Protein AF-A0A1I7TF73-F1 (afdb_monomer_lite)

Organism: NCBI:txid1561998

Radius of gyration: 58.02 Å; chains: 1; bounding box: 138×124×190 Å

Sequence (679 aa):
MVDAAVPAKAEMLAAARKKLKDFEARQKLDGRSSPASSIISSEPGTGAGLNGRSSVVSEDSTALQIPQTSSSAQSVITRNETNASPFLPNGNEWYQAYTQLKTQHDELCAHYTQLHSAYSQVNANGVHVDAENQIIQLQNALSAMVEEKVSSQSDLRQANEQIEKLRQKLTVAENSLIQTDKSSASGFTNPDSEDFRKFANAIAEKDSLLTARHQELESARREIASVQASLLSVQHERSEAQARVKSLIKETAAQENRIEQFKKDIQMKDLYLKQLGGSGPASPHYDNNNHETLQQELNKVKLEKVRLLAEASTLKAHYTDREHALQQKQAEMAQELNQLHDFKSSANDQIQHLQHQLEIAQSDLQKLQTDSSSTPHKEEEPKITEEDVARRIREACNAERGKWERKIEADQRQRDEEILEKDKVIFEREQSLAELEMKYRLLEERTLESNAHGADLLSLSEQLQNEKATVSRAVAQNKELKERLLETEDRFVILTEEKANVELAKQAAEHQVRELTKQLNLEAAGLVGNLSDVIANQPHLESQPNSAETSVQSQLNVSRETEQLNADLLENIETMKKENSEIRSSLEQKTLELQQVRAELRRSNTHNEQMDEIMRQNAEDENQNSIHVELTQAVGRVQELAAENEQLREAVNEVRQHKPSIRNSRKEVSGGSRTATIS

pLDDT: mean 76.06, std 20.33, range [26.89, 96.88]

Secondary structure (DSSP, 8-state):
--TTHHHHHHHHHHHHHHHHHHHHHHHHHTT------------------------------------------------------S--S-HHHHHHHHHHHHHHHHHHHHHHHHHHHHHHHHHHS-HHHHHHHHHHHHHHHHHHHHHHHHHHHHHHHHHHHHHHHHHHHHHHHHHHHHHHHTT----------HHHHHHHHHHHHHHHHHHHHHHHHHHHHHHHHHHHHHHHHHHHHHHHHHHHHHHHHHHHHHHHHHHHHHHHHHHHHHHHHHHHHHS-S----S-HHHHHHHHHHHHHHHHHHHHHHHHHHHHHHHHHHHHHHHHHHHHHHHHHHHHHHHHHHHHHHHHHHHHHHHHHHHHHHHHHHHGGGS-----------HHHHHHHHHHHHHHHHHHHHHHHHHHHHHHHHHHHHHHHHHHHHHHHHHHHHHHHHHHHHHHHHHHHHHHHHHHHHHHHHHHHHHHHHHHHHHHHHHHHHHHHHHHHHHHHHHHHHHHHHHHHHHHHHHHHHHHHHHHHTT--S--SSSSS-----------TTTHHHHHHHHHHHHHHHHHHHHHHHHHHHHHHHHHHHHHHHHHHHHHHHHHHHHHHHHHHHHHHHHHHHHHHHHHHHHHHHHHHHHHHHHHHHHHHHHHHHHHHHHHHHHHHHHHHHHHHHHHSS-S----

Structure (mmCIF, N/CA/C/O backbone):
data_AF-A0A1I7TF73-F1
#
_entry.id   AF-A0A1I7TF73-F1
#
loop_
_atom_site.group_PDB
_atom_site.id
_atom_site.type_symbol
_atom_site.label_atom_id
_atom_site.label_alt_id
_atom_site.label_comp_id
_atom_site.label_asym_id
_atom_site.label_entity_id
_atom_site.label_seq_id
_atom_site.pdbx_PDB_ins_code
_atom_site.Cartn_x
_atom_site.Cartn_y
_atom_site.Cartn_z
_atom_site.occupancy
_atom_site.B_iso_or_equiv
_atom_site.auth_seq_id
_atom_site.auth_comp_id
_atom_site.auth_asym_id
_atom_site.auth_atom_id
_atom_site.pdbx_PDB_model_num
ATOM 1 N N . MET A 1 1 ? -1.853 -34.296 36.384 1.00 46.06 1 MET A N 1
ATOM 2 C CA . MET A 1 1 ? -0.500 -34.376 35.782 1.00 46.06 1 MET A CA 1
ATOM 3 C C . MET A 1 1 ? -0.195 -33.133 34.933 1.00 46.06 1 MET A C 1
ATOM 5 O O . MET A 1 1 ? 0.167 -33.271 33.774 1.00 46.06 1 MET A O 1
ATOM 9 N N . VAL A 1 2 ? -0.340 -31.916 35.477 1.00 48.09 2 VAL A N 1
ATOM 10 C CA . VAL A 1 2 ? -0.137 -30.664 34.704 1.00 48.09 2 VAL A CA 1
ATOM 11 C C . VAL A 1 2 ? 0.979 -29.772 35.282 1.00 48.09 2 VAL A C 1
ATOM 13 O O . VAL A 1 2 ? 1.493 -28.912 34.578 1.00 48.09 2 VAL A O 1
ATOM 16 N N . ASP A 1 3 ? 1.498 -30.053 36.481 1.00 45.47 3 ASP A N 1
ATOM 17 C CA . ASP A 1 3 ? 2.492 -29.170 37.124 1.00 45.47 3 ASP A CA 1
ATOM 18 C C . ASP A 1 3 ? 3.966 -29.426 36.757 1.00 45.47 3 ASP A C 1
ATOM 20 O O . ASP A 1 3 ? 4.852 -28.704 37.208 1.00 45.47 3 ASP A O 1
ATOM 24 N N . ALA A 1 4 ? 4.269 -30.404 35.898 1.00 46.41 4 ALA A N 1
ATOM 25 C CA . ALA A 1 4 ? 5.657 -30.726 35.538 1.00 46.41 4 ALA A CA 1
ATOM 26 C C . ALA A 1 4 ? 6.217 -29.914 34.347 1.00 46.41 4 ALA A C 1
ATOM 28 O O . ALA A 1 4 ? 7.425 -29.913 34.123 1.00 46.41 4 ALA A O 1
ATOM 29 N N . ALA A 1 5 ? 5.374 -29.206 33.582 1.00 49.34 5 ALA A N 1
ATOM 30 C CA . ALA A 1 5 ? 5.799 -28.496 32.365 1.00 49.34 5 ALA A CA 1
ATOM 31 C C . ALA A 1 5 ? 6.280 -27.051 32.615 1.00 49.34 5 ALA A C 1
ATOM 33 O O . ALA A 1 5 ? 7.066 -26.504 31.838 1.00 49.34 5 ALA A O 1
ATOM 34 N N . VAL A 1 6 ? 5.839 -26.428 33.710 1.00 52.81 6 VAL A N 1
ATOM 35 C CA . VAL A 1 6 ? 6.213 -25.049 34.072 1.00 52.81 6 VAL A CA 1
ATOM 36 C C . VAL A 1 6 ? 7.674 -24.936 34.550 1.00 52.81 6 VAL A C 1
ATOM 38 O O . VAL A 1 6 ? 8.358 -24.011 34.097 1.00 52.81 6 VAL A O 1
ATOM 41 N N . PRO A 1 7 ? 8.218 -25.874 35.358 1.00 57.88 7 PRO A N 1
ATOM 42 C CA . PRO A 1 7 ? 9.621 -25.832 35.778 1.00 57.88 7 PRO A CA 1
ATOM 43 C C . PRO A 1 7 ? 10.597 -25.968 34.601 1.00 57.88 7 PRO A C 1
ATOM 45 O O . PRO A 1 7 ? 11.562 -25.213 34.516 1.00 57.88 7 PRO A O 1
ATOM 48 N N . ALA A 1 8 ? 10.300 -26.847 33.636 1.00 61.62 8 ALA A N 1
ATOM 49 C CA . ALA A 1 8 ? 11.161 -27.089 32.475 1.00 61.62 8 ALA A CA 1
ATOM 50 C C . ALA A 1 8 ? 11.285 -25.854 31.562 1.00 61.62 8 ALA A C 1
ATOM 52 O O . ALA A 1 8 ? 12.361 -25.545 31.045 1.00 61.62 8 ALA A O 1
ATOM 53 N N . LYS A 1 9 ? 10.196 -25.090 31.404 1.00 65.56 9 LYS A N 1
ATOM 54 C CA . LYS A 1 9 ? 10.198 -23.846 30.622 1.00 65.56 9 LYS A CA 1
ATOM 55 C C . LYS A 1 9 ? 10.947 -22.720 31.342 1.00 65.56 9 LYS A C 1
ATOM 57 O O . LYS A 1 9 ? 11.645 -21.938 30.693 1.00 65.56 9 LYS A O 1
ATOM 62 N N . ALA A 1 10 ? 10.840 -22.656 32.670 1.00 73.06 10 ALA A N 1
ATOM 63 C CA . ALA A 1 10 ? 11.593 -21.710 33.489 1.00 73.06 10 ALA A CA 1
ATOM 64 C C . ALA A 1 10 ? 13.104 -22.009 33.465 1.00 73.06 10 ALA A C 1
ATOM 66 O O . ALA A 1 10 ? 13.911 -21.088 33.331 1.00 73.06 10 ALA A O 1
ATOM 67 N N . GLU A 1 11 ? 13.487 -23.287 33.504 1.00 74.31 11 GLU A N 1
ATOM 68 C CA . GLU A 1 11 ? 14.883 -23.727 33.444 1.00 74.31 11 GLU A CA 1
ATOM 69 C C . GLU A 1 11 ? 15.508 -23.486 32.058 1.00 74.31 11 GLU A C 1
ATOM 71 O O . GLU A 1 11 ? 16.622 -22.966 31.964 1.00 74.31 11 GLU A O 1
ATOM 76 N N . MET A 1 12 ? 14.761 -23.719 30.970 1.00 71.62 12 MET A N 1
ATOM 77 C CA . MET A 1 12 ? 15.186 -23.344 29.613 1.00 71.62 12 MET A CA 1
ATOM 78 C C . MET A 1 12 ? 15.391 -21.832 29.450 1.00 71.62 12 MET A C 1
ATOM 80 O O . MET A 1 12 ? 16.374 -21.404 28.842 1.00 71.62 12 MET A O 1
ATOM 84 N N . LEU A 1 13 ? 14.496 -21.009 30.007 1.00 76.81 13 LEU A N 1
ATOM 85 C CA . LEU A 1 13 ? 14.629 -19.548 29.981 1.00 76.81 13 LEU A CA 1
ATOM 86 C C . LEU A 1 13 ? 15.830 -19.068 30.806 1.00 76.81 13 LEU A C 1
ATOM 88 O O . LEU A 1 13 ? 16.538 -18.150 30.384 1.00 76.81 13 LEU A O 1
ATOM 92 N N . ALA A 1 14 ? 16.100 -19.699 31.949 1.00 83.94 14 ALA A N 1
ATOM 93 C CA . ALA A 1 14 ? 17.283 -19.413 32.755 1.00 83.94 14 ALA A CA 1
ATOM 94 C C . ALA A 1 14 ? 18.580 -19.811 32.025 1.00 83.94 14 ALA A C 1
ATOM 96 O O . ALA A 1 14 ? 19.535 -19.030 31.996 1.00 83.94 14 ALA A O 1
ATOM 97 N N . ALA A 1 15 ? 18.601 -20.972 31.362 1.00 80.00 15 ALA A N 1
ATOM 98 C CA . ALA A 1 15 ? 19.734 -21.431 30.561 1.00 80.00 15 ALA A CA 1
ATOM 99 C C . ALA A 1 15 ? 19.990 -20.534 29.335 1.00 80.00 15 ALA A C 1
ATOM 101 O O . ALA A 1 15 ? 21.144 -20.213 29.039 1.00 80.00 15 ALA A O 1
ATOM 102 N N . ALA A 1 16 ? 18.935 -20.065 28.661 1.00 79.81 16 ALA A N 1
ATOM 103 C CA . ALA A 1 16 ? 19.038 -19.125 27.544 1.00 79.81 16 ALA A CA 1
ATOM 104 C C . ALA A 1 16 ? 19.586 -17.760 27.992 1.00 79.81 16 ALA A C 1
ATOM 106 O O . ALA A 1 16 ? 20.497 -17.223 27.363 1.00 79.81 16 ALA A O 1
ATOM 107 N N . ARG A 1 17 ? 19.111 -17.233 29.130 1.00 85.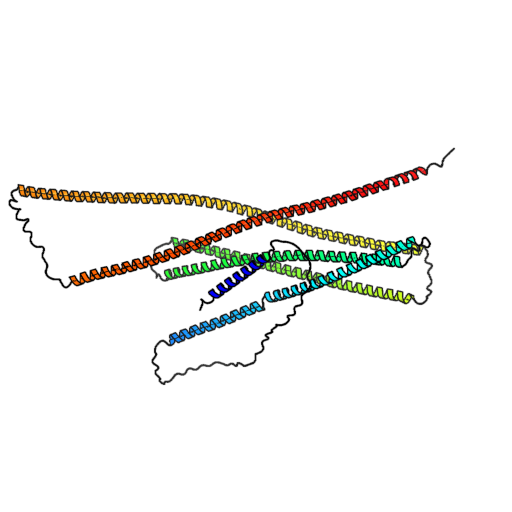88 17 ARG A N 1
ATOM 108 C CA . ARG A 1 17 ? 19.629 -15.985 29.719 1.00 85.88 17 ARG A CA 1
ATOM 109 C C . ARG A 1 17 ? 21.092 -16.107 30.142 1.00 85.88 17 ARG A C 1
ATOM 111 O O . ARG A 1 17 ? 21.859 -15.170 29.940 1.00 85.88 17 ARG A O 1
ATOM 118 N N . LYS A 1 18 ? 21.499 -17.260 30.683 1.00 89.31 18 LYS A N 1
ATOM 119 C CA . LYS A 1 18 ? 22.899 -17.527 31.036 1.00 89.31 18 LYS A CA 1
ATOM 120 C C . LYS A 1 18 ? 23.795 -17.574 29.794 1.00 89.31 18 LYS A C 1
ATOM 122 O O . LYS A 1 18 ? 24.833 -16.926 29.792 1.00 89.31 18 LYS A O 1
ATOM 127 N N . LYS A 1 19 ? 23.369 -18.251 28.720 1.00 85.81 19 LYS A N 1
ATOM 128 C CA . LYS A 1 19 ? 24.110 -18.281 27.444 1.00 85.81 19 LYS A CA 1
ATOM 129 C C . LYS A 1 19 ? 24.224 -16.902 26.791 1.00 85.81 19 LYS A C 1
ATOM 131 O O . LYS A 1 19 ? 25.283 -16.583 26.266 1.00 85.81 19 LYS A O 1
ATOM 136 N N . LEU A 1 20 ? 23.174 -16.080 26.859 1.00 77.69 20 LEU A N 1
ATOM 137 C CA . LEU A 1 20 ? 23.205 -14.705 26.352 1.00 77.69 20 LEU A CA 1
ATOM 138 C C . LEU A 1 20 ? 24.202 -13.845 27.144 1.00 77.69 20 LEU A C 1
ATOM 140 O O . LEU A 1 20 ? 25.017 -13.140 26.560 1.00 77.69 20 LEU A O 1
ATOM 144 N N . LYS A 1 21 ? 24.200 -13.976 28.475 1.00 87.94 21 LYS A N 1
ATOM 145 C CA . LYS A 1 21 ? 25.135 -13.260 29.349 1.00 87.94 21 LYS A CA 1
ATOM 146 C C . LYS A 1 21 ? 26.585 -13.720 29.159 1.00 87.94 21 LYS A C 1
ATOM 148 O O . LYS A 1 21 ? 27.482 -12.884 29.171 1.00 87.94 21 LYS A O 1
ATOM 153 N N . ASP A 1 22 ? 26.818 -15.014 28.935 1.00 78.88 22 ASP A N 1
ATOM 154 C CA . ASP A 1 22 ? 28.145 -15.552 28.601 1.00 78.88 22 ASP A CA 1
ATOM 155 C C . ASP A 1 22 ? 28.615 -15.094 27.208 1.00 78.88 22 ASP A C 1
ATOM 157 O O . ASP A 1 22 ? 29.807 -14.861 27.010 1.00 78.88 22 ASP A O 1
ATOM 161 N N . PHE A 1 23 ? 27.698 -14.920 26.252 1.00 75.88 23 PHE A N 1
ATOM 162 C CA . PHE A 1 23 ? 27.999 -14.375 24.926 1.00 75.88 23 PHE A CA 1
ATOM 163 C C . PHE A 1 23 ? 28.371 -12.886 24.994 1.00 75.88 23 PHE A C 1
ATOM 165 O O . PHE A 1 23 ? 29.404 -12.487 24.464 1.00 75.88 23 PHE A O 1
ATOM 172 N N . GLU A 1 24 ? 27.603 -12.077 25.725 1.00 75.56 24 GLU A N 1
ATOM 173 C CA . GLU A 1 24 ? 27.916 -10.659 25.957 1.00 75.56 24 GLU A CA 1
ATOM 174 C C . GLU A 1 24 ? 29.208 -10.468 26.765 1.00 75.56 24 GLU A C 1
ATOM 176 O O . GLU A 1 24 ? 29.983 -9.549 26.500 1.00 75.56 24 GLU A O 1
ATOM 181 N N . ALA A 1 25 ? 29.477 -11.342 27.741 1.00 73.88 25 ALA A N 1
ATOM 182 C CA . ALA A 1 25 ? 30.719 -11.313 28.511 1.00 73.88 25 ALA A CA 1
ATOM 183 C C . ALA A 1 25 ? 31.940 -11.647 27.641 1.00 73.88 25 ALA A C 1
ATOM 185 O O . ALA A 1 25 ? 32.980 -11.005 27.786 1.00 73.88 25 ALA A O 1
ATOM 186 N N . ARG A 1 26 ? 31.806 -12.593 26.700 1.00 72.94 26 ARG A N 1
ATOM 187 C CA . ARG A 1 26 ? 32.844 -12.890 25.698 1.00 72.94 26 ARG A CA 1
ATOM 188 C C . ARG A 1 26 ? 33.050 -11.719 24.739 1.00 72.94 26 ARG A C 1
ATOM 190 O O . ARG A 1 26 ? 34.188 -11.351 24.481 1.00 72.94 26 ARG A O 1
ATOM 197 N N . GLN A 1 27 ? 31.975 -11.056 24.319 1.00 62.59 27 GLN A N 1
ATOM 198 C CA . GLN A 1 27 ? 32.059 -9.879 23.452 1.00 62.59 27 GLN A CA 1
ATOM 199 C C . GLN A 1 27 ? 32.740 -8.677 24.139 1.00 62.59 27 GLN A C 1
ATOM 201 O O . GLN A 1 27 ? 33.430 -7.898 23.486 1.00 62.59 27 GLN A O 1
ATOM 206 N N . LYS A 1 28 ? 32.593 -8.540 25.465 1.00 64.38 28 LYS A N 1
ATOM 207 C CA . LYS A 1 28 ? 33.275 -7.504 26.263 1.00 64.38 28 LYS A CA 1
ATOM 208 C C . LYS A 1 28 ? 34.746 -7.811 26.546 1.00 64.38 28 LYS A C 1
ATOM 210 O O . LYS A 1 28 ? 35.520 -6.870 26.698 1.00 64.38 28 LYS A O 1
ATOM 215 N N . LEU A 1 29 ? 35.139 -9.085 26.606 1.00 59.12 29 LEU A N 1
ATOM 216 C CA . LEU A 1 29 ? 36.544 -9.479 26.768 1.00 59.12 29 LEU A CA 1
ATOM 217 C C . LEU A 1 29 ? 37.371 -9.241 25.492 1.00 59.12 29 LEU A C 1
ATOM 219 O O . LEU A 1 29 ? 38.569 -8.996 25.595 1.00 59.12 29 LEU A O 1
ATOM 223 N N . ASP A 1 30 ? 36.722 -9.220 24.324 1.00 48.72 30 ASP A N 1
ATOM 224 C CA . ASP A 1 30 ? 37.363 -8.969 23.024 1.00 48.72 30 ASP A CA 1
ATOM 225 C C . ASP A 1 30 ? 37.476 -7.480 22.634 1.00 48.72 30 ASP A C 1
ATOM 227 O O . ASP A 1 30 ? 37.976 -7.161 21.555 1.00 48.72 30 ASP A O 1
ATOM 231 N N . GLY A 1 31 ? 37.068 -6.547 23.505 1.00 45.81 31 GLY A N 1
ATOM 232 C CA . GLY A 1 31 ? 37.527 -5.150 23.479 1.00 45.81 31 GLY A CA 1
ATOM 233 C C . GLY A 1 31 ? 37.391 -4.371 22.160 1.00 45.81 31 GLY A C 1
ATOM 234 O O . GLY A 1 31 ? 38.171 -3.448 21.932 1.00 45.81 31 GLY A O 1
ATOM 235 N N . ARG A 1 32 ? 36.436 -4.695 21.279 1.00 39.50 32 ARG A N 1
ATOM 236 C CA . ARG A 1 32 ? 36.222 -3.964 20.017 1.00 39.50 32 ARG A CA 1
ATOM 237 C C . ARG A 1 32 ? 34.843 -3.315 19.978 1.00 39.50 32 ARG A C 1
ATOM 239 O O . ARG A 1 32 ? 33.852 -3.940 19.618 1.00 39.50 32 ARG A O 1
ATOM 246 N N . SER A 1 33 ? 34.802 -2.037 20.349 1.00 40.91 33 SER A N 1
ATOM 247 C CA . SER A 1 33 ? 33.677 -1.136 20.102 1.00 40.91 33 SER A CA 1
ATOM 248 C C . SER A 1 33 ? 33.880 -0.361 18.793 1.00 40.91 33 SER A C 1
ATOM 250 O O . SER A 1 33 ? 34.830 0.414 18.685 1.00 40.91 33 SER A O 1
ATOM 252 N N . SER A 1 34 ? 32.914 -0.511 17.882 1.00 39.53 34 SER A N 1
ATOM 253 C CA . SER A 1 34 ? 32.589 0.390 16.755 1.00 39.53 34 SER A CA 1
ATOM 254 C C . SER A 1 34 ? 33.477 0.273 15.483 1.00 39.53 34 SER A C 1
ATOM 256 O O . SER A 1 34 ? 34.449 -0.479 15.485 1.00 39.53 34 SER A O 1
ATOM 258 N N . PRO A 1 35 ? 33.060 0.851 14.330 1.00 57.94 35 PRO A N 1
ATOM 259 C CA . PRO A 1 35 ? 32.587 0.076 13.180 1.00 57.94 35 PRO A CA 1
ATOM 260 C C . PRO A 1 35 ? 33.410 0.352 11.897 1.00 57.94 35 PRO A C 1
ATOM 262 O O . PRO A 1 35 ? 34.253 1.241 11.869 1.00 57.94 35 PRO A O 1
ATOM 265 N N . ALA A 1 36 ? 33.065 -0.365 10.821 1.00 30.30 36 ALA A N 1
ATOM 266 C CA . ALA A 1 36 ? 33.448 -0.174 9.410 1.00 30.30 36 ALA A CA 1
ATOM 267 C C . ALA A 1 36 ? 34.586 -1.037 8.813 1.00 30.30 36 ALA A C 1
ATOM 269 O O . ALA A 1 36 ? 35.678 -1.177 9.350 1.00 30.30 36 ALA A O 1
ATOM 270 N N . SER A 1 37 ? 34.256 -1.519 7.606 1.00 27.61 37 SER A N 1
ATOM 271 C CA . SER A 1 37 ? 35.084 -1.748 6.414 1.00 27.61 37 SER A CA 1
ATOM 272 C C . SER A 1 37 ? 36.208 -2.800 6.393 1.00 27.61 37 SER A C 1
ATOM 274 O O . SER A 1 37 ? 37.310 -2.595 6.875 1.00 27.61 37 SER A O 1
ATOM 276 N N . SER A 1 38 ? 35.934 -3.835 5.584 1.00 29.69 38 SER A N 1
ATOM 277 C CA . SER A 1 38 ? 36.700 -4.205 4.379 1.00 29.69 38 SER A CA 1
ATOM 278 C C . SER A 1 38 ? 38.127 -4.790 4.499 1.00 29.69 38 SER A C 1
ATOM 280 O O . SER A 1 38 ? 39.099 -4.065 4.658 1.00 29.69 38 SER A O 1
ATOM 282 N N . ILE A 1 39 ? 38.203 -6.075 4.106 1.00 32.72 39 ILE A N 1
ATOM 283 C CA . ILE A 1 39 ? 39.213 -6.710 3.225 1.00 32.72 39 ILE A CA 1
ATOM 284 C C . ILE A 1 39 ? 40.525 -7.281 3.842 1.00 32.72 39 ILE A C 1
ATOM 286 O O . ILE A 1 39 ? 41.266 -6.614 4.551 1.00 32.72 39 ILE A O 1
ATOM 290 N N . ILE A 1 40 ? 40.821 -8.510 3.369 1.00 29.09 40 ILE A N 1
ATOM 291 C CA . ILE A 1 40 ? 42.082 -9.291 3.274 1.00 29.09 40 ILE A CA 1
ATOM 292 C C . ILE A 1 40 ? 42.375 -10.402 4.312 1.00 29.09 40 ILE A C 1
ATOM 294 O O . ILE A 1 40 ? 42.604 -10.174 5.492 1.00 29.09 40 ILE A O 1
ATOM 298 N N . SER A 1 41 ? 42.454 -11.610 3.729 1.00 28.64 41 SER A N 1
ATOM 299 C CA . SER A 1 41 ? 43.282 -12.797 3.999 1.00 28.64 41 SER A CA 1
ATOM 300 C C . SER A 1 41 ? 43.435 -13.367 5.405 1.00 28.64 41 SER A C 1
ATOM 302 O O . SER A 1 41 ? 44.144 -12.838 6.254 1.00 28.64 41 SER A O 1
ATOM 304 N N . SER A 1 42 ? 43.036 -14.633 5.526 1.00 31.41 42 SER A N 1
ATOM 305 C CA . SER A 1 42 ? 43.997 -15.698 5.850 1.00 31.41 42 SER A CA 1
ATOM 306 C C . SER A 1 42 ? 43.554 -17.036 5.248 1.00 31.41 42 SER A C 1
ATOM 308 O O . SER A 1 42 ? 42.372 -17.354 5.171 1.00 31.41 42 SER A O 1
ATOM 310 N N . GLU A 1 43 ? 44.560 -17.745 4.754 1.00 34.03 43 GLU A N 1
ATOM 311 C CA . GLU A 1 43 ? 44.576 -19.056 4.108 1.00 34.03 43 GLU A CA 1
ATOM 312 C C . GLU A 1 43 ? 44.287 -20.233 5.079 1.00 34.03 43 GLU A C 1
ATOM 314 O O . GLU A 1 43 ? 44.098 -20.010 6.277 1.00 34.03 43 GLU A O 1
ATOM 319 N N . PRO A 1 44 ? 44.201 -21.487 4.576 1.00 45.19 44 PRO A N 1
ATOM 320 C CA . PRO A 1 44 ? 43.323 -22.520 5.109 1.00 45.19 44 PRO A CA 1
ATOM 321 C C . PRO A 1 44 ? 43.989 -23.442 6.137 1.00 45.19 44 PRO A C 1
ATOM 323 O O . PRO A 1 44 ? 45.140 -23.852 6.004 1.00 45.19 44 PRO A O 1
ATOM 326 N N . GLY A 1 45 ? 43.200 -23.848 7.131 1.00 29.84 45 GLY A N 1
ATOM 327 C CA . GLY A 1 45 ? 43.526 -24.911 8.074 1.00 29.84 45 GLY A CA 1
ATOM 328 C C . GLY A 1 45 ? 42.619 -26.116 7.857 1.00 29.84 45 GLY A C 1
ATOM 329 O O . GLY A 1 45 ? 41.461 -26.118 8.259 1.00 29.84 45 GLY A O 1
ATOM 330 N N . THR A 1 46 ? 43.180 -27.131 7.209 1.00 34.75 46 THR A N 1
ATOM 331 C CA . THR A 1 46 ? 42.743 -28.530 7.139 1.00 34.75 46 THR A CA 1
ATOM 332 C C . THR A 1 46 ? 42.030 -29.041 8.397 1.00 34.75 46 THR A C 1
ATOM 334 O O . THR A 1 46 ? 42.592 -29.006 9.490 1.00 34.75 46 THR A O 1
ATOM 337 N N . GLY A 1 47 ? 40.844 -29.628 8.220 1.00 31.58 47 GLY A N 1
ATOM 338 C CA . GLY A 1 47 ? 40.123 -30.334 9.278 1.00 31.58 47 GLY A CA 1
ATOM 339 C C . GLY A 1 47 ? 39.034 -31.231 8.707 1.00 31.58 47 GLY A C 1
ATOM 340 O O . GLY A 1 47 ? 37.889 -30.820 8.566 1.00 31.58 47 GLY A O 1
ATOM 341 N N . ALA A 1 48 ? 39.424 -32.450 8.345 1.00 33.66 48 ALA A N 1
ATOM 342 C CA . ALA A 1 48 ? 38.542 -33.531 7.934 1.00 33.66 48 ALA A CA 1
ATOM 343 C C . ALA A 1 48 ? 37.494 -33.865 9.012 1.00 33.66 48 ALA A C 1
ATOM 345 O O . ALA A 1 48 ? 37.807 -33.908 10.201 1.00 33.66 48 ALA A O 1
ATOM 346 N N 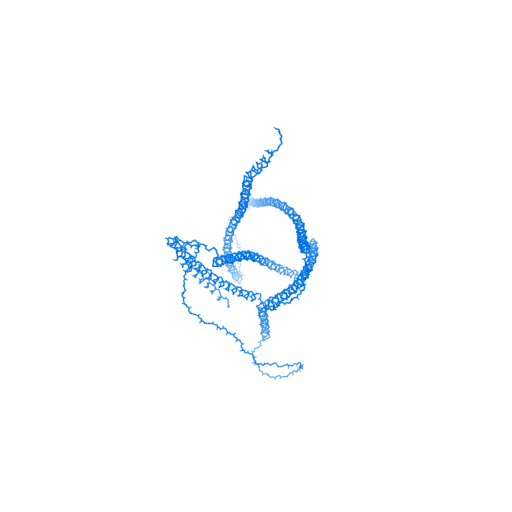. GLY A 1 49 ? 36.271 -34.166 8.575 1.00 32.03 49 GLY A N 1
ATOM 347 C CA . GLY A 1 49 ? 35.180 -34.597 9.447 1.00 32.03 49 GLY A CA 1
ATOM 348 C C . GLY A 1 49 ? 33.922 -34.998 8.678 1.00 32.03 49 GLY A C 1
ATOM 349 O O . GLY A 1 49 ? 32.842 -34.490 8.954 1.00 32.03 49 GLY A O 1
ATOM 350 N N . LEU A 1 50 ? 34.065 -35.881 7.686 1.00 35.00 50 LEU A N 1
ATOM 351 C CA . LEU A 1 50 ? 32.946 -36.614 7.089 1.00 35.00 50 LEU A CA 1
ATOM 352 C C . LEU A 1 50 ? 32.506 -37.734 8.043 1.00 35.00 50 LEU A C 1
ATOM 354 O O . LEU A 1 50 ? 33.335 -38.564 8.409 1.00 35.00 50 LEU A O 1
ATOM 358 N N . ASN A 1 51 ? 31.217 -37.763 8.401 1.00 33.12 51 ASN A N 1
ATOM 359 C CA . ASN A 1 51 ? 30.307 -38.925 8.343 1.00 33.12 51 ASN A CA 1
ATOM 360 C C . ASN A 1 51 ? 29.200 -38.859 9.405 1.00 33.12 51 ASN A C 1
ATOM 362 O O . ASN A 1 51 ? 29.465 -38.711 10.594 1.00 33.12 51 ASN A O 1
ATOM 366 N N . GLY A 1 52 ? 27.955 -39.059 8.961 1.00 29.83 52 GLY A N 1
ATOM 367 C CA . GLY A 1 52 ? 26.804 -39.244 9.846 1.00 29.83 52 GLY A CA 1
ATOM 368 C C . GLY A 1 52 ? 25.437 -39.094 9.176 1.00 29.83 52 GLY A C 1
ATOM 369 O O . GLY A 1 52 ? 24.558 -38.458 9.744 1.00 29.83 52 GLY A O 1
ATOM 370 N N . ARG A 1 53 ? 25.249 -39.641 7.966 1.00 33.06 53 ARG A N 1
ATOM 371 C CA . ARG A 1 53 ? 23.924 -39.823 7.347 1.00 33.06 53 ARG A CA 1
ATOM 372 C C . ARG A 1 53 ? 23.314 -41.146 7.832 1.00 33.06 53 ARG A C 1
ATOM 374 O O . ARG A 1 53 ? 23.905 -42.198 7.628 1.00 33.06 53 ARG A O 1
ATOM 381 N N . SER A 1 54 ? 22.121 -41.075 8.410 1.00 29.70 54 SER A N 1
ATOM 382 C CA . SER A 1 54 ? 21.150 -42.165 8.605 1.00 29.70 54 SER A CA 1
ATOM 383 C C . SER A 1 54 ? 19.803 -41.520 8.250 1.00 29.70 54 SER A C 1
ATOM 385 O O . SER A 1 54 ? 19.469 -40.511 8.860 1.00 29.70 54 SER A O 1
ATOM 387 N N . SER A 1 55 ? 19.082 -41.816 7.162 1.00 31.88 55 SER A N 1
ATOM 388 C CA . SER A 1 55 ? 18.724 -43.068 6.473 1.00 31.88 55 SER A CA 1
ATOM 389 C C . SER A 1 55 ? 17.933 -44.040 7.346 1.00 31.88 55 SER A C 1
ATOM 391 O O . SER A 1 55 ? 18.461 -45.047 7.803 1.00 31.88 55 SER A O 1
ATOM 393 N N . VAL A 1 56 ? 16.641 -43.749 7.513 1.00 28.44 56 VAL A N 1
ATOM 394 C CA . VAL A 1 56 ? 15.628 -44.721 7.936 1.00 28.44 56 VAL A CA 1
ATOM 395 C C . VAL A 1 56 ? 14.637 -44.863 6.784 1.00 28.44 56 VAL A C 1
ATOM 397 O O . VAL A 1 56 ? 13.785 -44.005 6.574 1.00 28.44 56 VAL A O 1
ATOM 400 N N . VAL A 1 57 ? 14.820 -45.927 6.002 1.00 30.47 57 VAL A N 1
ATOM 401 C CA . VAL A 1 57 ? 13.812 -46.479 5.094 1.00 30.47 57 VAL A CA 1
ATOM 402 C C . VAL A 1 57 ? 13.074 -47.555 5.877 1.00 30.47 57 VAL A C 1
ATOM 404 O O . VAL A 1 57 ? 13.693 -48.439 6.467 1.00 30.47 57 VAL A O 1
ATOM 407 N N . SER A 1 58 ? 11.756 -47.420 5.905 1.00 31.39 58 SER A N 1
ATOM 408 C CA . SER A 1 58 ? 10.813 -48.365 6.480 1.00 31.39 58 SER A CA 1
ATOM 409 C C . SER A 1 58 ? 10.571 -49.515 5.505 1.00 31.39 58 SER A C 1
ATOM 411 O O . SER A 1 58 ? 10.099 -49.280 4.397 1.00 31.39 58 SER A O 1
ATOM 413 N N . GLU A 1 59 ? 10.801 -50.745 5.947 1.00 33.81 59 GLU A N 1
ATOM 414 C CA . GLU A 1 59 ? 10.206 -51.948 5.369 1.00 33.81 59 GLU A CA 1
ATOM 415 C C . GLU A 1 59 ? 9.715 -52.808 6.532 1.00 33.81 59 GLU A C 1
ATOM 417 O O . GLU A 1 59 ? 10.513 -53.278 7.333 1.00 33.81 59 GLU A O 1
ATOM 422 N N . ASP A 1 60 ? 8.394 -52.922 6.668 1.00 26.89 60 ASP A N 1
ATOM 423 C CA . ASP A 1 60 ? 7.739 -54.182 7.018 1.00 26.89 60 ASP A CA 1
ATOM 424 C C . ASP A 1 60 ? 6.221 -54.023 6.854 1.00 26.89 60 ASP A C 1
ATOM 426 O O . ASP A 1 60 ? 5.519 -53.342 7.606 1.00 26.89 60 ASP A O 1
ATOM 430 N N . SER A 1 61 ? 5.704 -54.633 5.790 1.00 33.84 61 SER A N 1
ATOM 431 C CA . SER A 1 61 ? 4.280 -54.845 5.548 1.00 33.84 61 SER A CA 1
ATOM 432 C C . SER A 1 61 ? 4.098 -56.108 4.725 1.00 33.84 61 SER A C 1
ATOM 434 O O . SER A 1 61 ? 4.324 -56.102 3.524 1.00 33.84 61 SER A O 1
ATOM 436 N N . THR A 1 62 ? 3.663 -57.168 5.399 1.00 33.00 62 THR A N 1
ATOM 437 C CA . THR A 1 62 ? 2.855 -58.309 4.918 1.00 33.00 62 THR A CA 1
ATOM 438 C C . THR A 1 62 ? 2.616 -59.176 6.158 1.00 33.00 62 THR A C 1
ATOM 440 O O . THR A 1 62 ? 3.545 -59.374 6.926 1.00 33.00 62 THR A O 1
ATOM 443 N N . ALA A 1 63 ? 1.467 -59.746 6.494 1.00 29.08 63 ALA A N 1
ATOM 444 C CA . ALA A 1 63 ? 0.127 -59.885 5.939 1.00 29.08 63 ALA A CA 1
ATOM 445 C C . ALA A 1 63 ? -0.760 -60.282 7.157 1.00 29.08 63 ALA A C 1
ATOM 447 O O . ALA A 1 63 ? -0.236 -60.759 8.161 1.00 29.08 63 ALA A O 1
ATOM 448 N N . LEU A 1 64 ? -2.070 -60.048 7.205 1.00 30.17 64 LEU A N 1
ATOM 449 C CA . LEU A 1 64 ? -3.126 -61.004 6.826 1.00 30.17 64 LEU A CA 1
ATOM 450 C C . LEU A 1 64 ? -4.456 -60.330 7.250 1.00 30.17 64 LEU A C 1
ATOM 452 O O . LEU A 1 64 ? -4.586 -59.911 8.393 1.00 30.17 64 LEU A O 1
ATOM 456 N N . GLN A 1 65 ? -5.355 -59.960 6.337 1.00 28.14 65 GLN A N 1
ATOM 457 C CA . GLN A 1 65 ? -6.370 -60.790 5.668 1.00 28.14 65 GLN A CA 1
ATOM 458 C C . GLN A 1 65 ? -7.724 -60.795 6.413 1.00 28.14 65 GLN A C 1
ATOM 460 O O . GLN A 1 65 ? -7.914 -61.458 7.426 1.00 28.14 65 GLN A O 1
ATOM 465 N N . ILE A 1 66 ? -8.670 -60.032 5.853 1.00 36.91 66 ILE A N 1
ATOM 466 C CA . ILE A 1 66 ? -10.125 -60.095 6.092 1.00 36.91 66 ILE A CA 1
ATOM 467 C C . ILE A 1 66 ? -10.661 -61.371 5.401 1.00 36.91 66 ILE A C 1
ATOM 469 O O . ILE A 1 66 ? -10.087 -61.782 4.386 1.00 36.91 66 ILE A O 1
ATOM 473 N N . PRO A 1 67 ? -11.766 -61.987 5.873 1.00 44.25 67 PRO A N 1
ATOM 474 C CA . PRO A 1 67 ? -13.000 -61.838 5.094 1.00 44.25 67 PRO A CA 1
ATOM 475 C C . PRO A 1 67 ? -14.317 -61.716 5.893 1.00 44.25 67 PRO A C 1
ATOM 477 O O . PRO A 1 67 ? -14.439 -62.063 7.062 1.00 44.25 67 PRO A O 1
ATOM 480 N N . GLN A 1 68 ? -15.289 -61.194 5.147 1.00 36.62 68 GLN A N 1
ATOM 481 C CA . GLN A 1 68 ? -16.702 -60.882 5.381 1.00 36.62 68 GLN A CA 1
ATOM 482 C C . GLN A 1 68 ? -17.617 -62.037 5.853 1.00 36.62 68 GLN A C 1
ATOM 484 O O . GLN A 1 68 ? -17.323 -63.203 5.605 1.00 36.62 68 GLN A O 1
ATOM 489 N N . THR A 1 69 ? -18.798 -61.678 6.393 1.00 31.28 69 THR A N 1
ATOM 490 C CA . THR A 1 69 ? -20.196 -62.016 5.955 1.00 31.28 69 THR A CA 1
ATOM 491 C C . THR A 1 69 ? -21.158 -62.032 7.170 1.00 31.28 69 THR A C 1
ATOM 493 O O . THR A 1 69 ? -20.842 -62.600 8.204 1.00 31.28 69 THR A O 1
ATOM 496 N N . SER A 1 70 ? -22.186 -61.172 7.220 1.00 33.56 70 SER A N 1
ATOM 497 C CA . SER A 1 70 ? -23.598 -61.371 6.807 1.00 33.56 70 SER A CA 1
ATOM 498 C C . SER A 1 70 ? -24.561 -61.830 7.924 1.00 33.56 70 SER A C 1
ATOM 500 O O . SER A 1 70 ? -24.447 -62.923 8.456 1.00 33.56 70 SER A O 1
ATOM 502 N N . SER A 1 71 ? -25.545 -60.962 8.200 1.00 32.19 71 SER A N 1
ATOM 503 C CA . SER A 1 71 ? -26.946 -61.171 8.629 1.00 32.19 71 SER A CA 1
ATOM 504 C C . SER A 1 71 ? -27.423 -62.568 9.080 1.00 32.19 71 SER A C 1
ATOM 506 O O . SER A 1 71 ? -27.418 -63.500 8.279 1.00 32.19 71 SER A O 1
ATOM 508 N N . SER A 1 72 ? -28.035 -62.670 10.272 1.00 32.28 72 SER A N 1
ATOM 509 C CA . SER A 1 72 ? -29.442 -63.106 10.457 1.00 32.28 72 SER A CA 1
ATOM 510 C C . SER A 1 72 ? -29.837 -63.246 11.933 1.00 32.28 72 SER A C 1
ATOM 512 O O . SER A 1 72 ? -29.037 -63.592 12.796 1.00 32.28 72 SER A O 1
ATOM 514 N N . ALA A 1 73 ? -31.111 -62.956 12.186 1.00 36.47 73 ALA A N 1
ATOM 515 C CA . ALA A 1 73 ? -31.822 -63.040 13.453 1.00 36.47 73 ALA A CA 1
ATOM 516 C C . ALA A 1 73 ? -31.884 -64.456 14.050 1.00 36.47 73 ALA A C 1
ATOM 518 O O . ALA A 1 73 ? -32.034 -65.415 13.303 1.00 36.47 73 ALA A O 1
ATOM 519 N N . GLN A 1 74 ? -31.948 -64.558 15.383 1.00 32.03 74 GLN A N 1
ATOM 520 C CA . GLN A 1 74 ? -33.005 -65.309 16.078 1.00 32.03 74 GLN A CA 1
ATOM 521 C C . GLN A 1 74 ? -32.921 -65.136 17.600 1.00 32.03 74 GLN A C 1
ATOM 523 O O . GLN A 1 74 ? -31.880 -65.310 18.227 1.00 32.03 74 GLN A O 1
ATOM 528 N N . SER A 1 75 ? -34.072 -64.799 18.174 1.00 44.19 75 SER A N 1
ATOM 529 C CA . SER A 1 75 ? -34.419 -64.994 19.575 1.00 44.19 75 SER A CA 1
ATOM 530 C C . SER A 1 75 ? -34.392 -66.482 19.933 1.00 44.19 75 SER A C 1
ATOM 532 O O . SER A 1 75 ? -34.783 -67.288 19.100 1.00 44.19 75 SER A O 1
ATOM 534 N N . VAL A 1 76 ? -34.023 -66.833 21.171 1.00 33.12 76 VAL A N 1
ATOM 535 C CA . VAL A 1 76 ? -34.692 -67.849 22.013 1.00 33.12 76 VAL A CA 1
ATOM 536 C C . VAL A 1 76 ? -34.190 -67.711 23.459 1.00 33.12 76 VAL A C 1
ATOM 538 O O . VAL A 1 76 ? -33.026 -67.449 23.738 1.00 33.12 76 VAL A O 1
ATOM 541 N N . ILE A 1 77 ? -35.159 -67.846 24.358 1.00 40.06 77 ILE A N 1
ATOM 542 C CA . ILE A 1 77 ? -35.167 -67.693 25.812 1.00 40.06 77 ILE A CA 1
ATOM 543 C C . ILE A 1 77 ? -34.835 -69.038 26.511 1.00 40.06 77 ILE A C 1
ATOM 545 O O . ILE A 1 77 ? -35.029 -70.095 25.919 1.00 40.06 77 ILE A O 1
ATOM 549 N N . THR A 1 78 ? -34.498 -68.974 27.814 1.00 35.59 78 THR A N 1
ATOM 550 C CA . THR A 1 78 ? -34.400 -70.042 28.857 1.00 35.59 78 THR A CA 1
ATOM 551 C C . THR A 1 78 ? -33.114 -70.890 28.874 1.00 35.59 78 THR A C 1
ATOM 553 O O . THR A 1 78 ? -32.619 -71.258 27.825 1.00 35.59 78 THR A O 1
ATOM 556 N N . ARG A 1 79 ? -32.512 -71.284 30.011 1.00 36.22 79 ARG A N 1
ATOM 557 C CA . ARG A 1 79 ? -32.925 -71.337 31.431 1.00 36.22 79 ARG A CA 1
ATOM 558 C C . ARG A 1 79 ? -31.676 -71.562 32.317 1.00 36.22 79 ARG A C 1
ATOM 560 O O . ARG A 1 79 ? -30.794 -72.300 31.911 1.00 36.22 79 ARG A O 1
ATOM 567 N N . ASN A 1 80 ? -31.696 -70.959 33.511 1.00 36.00 80 ASN A N 1
ATOM 568 C CA . ASN A 1 80 ? -31.134 -71.362 34.816 1.00 36.00 80 ASN A CA 1
ATOM 569 C C . ASN A 1 80 ? -29.824 -72.174 34.906 1.00 36.00 80 ASN A C 1
ATOM 571 O O . ASN A 1 80 ? -29.800 -73.327 34.506 1.00 36.00 80 ASN A O 1
ATOM 575 N N . GLU A 1 81 ? -28.853 -71.663 35.679 1.00 31.39 81 GLU A N 1
ATOM 576 C CA . GLU A 1 81 ? -28.575 -72.177 37.037 1.00 31.39 81 GLU A CA 1
ATOM 577 C C . GLU A 1 81 ? -27.661 -71.237 37.856 1.00 31.39 81 GLU A C 1
ATOM 579 O O . GLU A 1 81 ? -26.541 -70.898 37.491 1.00 31.39 81 GLU A O 1
ATOM 584 N N . THR A 1 82 ? -28.237 -70.779 38.968 1.00 44.12 82 THR A N 1
ATOM 585 C CA . THR A 1 82 ? -27.648 -70.494 40.285 1.00 44.12 82 THR A CA 1
ATOM 586 C C . THR A 1 82 ? -26.122 -70.535 40.446 1.00 44.12 82 THR A C 1
ATOM 588 O O . THR A 1 82 ? -25.533 -71.598 40.608 1.00 44.12 82 THR A O 1
ATOM 591 N N . ASN A 1 83 ? -25.528 -69.358 40.651 1.00 38.50 83 ASN A N 1
ATOM 592 C CA . ASN A 1 83 ? -24.654 -69.121 41.801 1.00 38.50 83 ASN A CA 1
ATOM 593 C C . ASN A 1 83 ? -24.841 -67.677 42.269 1.00 38.50 83 ASN A C 1
ATOM 595 O O . ASN A 1 83 ? -24.602 -66.722 41.533 1.00 38.50 83 ASN A O 1
ATOM 599 N N . ALA A 1 84 ? -25.332 -67.537 43.497 1.00 40.03 84 ALA A N 1
ATOM 600 C CA . ALA A 1 84 ? -25.439 -66.265 44.179 1.00 40.03 84 ALA A CA 1
ATOM 601 C C . ALA A 1 84 ? -24.028 -65.707 44.424 1.00 40.03 84 ALA A C 1
ATOM 603 O O . ALA A 1 84 ? -23.256 -66.285 45.184 1.00 40.03 84 ALA A O 1
ATOM 604 N N . SER A 1 85 ? -23.714 -64.576 43.789 1.00 39.44 85 SER A N 1
ATOM 605 C CA . SER A 1 85 ? -22.658 -63.668 44.235 1.00 39.44 85 SER A CA 1
ATOM 606 C C . SER A 1 85 ? -23.327 -62.441 44.868 1.00 39.44 85 SER A C 1
ATOM 608 O O . SER A 1 85 ? -24.257 -61.885 44.274 1.00 39.44 85 SER A O 1
ATOM 610 N N . PRO A 1 86 ? -22.931 -62.039 46.085 1.00 43.09 86 PRO A N 1
ATOM 611 C CA . PRO A 1 86 ? -23.703 -61.138 46.928 1.00 43.09 86 PRO A CA 1
ATOM 612 C C . PRO A 1 86 ? -23.385 -59.665 46.637 1.00 43.09 86 PRO A C 1
ATOM 614 O O . PRO A 1 86 ? -22.809 -59.004 47.484 1.00 43.09 86 PRO A O 1
ATOM 617 N N . PHE A 1 87 ? -23.759 -59.127 45.470 1.00 37.97 87 PHE A N 1
ATOM 618 C CA . PHE A 1 87 ? -23.755 -57.671 45.230 1.00 37.97 87 PHE A CA 1
ATOM 619 C C . PHE A 1 87 ? -24.836 -57.251 44.210 1.00 37.97 87 PHE A C 1
ATOM 621 O O . PHE A 1 87 ? -24.614 -57.211 43.003 1.00 37.97 87 PHE A O 1
ATOM 628 N N . LEU A 1 88 ? -26.024 -56.910 44.714 1.00 42.25 88 LEU A N 1
ATOM 629 C CA . LEU A 1 88 ? -26.962 -55.945 44.104 1.00 42.25 88 LEU A CA 1
ATOM 630 C C . LEU A 1 88 ? -26.524 -54.515 44.531 1.00 42.25 88 LEU A C 1
ATOM 632 O O . LEU A 1 88 ? -25.787 -54.430 45.515 1.00 42.25 88 LEU A O 1
ATOM 636 N N . PRO A 1 89 ? -26.984 -53.377 43.958 1.00 43.81 89 PRO A N 1
ATOM 637 C CA . PRO A 1 89 ? -27.738 -53.103 42.731 1.00 43.81 89 PRO A CA 1
ATOM 638 C C . PRO A 1 89 ? -27.159 -51.852 42.004 1.00 43.81 89 PRO A C 1
ATOM 640 O O . PRO A 1 89 ? -27.736 -50.787 42.111 1.00 43.81 89 PRO A O 1
ATOM 643 N N . ASN A 1 90 ? -26.008 -51.918 41.323 1.00 45.47 90 ASN A N 1
ATOM 644 C CA . ASN A 1 90 ? -25.435 -50.734 40.625 1.00 45.47 90 ASN A CA 1
ATOM 645 C C . ASN A 1 90 ? -24.664 -51.068 39.330 1.00 45.47 90 ASN A C 1
ATOM 647 O O . ASN A 1 90 ? -24.010 -50.215 38.734 1.00 45.47 90 ASN A O 1
ATOM 651 N N . GLY A 1 91 ? -24.740 -52.317 38.857 1.00 49.97 91 GLY A N 1
ATOM 652 C CA . GLY A 1 91 ? -23.967 -52.770 37.693 1.00 49.97 91 GLY A CA 1
ATOM 653 C C . GLY A 1 91 ? -24.341 -52.076 36.380 1.00 49.97 91 GLY A C 1
ATOM 654 O O . GLY A 1 91 ? -23.504 -51.973 35.490 1.00 49.97 91 GLY A O 1
ATOM 655 N N . ASN A 1 92 ? -25.567 -51.554 36.272 1.00 58.97 92 ASN A N 1
ATOM 656 C CA . ASN A 1 92 ? -26.032 -50.895 35.054 1.00 58.97 92 ASN A CA 1
ATOM 657 C C . ASN A 1 92 ? -25.429 -49.495 34.883 1.00 58.97 92 ASN A C 1
ATOM 659 O O . ASN A 1 92 ? -25.088 -49.126 33.768 1.00 58.97 92 ASN A O 1
ATOM 663 N N . GLU A 1 93 ? -25.236 -48.744 35.969 1.00 63.06 93 GLU A N 1
ATOM 664 C CA . GLU A 1 93 ? -24.606 -47.418 35.919 1.00 63.06 93 GLU A CA 1
ATOM 665 C C . GLU A 1 93 ? -23.118 -47.528 35.602 1.00 63.06 93 GLU A C 1
ATOM 667 O O . GLU A 1 93 ? -22.611 -46.795 34.761 1.00 63.06 93 GLU A O 1
ATOM 672 N N . TRP A 1 94 ? -22.424 -48.496 36.208 1.00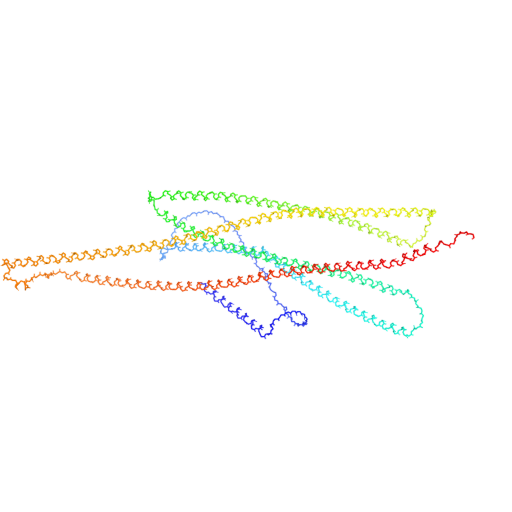 66.62 94 TRP A N 1
ATOM 673 C CA . TRP A 1 94 ? -21.009 -48.735 35.922 1.00 66.62 94 TRP A CA 1
ATOM 674 C C . TRP A 1 94 ? -20.790 -49.214 34.485 1.00 66.62 94 TRP A C 1
ATOM 676 O O . TRP A 1 94 ? -19.851 -48.781 33.821 1.00 66.62 94 TRP A O 1
ATOM 686 N N . TYR A 1 95 ? -21.680 -50.069 33.977 1.00 77.00 95 TYR A N 1
ATOM 687 C CA . TYR A 1 95 ? -21.643 -50.516 32.588 1.00 77.00 95 TYR A CA 1
ATOM 688 C C . TYR A 1 95 ? -21.997 -49.388 31.606 1.00 77.00 95 TYR A C 1
ATOM 690 O O . TYR A 1 95 ? -21.346 -49.254 30.570 1.00 77.00 95 TYR A O 1
ATOM 698 N N . GLN A 1 96 ? -22.966 -48.527 31.936 1.00 76.38 96 GLN A N 1
ATOM 699 C CA . GLN A 1 96 ? -23.302 -47.340 31.141 1.00 76.38 96 GLN A CA 1
ATOM 700 C C . GLN A 1 96 ? -22.168 -46.311 31.142 1.00 76.38 96 GLN A C 1
ATOM 702 O O . GLN A 1 96 ? -21.801 -45.829 30.076 1.00 76.38 96 GLN A O 1
ATOM 707 N N . ALA A 1 97 ? -21.559 -46.034 32.297 1.00 75.19 97 ALA A N 1
ATOM 708 C CA . ALA A 1 97 ? -20.409 -45.144 32.420 1.00 75.19 97 ALA A CA 1
ATOM 709 C C . ALA A 1 97 ? -19.194 -45.690 31.659 1.00 75.19 97 ALA A C 1
ATOM 711 O O . ALA A 1 97 ? -18.526 -44.945 30.946 1.00 75.19 97 ALA A O 1
ATOM 712 N N . TYR A 1 98 ? -18.942 -47.000 31.741 1.00 85.56 98 TYR A N 1
ATOM 713 C CA . TYR A 1 98 ? -17.907 -47.662 30.948 1.00 85.56 98 TYR A CA 1
ATOM 714 C C . TYR A 1 98 ? -18.180 -47.544 29.445 1.00 85.56 98 TYR A C 1
ATOM 716 O O . TYR A 1 98 ? -17.277 -47.211 28.682 1.00 85.56 98 TYR A O 1
ATOM 724 N N . THR A 1 99 ? -19.427 -47.762 29.018 1.00 85.56 99 THR A N 1
ATOM 725 C CA . THR A 1 99 ? -19.827 -47.650 27.608 1.00 85.56 99 THR A CA 1
ATOM 726 C C . THR A 1 99 ? -19.677 -46.213 27.113 1.00 85.56 99 THR A C 1
ATOM 728 O O . THR A 1 99 ? -19.093 -45.995 26.059 1.00 85.56 99 THR A O 1
ATOM 731 N N . GLN A 1 100 ? -20.109 -45.226 27.900 1.00 88.12 100 GLN A N 1
ATOM 732 C CA . GLN A 1 100 ? -19.980 -43.808 27.574 1.00 88.12 100 GLN A CA 1
ATOM 733 C C . GLN A 1 100 ? -18.512 -43.373 27.492 1.00 88.12 100 GLN A C 1
ATOM 735 O O . GLN A 1 100 ? -18.124 -42.695 26.543 1.00 88.12 100 GLN A O 1
ATOM 740 N N . LEU A 1 101 ? -17.676 -43.807 28.439 1.00 90.94 101 LEU A N 1
ATOM 741 C CA . LEU A 1 101 ? -16.240 -43.529 28.428 1.00 90.94 101 LEU A CA 1
ATOM 742 C C . LEU A 1 101 ? -15.549 -44.200 27.234 1.00 90.94 101 LEU A C 1
ATOM 744 O O . LEU A 1 101 ? -14.650 -43.621 26.627 1.00 90.94 101 LEU A O 1
ATOM 748 N N . LYS A 1 102 ? -15.988 -45.408 26.868 1.00 91.00 102 LYS A N 1
ATOM 749 C CA . LYS A 1 102 ? -15.486 -46.121 25.696 1.00 91.00 102 LYS A CA 1
ATOM 750 C C . LYS A 1 102 ? -15.862 -45.399 24.401 1.00 91.00 102 LYS A C 1
ATOM 752 O O . LYS A 1 102 ? -14.985 -45.202 23.567 1.00 91.00 102 LYS A O 1
ATOM 757 N N . THR A 1 103 ? -17.099 -44.919 24.274 1.00 90.75 103 THR A N 1
ATOM 758 C CA . THR A 1 103 ? -17.531 -44.089 23.139 1.00 90.75 103 THR A CA 1
ATOM 759 C C . THR A 1 103 ? -16.711 -42.803 23.043 1.00 90.75 103 THR A C 1
ATOM 761 O O . THR A 1 103 ? -16.192 -42.502 21.976 1.00 90.75 103 THR A O 1
ATOM 764 N N . GLN A 1 104 ? -16.497 -42.100 24.159 1.00 90.12 104 GLN A N 1
ATOM 765 C CA . GLN A 1 104 ? -15.660 -40.893 24.184 1.00 90.12 104 GLN A CA 1
ATOM 766 C C . GLN A 1 104 ? -14.202 -41.174 23.793 1.00 90.12 104 GLN A C 1
ATOM 768 O O . GLN A 1 104 ? -13.567 -40.363 23.122 1.00 90.12 104 GLN A O 1
ATOM 773 N N . HIS A 1 105 ? -13.655 -42.321 24.199 1.00 90.00 105 HIS A N 1
ATOM 774 C CA . HIS A 1 105 ? -12.309 -42.731 23.806 1.00 90.00 105 HIS A CA 1
ATOM 775 C C . HIS A 1 105 ? -12.223 -43.049 22.308 1.00 90.00 105 HIS A C 1
ATOM 777 O O . HIS A 1 105 ? -11.277 -42.623 21.647 1.00 90.00 105 HIS A O 1
ATOM 783 N N . ASP A 1 106 ? -13.219 -43.745 21.762 1.00 90.44 106 ASP A N 1
ATOM 784 C CA . ASP A 1 106 ? -13.267 -44.090 20.340 1.00 90.44 106 ASP A CA 1
ATOM 785 C C . ASP A 1 106 ? -13.470 -42.832 19.464 1.00 90.44 106 ASP A C 1
ATOM 787 O O . ASP A 1 106 ? -12.819 -42.692 18.427 1.00 90.44 106 ASP A O 1
ATOM 791 N N . GLU A 1 107 ? -14.276 -41.865 19.918 1.00 90.88 107 GLU A N 1
ATOM 792 C CA . GLU A 1 107 ? -14.417 -40.534 19.302 1.00 90.88 107 GLU A CA 1
ATOM 793 C C . GLU A 1 107 ? -13.100 -39.746 19.333 1.00 90.88 107 GLU A C 1
ATOM 795 O O . GLU A 1 107 ? -12.694 -39.162 18.327 1.00 90.88 107 GLU A O 1
ATOM 800 N N . LEU A 1 108 ? -12.379 -39.768 20.460 1.00 91.19 108 LEU A N 1
ATOM 801 C CA . LEU A 1 108 ? -11.074 -39.119 20.579 1.00 91.19 108 LEU A CA 1
ATOM 802 C C . LEU A 1 108 ? -10.041 -39.744 19.632 1.00 91.19 108 LEU A C 1
ATOM 804 O O . LEU A 1 108 ? -9.280 -39.020 18.989 1.00 91.19 108 LEU A O 1
ATOM 808 N N . CYS A 1 109 ? -10.027 -41.073 19.512 1.00 89.19 109 CYS A N 1
ATOM 809 C CA . CYS A 1 109 ? -9.182 -41.770 18.548 1.00 89.19 109 CYS A CA 1
ATOM 810 C C . CYS A 1 109 ? -9.528 -41.364 17.110 1.00 89.19 109 CYS A C 1
ATOM 812 O O . CYS A 1 109 ? -8.619 -41.040 16.347 1.00 89.19 109 CYS A O 1
ATOM 814 N N . ALA A 1 110 ? -10.815 -41.296 16.756 1.00 89.25 110 ALA A N 1
ATOM 815 C CA . ALA A 1 110 ? -11.252 -40.846 15.435 1.00 89.25 110 ALA A CA 1
ATOM 816 C C . ALA A 1 110 ? -10.816 -39.398 15.143 1.00 89.25 110 ALA A C 1
ATOM 818 O O . ALA A 1 110 ? -10.275 -39.122 14.069 1.00 89.25 110 ALA A O 1
ATOM 819 N N . HIS A 1 111 ? -10.963 -38.487 16.110 1.00 90.12 111 HIS A N 1
ATOM 820 C CA . HIS A 1 111 ? -10.494 -37.106 15.988 1.00 90.12 111 HIS A CA 1
ATOM 821 C C . HIS A 1 111 ? -8.976 -37.010 15.848 1.00 90.12 111 HIS A C 1
ATOM 823 O O . HIS A 1 111 ? -8.488 -36.239 15.022 1.00 90.12 111 HIS A O 1
ATOM 829 N N . TYR A 1 112 ? -8.218 -37.805 16.605 1.00 93.94 112 TYR A N 1
ATOM 830 C CA . TYR A 1 112 ? -6.763 -37.837 16.493 1.00 93.94 112 TYR A CA 1
ATOM 831 C C . TYR A 1 112 ? -6.320 -38.345 15.119 1.00 93.94 112 TYR A C 1
ATOM 833 O O . TYR A 1 112 ? -5.456 -37.738 14.491 1.00 93.94 112 TYR A O 1
ATOM 841 N N . THR A 1 113 ? -6.950 -39.403 14.602 1.00 90.25 113 THR A N 1
ATOM 842 C CA . THR A 1 113 ? -6.683 -39.911 13.250 1.00 90.25 113 THR A CA 1
ATOM 843 C C . THR A 1 113 ? -7.028 -38.874 12.182 1.00 90.25 113 THR A C 1
ATOM 845 O O . THR A 1 113 ? -6.251 -38.678 11.248 1.00 90.25 113 THR A O 1
ATOM 848 N N . GLN A 1 114 ? -8.146 -38.161 12.329 1.00 86.25 114 GLN A N 1
ATOM 849 C CA . GLN A 1 114 ? -8.557 -37.114 11.395 1.00 86.25 114 GLN A CA 1
ATOM 850 C C . GLN A 1 114 ? -7.602 -35.911 11.424 1.00 86.25 114 GLN A C 1
ATOM 852 O O . GLN A 1 114 ? -7.214 -35.413 10.368 1.00 86.25 114 GLN A O 1
ATOM 857 N N . LEU A 1 115 ? -7.167 -35.484 12.613 1.00 85.94 115 LEU A N 1
ATOM 858 C CA . LEU A 1 115 ? -6.191 -34.408 12.783 1.00 85.94 115 LEU A CA 1
ATOM 859 C C . LEU A 1 115 ? -4.822 -34.809 12.229 1.00 85.94 115 LEU A C 1
ATOM 861 O O . LEU A 1 115 ? -4.197 -34.026 11.525 1.00 85.94 115 LEU A O 1
ATOM 865 N N . HIS A 1 116 ? -4.372 -36.033 12.504 1.00 87.00 116 HIS A N 1
ATOM 866 C CA . HIS A 1 116 ? -3.118 -36.557 11.977 1.00 87.00 116 HIS A CA 1
ATOM 867 C C . HIS A 1 116 ? -3.159 -36.655 10.448 1.00 87.00 116 HIS A C 1
ATOM 869 O O . HIS A 1 116 ? -2.203 -36.262 9.786 1.00 87.00 116 HIS A O 1
ATOM 875 N N . SER A 1 117 ? -4.275 -37.111 9.870 1.00 79.94 117 SER A N 1
ATOM 876 C CA . SER A 1 117 ? -4.475 -37.131 8.417 1.00 79.94 117 SER A CA 1
ATOM 877 C C . SER A 1 117 ? -4.468 -35.721 7.829 1.00 79.94 117 SER A C 1
ATOM 879 O O . SER A 1 117 ? -3.781 -35.491 6.842 1.00 79.94 117 SER A O 1
ATOM 881 N N . ALA A 1 118 ? -5.178 -34.766 8.436 1.00 74.81 118 ALA A N 1
ATOM 882 C CA . ALA A 1 118 ? -5.204 -33.377 7.980 1.00 74.81 118 ALA A CA 1
ATOM 883 C C . ALA A 1 118 ? -3.823 -32.713 8.096 1.00 74.81 118 ALA A C 1
ATOM 885 O O . ALA A 1 118 ? -3.377 -32.057 7.162 1.00 74.81 118 ALA A O 1
ATOM 886 N N . TYR A 1 119 ? -3.108 -32.935 9.200 1.00 76.31 119 TYR A N 1
ATOM 887 C CA . TYR A 1 119 ? -1.746 -32.445 9.403 1.00 76.31 119 TYR A CA 1
ATOM 888 C C . TYR A 1 119 ? -0.777 -33.054 8.388 1.00 76.31 119 TYR A C 1
ATOM 890 O O . TYR A 1 119 ? 0.004 -32.337 7.774 1.00 76.31 119 TYR A O 1
ATOM 898 N N . SER A 1 120 ? -0.865 -34.364 8.152 1.00 75.50 120 SER A N 1
ATOM 899 C CA . SER A 1 120 ? -0.039 -35.058 7.165 1.00 75.50 120 SER A CA 1
ATOM 900 C C . SER A 1 120 ? -0.349 -34.592 5.738 1.00 75.50 120 SER A C 1
ATOM 902 O O . SER A 1 120 ? 0.571 -34.397 4.953 1.00 75.50 120 SER A O 1
ATOM 904 N N . GLN A 1 121 ? -1.614 -34.310 5.422 1.00 70.56 121 GLN A N 1
ATOM 905 C CA . GLN A 1 121 ? -2.043 -33.792 4.122 1.00 70.56 121 GLN A CA 1
ATOM 906 C C . GLN A 1 121 ? -1.642 -32.323 3.913 1.00 70.56 121 GLN A C 1
ATOM 908 O O . GLN A 1 121 ? -1.234 -31.961 2.816 1.00 70.56 121 GLN A O 1
ATOM 913 N N . VAL A 1 122 ? -1.678 -31.487 4.956 1.00 65.12 122 VAL A N 1
ATOM 914 C CA . VAL A 1 122 ? -1.152 -30.107 4.929 1.00 65.12 122 VAL A CA 1
ATOM 915 C C . VAL A 1 122 ? 0.375 -30.097 4.828 1.00 65.12 122 VAL A C 1
ATOM 917 O O . VAL A 1 122 ? 0.933 -29.241 4.150 1.00 65.12 122 VAL A O 1
ATOM 920 N N . ASN A 1 123 ? 1.053 -31.061 5.452 1.00 62.75 123 ASN A N 1
ATOM 921 C CA . ASN A 1 123 ? 2.503 -31.210 5.362 1.00 62.75 123 ASN A CA 1
ATOM 922 C C . ASN A 1 123 ? 2.946 -31.768 3.994 1.00 62.75 123 ASN A C 1
ATOM 924 O O . ASN A 1 123 ? 3.971 -31.351 3.469 1.00 62.75 123 ASN A O 1
ATOM 928 N N . ALA A 1 124 ? 2.164 -32.673 3.394 1.00 59.47 124 ALA A N 1
ATOM 929 C CA . ALA A 1 124 ? 2.428 -33.243 2.070 1.00 59.47 124 ALA A CA 1
ATOM 930 C C . ALA A 1 124 ? 2.055 -32.295 0.914 1.00 59.47 124 ALA A C 1
ATOM 932 O O . ALA A 1 124 ? 2.744 -32.277 -0.098 1.00 59.47 124 ALA A O 1
ATOM 933 N N . ASN A 1 125 ? 1.007 -31.480 1.073 1.00 59.44 125 ASN A N 1
ATOM 934 C CA . ASN A 1 125 ? 0.591 -30.457 0.101 1.00 59.44 125 ASN A CA 1
ATOM 935 C C . ASN A 1 125 ? 1.183 -29.069 0.422 1.00 59.44 125 ASN A C 1
ATOM 937 O O . ASN A 1 125 ? 0.704 -28.045 -0.068 1.00 59.44 125 ASN A O 1
ATOM 941 N N . GLY A 1 126 ? 2.166 -29.017 1.320 1.00 47.06 126 GLY A N 1
ATOM 942 C CA . GLY A 1 126 ? 2.670 -27.785 1.895 1.00 47.06 126 GLY A CA 1
ATOM 943 C C . GLY A 1 126 ? 3.662 -27.092 0.973 1.00 47.06 126 GLY A C 1
ATOM 944 O O . GLY A 1 126 ? 4.770 -27.579 0.776 1.00 47.06 126 GLY A O 1
ATOM 945 N N . VAL A 1 127 ? 3.300 -25.880 0.551 1.00 54.94 127 VAL A N 1
ATOM 946 C CA . VAL A 1 127 ? 4.134 -24.790 -0.005 1.00 54.94 127 VAL A CA 1
ATOM 947 C C . VAL A 1 127 ? 5.548 -24.694 0.612 1.00 54.94 127 VAL A C 1
ATOM 949 O O . VAL A 1 127 ? 6.465 -24.172 -0.011 1.00 54.94 127 VAL A O 1
ATOM 952 N N . HIS A 1 128 ? 5.748 -25.225 1.821 1.00 55.69 128 HIS A N 1
ATOM 953 C CA . HIS A 1 128 ? 7.037 -25.352 2.494 1.00 55.69 128 HIS A CA 1
ATOM 954 C C . HIS A 1 128 ? 8.038 -26.296 1.810 1.00 55.69 128 HIS A C 1
ATOM 956 O O . HIS A 1 128 ? 9.203 -25.929 1.741 1.00 55.69 128 HIS A O 1
ATOM 962 N N . VAL A 1 129 ? 7.631 -27.461 1.288 1.00 60.59 129 VAL A N 1
ATOM 963 C CA . VAL A 1 129 ? 8.566 -28.404 0.633 1.00 60.59 129 VAL A CA 1
ATOM 964 C C . VAL A 1 129 ? 9.033 -27.849 -0.714 1.00 60.59 129 VAL A C 1
ATOM 966 O O . VAL A 1 129 ? 10.217 -27.924 -1.039 1.00 60.59 129 VAL A O 1
ATOM 969 N N . ASP A 1 130 ? 8.131 -27.215 -1.464 1.00 61.28 130 ASP A N 1
ATOM 970 C CA . ASP A 1 130 ? 8.472 -26.543 -2.719 1.00 61.28 130 ASP A CA 1
ATOM 971 C C . ASP A 1 130 ? 9.335 -25.300 -2.478 1.00 61.28 130 ASP A C 1
ATOM 973 O O . ASP A 1 130 ? 10.340 -25.124 -3.160 1.00 61.28 130 ASP A O 1
ATOM 977 N N . ALA A 1 131 ? 9.026 -24.485 -1.462 1.00 65.44 131 ALA A N 1
ATOM 978 C CA . ALA A 1 131 ? 9.855 -23.338 -1.091 1.00 65.44 131 ALA A CA 1
ATOM 979 C C . ALA A 1 131 ? 11.241 -23.759 -0.576 1.00 65.44 131 ALA A C 1
ATOM 981 O O . ALA A 1 131 ? 12.232 -23.109 -0.892 1.00 65.44 131 ALA A O 1
ATOM 982 N N . GLU A 1 132 ? 11.345 -24.847 0.185 1.00 71.75 132 GLU A N 1
ATOM 983 C CA . GLU A 1 132 ? 12.617 -25.359 0.705 1.00 71.75 132 GLU A CA 1
ATOM 984 C C . GLU A 1 132 ? 13.471 -25.971 -0.417 1.00 71.75 132 GLU A C 1
ATOM 986 O O . GLU A 1 132 ? 14.665 -25.681 -0.510 1.00 71.75 132 GLU A O 1
ATOM 991 N N . ASN A 1 133 ? 12.853 -26.690 -1.360 1.00 74.69 133 ASN A N 1
ATOM 992 C CA . ASN A 1 133 ? 13.510 -27.132 -2.593 1.00 74.69 133 ASN A CA 1
ATOM 993 C C . ASN A 1 133 ? 13.956 -25.951 -3.469 1.00 74.69 133 ASN A C 1
ATOM 995 O O . ASN A 1 133 ? 15.056 -25.977 -4.022 1.00 74.69 133 ASN A O 1
ATOM 999 N N . GLN A 1 134 ? 13.147 -24.894 -3.569 1.00 77.44 134 GLN A N 1
ATOM 1000 C CA . GLN A 1 134 ? 13.480 -23.684 -4.322 1.00 77.44 134 GLN A CA 1
ATOM 1001 C C . GLN A 1 134 ? 14.611 -22.891 -3.646 1.00 77.44 134 GLN A C 1
ATOM 1003 O O . GLN A 1 134 ? 15.502 -22.386 -4.325 1.00 77.44 134 GLN A O 1
ATOM 1008 N N . ILE A 1 135 ? 14.652 -22.856 -2.310 1.00 76.38 135 ILE A N 1
ATOM 1009 C CA . ILE A 1 135 ? 15.768 -22.301 -1.531 1.00 76.38 135 ILE A CA 1
ATOM 1010 C C . ILE A 1 135 ? 17.045 -23.111 -1.768 1.00 76.38 135 ILE A C 1
ATOM 1012 O O . ILE A 1 135 ? 18.092 -22.514 -2.007 1.00 76.38 135 ILE A O 1
ATOM 1016 N N . ILE A 1 136 ? 16.976 -24.445 -1.762 1.00 80.25 136 ILE A N 1
ATOM 1017 C CA . ILE A 1 136 ? 18.131 -25.307 -2.057 1.00 80.25 136 ILE A CA 1
ATOM 1018 C C . ILE A 1 136 ? 18.627 -25.076 -3.495 1.00 80.25 136 ILE A C 1
ATOM 1020 O O . ILE A 1 136 ? 19.832 -24.967 -3.721 1.00 80.25 136 ILE A O 1
ATOM 1024 N N . GLN A 1 137 ? 17.724 -24.939 -4.471 1.00 78.69 137 GLN A N 1
ATOM 1025 C CA . GLN A 1 137 ? 18.090 -24.619 -5.856 1.00 78.69 137 GLN A CA 1
ATOM 1026 C C . GLN A 1 137 ? 18.760 -23.244 -5.974 1.00 78.69 137 GLN A C 1
ATOM 1028 O O . GLN A 1 137 ? 19.792 -23.126 -6.634 1.00 78.69 137 GLN A O 1
ATOM 1033 N N . LEU A 1 138 ? 18.232 -22.222 -5.293 1.00 80.62 138 LEU A N 1
ATOM 1034 C CA . LEU A 1 138 ? 18.827 -20.883 -5.262 1.00 80.62 138 LEU A CA 1
ATOM 1035 C C . LEU A 1 138 ? 20.190 -20.872 -4.563 1.00 80.62 138 LEU A C 1
ATOM 1037 O O . LEU A 1 138 ? 21.107 -20.199 -5.026 1.00 80.62 138 LEU A O 1
ATOM 1041 N N . GLN A 1 139 ? 20.356 -21.638 -3.485 1.00 81.88 139 GLN A N 1
ATOM 1042 C CA . GLN A 1 139 ? 21.641 -21.794 -2.801 1.00 81.88 139 GLN A CA 1
ATOM 1043 C C . GLN A 1 139 ? 22.680 -22.472 -3.701 1.00 81.88 139 GLN A C 1
ATOM 1045 O O . GLN A 1 139 ? 23.811 -21.995 -3.782 1.00 81.88 139 GLN A O 1
ATOM 1050 N N . ASN A 1 140 ? 22.295 -23.518 -4.438 1.00 83.06 140 ASN A N 1
ATOM 1051 C CA . ASN A 1 140 ? 23.178 -24.189 -5.396 1.00 83.06 140 ASN A CA 1
ATOM 1052 C C . ASN A 1 140 ? 23.565 -23.268 -6.566 1.00 83.06 140 ASN A C 1
ATOM 1054 O O . ASN A 1 140 ? 24.736 -23.219 -6.940 1.00 83.06 140 ASN A O 1
ATOM 1058 N N . ALA A 1 141 ? 22.611 -22.503 -7.107 1.00 83.31 141 ALA A N 1
ATOM 1059 C CA . ALA A 1 141 ? 22.873 -21.526 -8.163 1.00 83.31 141 ALA A CA 1
ATOM 1060 C C . ALA A 1 141 ? 23.807 -20.403 -7.681 1.00 83.31 141 ALA A C 1
ATOM 1062 O O . ALA A 1 141 ? 24.737 -20.020 -8.389 1.00 83.31 141 ALA A O 1
ATOM 1063 N N . LEU A 1 142 ? 23.612 -19.914 -6.451 1.00 83.12 142 LEU A N 1
ATOM 1064 C CA . LEU A 1 142 ? 24.484 -18.914 -5.838 1.00 83.12 142 LEU A CA 1
ATOM 1065 C C . LEU A 1 142 ? 25.906 -19.456 -5.634 1.00 83.12 142 LEU A C 1
ATOM 1067 O O . LEU A 1 142 ? 26.869 -18.755 -5.935 1.00 83.12 142 LEU A O 1
ATOM 1071 N N . SER A 1 143 ? 26.049 -20.702 -5.169 1.00 87.44 143 SER A N 1
ATOM 1072 C CA . SER A 1 143 ? 27.353 -21.364 -5.035 1.00 87.44 143 SER A CA 1
ATOM 1073 C C . SER A 1 143 ? 28.075 -21.491 -6.377 1.00 87.44 143 SER A C 1
ATOM 1075 O O . SER A 1 143 ? 29.236 -21.097 -6.466 1.00 87.44 143 SER A O 1
ATOM 1077 N N . ALA A 1 144 ? 27.388 -21.950 -7.428 1.00 85.44 144 ALA A N 1
ATOM 1078 C CA . ALA A 1 144 ? 27.965 -22.054 -8.770 1.00 85.44 144 ALA A CA 1
ATOM 1079 C C . ALA A 1 144 ? 28.420 -20.685 -9.312 1.00 85.44 144 ALA A C 1
ATOM 1081 O O . ALA A 1 144 ? 29.514 -20.553 -9.855 1.00 85.44 144 ALA A O 1
ATOM 1082 N N . MET A 1 145 ? 27.625 -19.637 -9.087 1.00 84.19 145 MET A N 1
ATOM 1083 C CA . MET A 1 145 ? 27.949 -18.274 -9.518 1.00 84.19 145 MET A CA 1
ATOM 1084 C C . MET A 1 145 ? 29.144 -17.682 -8.753 1.00 84.19 145 MET A C 1
ATOM 1086 O O . MET A 1 145 ? 29.956 -16.947 -9.317 1.00 84.19 145 MET A O 1
ATOM 1090 N N . VAL A 1 146 ? 29.280 -17.993 -7.459 1.00 90.50 146 VAL A N 1
ATOM 1091 C CA . VAL A 1 146 ? 30.453 -17.599 -6.665 1.00 90.50 146 VAL A CA 1
ATOM 1092 C C . VAL A 1 146 ? 31.706 -18.318 -7.165 1.00 90.50 146 VAL A C 1
ATOM 1094 O O . VAL A 1 146 ? 32.747 -17.673 -7.285 1.00 90.50 146 VAL A O 1
ATOM 1097 N N . GLU A 1 147 ? 31.616 -19.607 -7.498 1.00 88.88 147 GLU A N 1
ATOM 1098 C CA . GLU A 1 147 ? 32.728 -20.361 -8.090 1.00 88.88 147 GLU A CA 1
ATOM 1099 C C . GLU A 1 147 ? 33.156 -19.780 -9.445 1.00 88.88 147 GLU A C 1
ATOM 1101 O O . GLU A 1 147 ? 34.342 -19.508 -9.638 1.00 88.88 147 GLU A O 1
ATOM 1106 N N . GLU A 1 148 ? 32.210 -19.484 -10.339 1.00 84.56 148 GLU A N 1
ATOM 1107 C CA . GLU A 1 148 ? 32.486 -18.887 -11.655 1.00 84.56 148 GLU A CA 1
ATOM 1108 C C . GLU A 1 148 ? 33.050 -17.459 -11.548 1.00 84.56 148 GLU A C 1
ATOM 1110 O O . GLU A 1 148 ? 33.961 -17.063 -12.283 1.00 84.56 148 GLU A O 1
ATOM 1115 N N . LYS A 1 149 ? 32.580 -16.672 -10.573 1.00 87.50 149 LYS A N 1
ATOM 1116 C CA . LYS A 1 149 ? 33.169 -15.364 -10.264 1.00 87.50 149 LYS A CA 1
ATOM 1117 C C . LYS A 1 149 ? 34.618 -15.512 -9.802 1.00 87.50 149 LYS A C 1
ATOM 1119 O O . LYS A 1 149 ? 35.472 -14.722 -10.208 1.00 87.50 149 LYS A O 1
ATOM 1124 N N . VAL A 1 150 ? 34.901 -16.476 -8.925 1.00 87.44 150 VAL A N 1
ATOM 1125 C CA . VAL A 1 150 ? 36.254 -16.712 -8.405 1.00 87.44 150 VAL A CA 1
ATOM 1126 C C . VAL A 1 150 ? 37.181 -17.205 -9.518 1.00 87.44 150 VAL A C 1
ATOM 1128 O O . VAL A 1 150 ? 38.311 -16.716 -9.599 1.00 87.44 150 VAL A O 1
ATOM 1131 N N . SER A 1 151 ? 36.714 -18.085 -10.412 1.00 87.69 151 SER A N 1
ATOM 1132 C CA . SER A 1 151 ? 37.499 -18.520 -11.575 1.00 87.69 151 SER A CA 1
ATOM 1133 C C . SER A 1 151 ? 37.773 -17.355 -12.526 1.00 87.69 151 SER A C 1
ATOM 1135 O O . SER A 1 151 ? 38.929 -17.082 -12.835 1.00 87.69 151 SER A O 1
ATOM 1137 N N . SER A 1 152 ? 36.752 -16.567 -12.870 1.00 84.50 152 SER A N 1
ATOM 1138 C CA . SER A 1 152 ? 36.897 -15.388 -13.733 1.00 84.50 152 SER A CA 1
ATOM 1139 C C . SER A 1 152 ? 37.853 -14.353 -13.136 1.00 84.50 152 SER A C 1
ATOM 1141 O O . SER A 1 152 ? 38.663 -13.745 -13.835 1.00 84.50 152 SER A O 1
ATOM 1143 N N . GLN A 1 153 ? 37.807 -14.155 -11.816 1.00 84.19 153 GLN A N 1
ATOM 1144 C CA . GLN A 1 153 ? 38.724 -13.255 -11.122 1.00 84.19 153 GLN A CA 1
ATOM 1145 C C . GLN A 1 153 ? 40.166 -13.790 -11.115 1.00 84.19 153 GLN A C 1
ATOM 1147 O O . GLN A 1 153 ? 41.107 -12.993 -11.173 1.00 84.19 153 GLN A O 1
ATOM 1152 N N . SER A 1 154 ? 40.353 -15.110 -11.055 1.00 86.56 154 SER A N 1
ATOM 1153 C CA . SER A 1 154 ? 41.659 -15.758 -11.213 1.00 86.56 154 SER A CA 1
ATOM 1154 C C . SER A 1 154 ? 42.210 -15.562 -12.626 1.00 86.56 154 SER A C 1
ATOM 1156 O O . SER A 1 154 ? 43.349 -15.115 -12.778 1.00 86.56 154 SER A O 1
ATOM 1158 N N . ASP A 1 155 ? 41.389 -15.787 -13.650 1.00 85.94 155 ASP A N 1
ATOM 1159 C CA . ASP A 1 155 ? 41.775 -15.611 -15.053 1.00 85.94 155 ASP A CA 1
ATOM 1160 C C . ASP A 1 155 ? 42.162 -14.156 -15.346 1.00 85.94 155 ASP A C 1
ATOM 1162 O O . ASP A 1 155 ? 43.153 -13.890 -16.026 1.00 85.94 155 ASP A O 1
ATOM 1166 N N . LEU A 1 156 ? 41.455 -13.193 -14.747 1.00 82.50 156 LEU A N 1
ATOM 1167 C CA . LEU A 1 156 ? 41.767 -11.767 -14.865 1.00 82.50 156 LEU A CA 1
ATOM 1168 C C . LEU A 1 156 ? 43.115 -11.422 -14.211 1.00 82.50 156 LEU A C 1
ATOM 1170 O O . LEU A 1 156 ? 43.901 -10.651 -14.767 1.00 82.50 156 LEU A O 1
ATOM 1174 N N . ARG A 1 157 ? 43.439 -12.029 -13.060 1.00 87.31 157 ARG A N 1
ATOM 1175 C CA . ARG A 1 157 ? 44.775 -11.891 -12.449 1.00 87.31 157 ARG A CA 1
ATOM 1176 C C . ARG A 1 157 ? 45.859 -12.483 -13.346 1.00 87.31 157 ARG A C 1
ATOM 1178 O O . ARG A 1 157 ? 46.890 -11.841 -13.531 1.00 87.31 157 ARG A O 1
ATOM 1185 N N . GLN A 1 158 ? 45.617 -13.652 -13.936 1.00 86.31 158 GLN A N 1
ATOM 1186 C CA . GLN A 1 158 ? 46.569 -14.301 -14.836 1.00 86.31 158 GLN A CA 1
ATOM 1187 C C . GLN A 1 158 ? 46.781 -13.489 -16.124 1.00 86.31 158 GLN A C 1
ATOM 1189 O O . GLN A 1 158 ? 47.918 -13.316 -16.566 1.00 86.31 158 GLN A O 1
ATOM 1194 N N . ALA A 1 159 ? 45.713 -12.930 -16.696 1.00 82.25 159 ALA A N 1
ATOM 1195 C CA . ALA A 1 159 ? 45.779 -12.043 -17.853 1.00 82.25 159 ALA A CA 1
ATOM 1196 C C . ALA A 1 159 ? 46.554 -10.754 -17.538 1.00 82.25 159 ALA A C 1
ATOM 1198 O O . ALA A 1 159 ? 47.422 -10.356 -18.314 1.00 82.25 159 ALA A O 1
ATOM 1199 N N . ASN A 1 160 ? 46.321 -10.141 -16.373 1.00 83.00 160 ASN A N 1
ATOM 1200 C CA . ASN A 1 160 ? 47.089 -8.977 -15.924 1.00 83.00 160 ASN A CA 1
ATOM 1201 C C . ASN A 1 160 ? 48.578 -9.302 -15.746 1.00 83.00 160 ASN A C 1
ATOM 1203 O O . ASN A 1 160 ? 49.429 -8.511 -16.148 1.00 83.00 160 ASN A O 1
ATOM 1207 N N . GLU A 1 161 ? 48.914 -10.476 -15.209 1.00 89.94 161 GLU A N 1
ATOM 1208 C CA . GLU A 1 161 ? 50.306 -10.921 -15.091 1.00 89.94 161 GLU A CA 1
ATOM 1209 C C . GLU A 1 161 ? 50.961 -11.128 -16.470 1.00 89.94 161 GLU A C 1
ATOM 1211 O O . GLU A 1 161 ? 52.130 -10.792 -16.671 1.00 89.94 161 GLU A O 1
ATOM 1216 N N . GLN A 1 162 ? 50.214 -11.642 -17.453 1.00 86.12 162 GLN A N 1
ATOM 1217 C CA . GLN A 1 162 ? 50.691 -11.764 -18.834 1.00 86.12 162 GLN A CA 1
ATOM 1218 C C . GLN A 1 162 ? 50.893 -10.398 -19.501 1.00 86.12 162 GLN A C 1
ATOM 1220 O O . GLN A 1 162 ? 51.906 -10.205 -20.174 1.00 86.12 162 GLN A O 1
ATOM 1225 N N . ILE A 1 163 ? 49.979 -9.445 -19.291 1.00 79.06 163 ILE A N 1
ATOM 1226 C CA . ILE A 1 163 ? 50.118 -8.063 -19.772 1.00 79.06 163 ILE A CA 1
ATOM 1227 C C . ILE A 1 163 ? 51.371 -7.424 -19.172 1.00 79.06 163 ILE A C 1
ATOM 1229 O O . ILE A 1 163 ? 52.147 -6.812 -19.902 1.00 79.06 163 ILE A O 1
ATOM 1233 N N . GLU A 1 164 ? 51.623 -7.616 -17.879 1.00 88.19 164 GLU A N 1
ATOM 1234 C CA . GLU A 1 164 ? 52.810 -7.067 -17.223 1.00 88.19 164 GLU A CA 1
ATOM 1235 C C . GLU A 1 164 ? 54.105 -7.704 -17.755 1.00 88.19 164 GLU A C 1
ATOM 1237 O O . GLU A 1 164 ? 55.076 -7.004 -18.039 1.00 88.19 164 GLU A O 1
ATOM 1242 N N . LYS A 1 165 ? 54.105 -9.019 -18.021 1.00 88.06 165 LYS A N 1
ATOM 1243 C CA . LYS A 1 165 ? 55.223 -9.699 -18.704 1.00 88.06 165 LYS A CA 1
ATOM 1244 C C . LYS A 1 165 ? 55.452 -9.162 -20.119 1.00 88.06 165 LYS A C 1
ATOM 1246 O O . LYS A 1 165 ? 56.601 -9.030 -20.540 1.00 88.06 165 LYS A O 1
ATOM 1251 N N . LEU A 1 166 ? 54.389 -8.864 -20.868 1.00 81.44 166 LEU A N 1
ATOM 1252 C CA . LEU A 1 166 ? 54.495 -8.265 -22.202 1.00 81.44 166 LEU A CA 1
ATOM 1253 C C . LEU A 1 166 ? 55.015 -6.827 -22.134 1.00 81.44 166 LEU A C 1
ATOM 1255 O O . LEU A 1 166 ? 55.887 -6.479 -22.925 1.00 81.44 166 LEU A O 1
ATOM 1259 N N . ARG A 1 167 ? 54.568 -6.029 -21.158 1.00 85.38 167 ARG A N 1
ATOM 1260 C CA . ARG A 1 167 ? 55.098 -4.683 -20.898 1.00 85.38 167 ARG A CA 1
ATOM 1261 C C . ARG A 1 167 ? 56.587 -4.724 -20.581 1.00 85.38 167 ARG A C 1
ATOM 1263 O O . ARG A 1 167 ? 57.347 -4.008 -21.216 1.00 85.38 167 ARG A O 1
ATOM 1270 N N . GLN A 1 168 ? 57.027 -5.626 -19.705 1.00 86.06 168 GLN A N 1
ATOM 1271 C CA . GLN A 1 168 ? 58.451 -5.803 -19.403 1.00 86.06 168 GLN A CA 1
ATOM 1272 C C . GLN A 1 168 ? 59.262 -6.203 -20.643 1.00 86.06 168 GLN A C 1
ATOM 1274 O O . GLN A 1 168 ? 60.336 -5.652 -20.876 1.00 86.06 168 GLN A O 1
ATOM 1279 N N . LYS A 1 169 ? 58.749 -7.122 -21.475 1.00 84.88 169 LYS A N 1
ATOM 1280 C CA . LYS A 1 169 ? 59.395 -7.489 -22.747 1.00 84.88 169 LYS A CA 1
ATOM 1281 C C . LYS A 1 169 ? 59.471 -6.311 -23.720 1.00 84.88 169 LYS A C 1
ATOM 1283 O O . LYS A 1 169 ? 60.506 -6.145 -24.356 1.00 84.88 169 LYS A O 1
ATOM 1288 N N . LEU A 1 170 ? 58.418 -5.497 -23.808 1.00 76.56 170 LEU A N 1
ATOM 1289 C CA . LEU A 1 170 ? 58.392 -4.283 -24.623 1.00 76.56 170 LEU A CA 1
ATOM 1290 C C . LEU A 1 170 ? 59.455 -3.289 -24.139 1.00 76.56 170 LEU A C 1
ATOM 1292 O O . LEU A 1 170 ? 60.264 -2.842 -24.939 1.00 76.56 170 LEU A O 1
ATOM 1296 N N . THR A 1 171 ? 59.537 -3.033 -22.831 1.00 81.12 171 THR A N 1
ATOM 1297 C CA . THR A 1 171 ? 60.548 -2.140 -22.247 1.00 81.12 171 THR A CA 1
ATOM 1298 C C . THR A 1 171 ? 61.974 -2.657 -22.469 1.00 81.12 171 THR A C 1
ATOM 1300 O O . THR A 1 171 ? 62.890 -1.878 -22.723 1.00 81.12 171 THR A O 1
ATOM 1303 N N . VAL A 1 172 ? 62.200 -3.974 -22.410 1.00 81.81 172 VAL A N 1
ATOM 1304 C CA . VAL A 1 172 ? 63.509 -4.578 -22.726 1.00 81.81 172 VAL A CA 1
ATOM 1305 C C . VAL A 1 172 ? 63.843 -4.440 -24.215 1.00 81.81 172 VAL A C 1
ATOM 1307 O O . VAL A 1 172 ? 64.983 -4.112 -24.551 1.00 81.81 172 VAL A O 1
ATOM 1310 N N . ALA A 1 173 ? 62.872 -4.654 -25.106 1.00 76.12 173 ALA A N 1
ATOM 1311 C CA . ALA A 1 173 ? 63.050 -4.488 -26.547 1.00 76.12 173 ALA A CA 1
ATOM 1312 C C . ALA A 1 173 ? 63.315 -3.022 -26.925 1.00 76.12 173 ALA A C 1
ATOM 1314 O O . ALA A 1 173 ? 64.217 -2.747 -27.709 1.00 76.12 173 ALA A O 1
ATOM 1315 N N . GLU A 1 174 ? 62.604 -2.081 -26.308 1.00 77.88 174 GLU A N 1
ATOM 1316 C CA . GLU A 1 174 ? 62.775 -0.638 -26.495 1.00 77.88 174 GLU A CA 1
ATOM 1317 C C . GLU A 1 174 ? 64.154 -0.165 -26.005 1.00 77.88 174 GLU A C 1
ATOM 1319 O O . GLU A 1 174 ? 64.871 0.528 -26.724 1.00 77.88 174 GLU A O 1
ATOM 1324 N N . ASN A 1 175 ? 64.610 -0.645 -24.843 1.00 73.75 175 ASN A N 1
ATOM 1325 C CA . ASN A 1 175 ? 65.968 -0.382 -24.355 1.00 73.75 175 ASN A CA 1
ATOM 1326 C C . ASN A 1 175 ? 67.057 -1.009 -25.245 1.00 73.75 175 ASN A C 1
ATOM 1328 O O . ASN A 1 175 ? 68.137 -0.434 -25.392 1.00 73.75 175 ASN A O 1
ATOM 1332 N N . SER A 1 176 ? 66.777 -2.164 -25.854 1.00 73.12 176 SER A N 1
ATOM 1333 C CA . SER A 1 176 ? 67.682 -2.811 -26.813 1.00 73.12 176 SER A CA 1
ATOM 1334 C C . SER A 1 176 ? 67.754 -2.026 -28.128 1.00 73.12 176 SER A C 1
ATOM 1336 O O . SER A 1 176 ? 68.846 -1.839 -28.661 1.00 73.12 176 SER A O 1
ATOM 1338 N N . LEU A 1 177 ? 66.624 -1.490 -28.603 1.00 65.06 177 LEU A N 1
ATOM 1339 C CA . LEU A 1 177 ? 66.542 -0.648 -29.799 1.00 65.06 177 LEU A CA 1
ATOM 1340 C C . LEU A 1 177 ? 67.313 0.673 -29.616 1.00 65.06 177 LEU A C 1
ATOM 1342 O O . LEU A 1 177 ? 68.099 1.070 -30.476 1.00 65.06 177 LEU A O 1
ATOM 1346 N N . ILE A 1 178 ? 67.187 1.297 -28.441 1.00 62.81 178 ILE A N 1
ATOM 1347 C CA . ILE A 1 178 ? 67.932 2.512 -28.070 1.00 62.81 178 ILE A CA 1
ATOM 1348 C C . ILE A 1 178 ? 69.450 2.242 -27.962 1.00 62.81 178 ILE A C 1
ATOM 1350 O O . ILE A 1 178 ? 70.265 3.132 -28.224 1.00 62.81 178 ILE A O 1
ATOM 1354 N N . GLN A 1 179 ? 69.865 1.019 -27.605 1.00 56.53 179 GLN A N 1
ATOM 1355 C CA . GLN A 1 179 ? 71.278 0.611 -27.625 1.00 56.53 179 GLN A CA 1
ATOM 1356 C C . GLN A 1 179 ? 71.801 0.330 -29.046 1.00 56.53 179 GLN A C 1
ATOM 1358 O O . GLN A 1 179 ? 72.965 0.634 -29.336 1.00 56.53 179 GLN A O 1
ATOM 1363 N N . THR A 1 180 ? 70.965 -0.188 -29.951 1.00 52.91 180 THR A N 1
ATOM 1364 C CA . THR A 1 180 ? 71.333 -0.396 -31.363 1.00 52.91 180 THR A CA 1
ATOM 1365 C C . THR A 1 180 ? 71.386 0.905 -32.168 1.00 52.91 180 THR A C 1
ATOM 1367 O O . THR A 1 180 ? 72.306 1.065 -32.973 1.00 52.91 180 THR A O 1
ATOM 1370 N N . ASP A 1 181 ? 70.517 1.881 -31.879 1.00 48.22 181 ASP A N 1
ATOM 1371 C CA . ASP A 1 181 ? 70.521 3.206 -32.528 1.00 48.22 181 ASP A CA 1
ATOM 1372 C C . ASP A 1 181 ? 71.744 4.058 -32.159 1.00 48.22 181 ASP A C 1
ATOM 1374 O O . ASP A 1 181 ? 72.165 4.925 -32.924 1.00 48.22 181 ASP A O 1
ATOM 1378 N N . LYS A 1 182 ? 72.394 3.780 -31.020 1.00 50.22 182 LYS A N 1
ATOM 1379 C CA . LYS A 1 182 ? 73.687 4.398 -30.673 1.00 50.22 182 LYS A CA 1
ATOM 1380 C C . LYS A 1 182 ? 74.891 3.746 -31.356 1.00 50.22 182 LYS A C 1
ATOM 1382 O O . LYS A 1 182 ? 75.978 4.318 -31.307 1.00 50.22 182 LYS A O 1
ATOM 1387 N N . SER A 1 183 ? 74.713 2.585 -31.986 1.00 43.75 183 SER A N 1
ATOM 1388 C CA . SER A 1 183 ? 75.820 1.775 -32.514 1.00 43.75 183 SER A CA 1
ATOM 1389 C C . SER A 1 183 ? 75.804 1.608 -34.036 1.00 43.75 183 SER A C 1
ATOM 1391 O O . SER A 1 183 ? 76.799 1.147 -34.587 1.00 43.75 183 SER A O 1
ATOM 1393 N N . SER A 1 184 ? 74.729 1.992 -34.735 1.00 39.31 184 SER A N 1
ATOM 1394 C CA . SER A 1 184 ? 74.625 1.803 -36.191 1.00 39.31 184 SER A CA 1
ATOM 1395 C C . SER A 1 184 ? 73.935 2.975 -36.888 1.00 39.31 184 SER A C 1
ATOM 1397 O O . SER A 1 184 ? 72.799 2.883 -37.340 1.00 39.31 184 SER A O 1
ATOM 1399 N N . ALA A 1 185 ? 74.660 4.078 -37.050 1.00 46.16 185 ALA A N 1
ATOM 1400 C CA . ALA A 1 185 ? 74.343 5.069 -38.069 1.00 46.16 185 ALA A CA 1
ATOM 1401 C C . ALA A 1 185 ? 74.756 4.539 -39.457 1.00 46.16 185 ALA A C 1
ATOM 1403 O O . ALA A 1 185 ? 75.787 4.949 -39.977 1.00 46.16 185 ALA A O 1
ATOM 1404 N N . SER A 1 186 ? 73.988 3.621 -40.055 1.00 43.31 186 SER A N 1
ATOM 1405 C CA . SER A 1 186 ? 73.932 3.452 -41.520 1.00 43.31 186 SER A CA 1
ATOM 1406 C C . SER A 1 186 ? 72.913 2.396 -41.959 1.00 43.31 186 SER A C 1
ATOM 1408 O O . SER A 1 186 ? 73.079 1.218 -41.654 1.00 43.31 186 SER A O 1
ATOM 1410 N N . GLY A 1 187 ? 71.990 2.806 -42.832 1.00 44.78 187 GLY A N 1
ATOM 1411 C CA . GLY A 1 187 ? 71.566 1.979 -43.964 1.00 44.78 187 GLY A CA 1
ATOM 1412 C C . GLY A 1 187 ? 70.216 1.269 -43.848 1.00 44.78 187 GLY A C 1
ATOM 1413 O O . GLY A 1 187 ? 70.082 0.291 -43.130 1.00 44.78 187 GLY A O 1
ATOM 1414 N N . PHE A 1 188 ? 69.293 1.702 -44.713 1.00 37.97 188 PHE A N 1
ATOM 1415 C CA . PHE A 1 188 ? 68.077 1.016 -45.170 1.00 37.97 188 PHE A CA 1
ATOM 1416 C C . PHE A 1 188 ? 66.871 0.953 -44.222 1.00 37.97 188 PHE A C 1
ATOM 1418 O O . PHE A 1 188 ? 66.583 -0.033 -43.554 1.00 37.97 188 PHE A O 1
ATOM 1425 N N . THR A 1 189 ? 66.061 2.006 -44.325 1.00 47.81 189 THR A N 1
ATOM 1426 C CA . THR A 1 189 ? 64.618 1.986 -44.086 1.00 47.81 189 THR A CA 1
ATOM 1427 C C . THR A 1 189 ? 63.919 1.120 -45.144 1.00 47.81 189 THR A C 1
ATOM 1429 O O . THR A 1 189 ? 63.775 1.549 -46.289 1.00 47.81 189 THR A O 1
ATOM 1432 N N . ASN A 1 190 ? 63.449 -0.069 -44.766 1.00 45.91 190 ASN A N 1
ATOM 1433 C CA . ASN A 1 190 ? 62.348 -0.742 -45.459 1.00 45.91 190 ASN A CA 1
ATOM 1434 C C . ASN A 1 190 ? 61.094 -0.597 -44.579 1.00 45.91 190 ASN A C 1
ATOM 1436 O O . ASN A 1 190 ? 61.062 -1.184 -43.499 1.00 45.91 190 ASN A O 1
ATOM 1440 N N . PRO A 1 191 ? 60.080 0.185 -44.992 1.00 50.88 191 PRO A N 1
ATOM 1441 C CA . PRO A 1 191 ? 58.847 0.359 -44.223 1.00 50.88 191 PRO A CA 1
ATOM 1442 C C . PRO A 1 191 ? 57.859 -0.820 -44.352 1.00 50.88 191 PRO A C 1
ATOM 1444 O O . PRO A 1 191 ? 56.866 -0.846 -43.636 1.00 50.88 191 PRO A O 1
ATOM 1447 N N . ASP A 1 192 ? 58.145 -1.821 -45.193 1.00 50.81 192 ASP A N 1
ATOM 1448 C CA . ASP A 1 192 ? 57.329 -3.034 -45.384 1.00 50.81 192 ASP A CA 1
ATOM 1449 C C . ASP A 1 192 ? 57.914 -4.250 -44.646 1.00 50.81 192 ASP A C 1
ATOM 1451 O O . ASP A 1 192 ? 58.253 -5.277 -45.236 1.00 50.81 192 ASP A O 1
ATOM 1455 N N . SER A 1 193 ? 58.053 -4.154 -43.324 1.00 60.59 193 SER A N 1
ATOM 1456 C CA . SER A 1 193 ? 58.239 -5.363 -42.519 1.00 60.59 193 SER A CA 1
ATOM 1457 C C . SER A 1 193 ? 56.866 -5.983 -42.279 1.00 60.59 193 SER A C 1
ATOM 1459 O O . SER A 1 193 ? 56.041 -5.403 -41.570 1.00 60.59 193 SER A O 1
ATOM 1461 N N . GLU A 1 194 ? 56.604 -7.158 -42.864 1.00 61.12 194 GLU A N 1
ATOM 1462 C CA . GLU A 1 194 ? 55.401 -7.957 -42.581 1.00 61.12 194 GLU A CA 1
ATOM 1463 C C . GLU A 1 194 ? 55.112 -8.057 -41.079 1.00 61.12 194 GLU A C 1
ATOM 1465 O O . GLU A 1 194 ? 53.951 -8.110 -40.673 1.00 61.12 194 GLU A O 1
ATOM 1470 N N . ASP A 1 195 ? 56.160 -8.059 -40.258 1.00 68.38 195 ASP A N 1
ATOM 1471 C CA . ASP A 1 195 ? 56.056 -8.144 -38.811 1.00 68.38 195 ASP A CA 1
ATOM 1472 C C . ASP A 1 195 ? 55.416 -6.888 -38.215 1.00 68.38 195 ASP A C 1
ATOM 1474 O O . ASP A 1 195 ? 54.578 -7.006 -37.329 1.00 68.38 195 ASP A O 1
ATOM 1478 N N . PHE A 1 196 ? 55.688 -5.692 -38.750 1.00 73.56 196 PHE A N 1
ATOM 1479 C CA . PHE A 1 196 ? 55.028 -4.462 -38.300 1.00 73.56 196 PHE A CA 1
ATOM 1480 C C . PHE A 1 196 ? 53.528 -4.483 -38.614 1.00 73.56 196 PHE A C 1
ATOM 1482 O O . PHE A 1 196 ? 52.710 -4.116 -37.771 1.00 73.56 196 PHE A O 1
ATOM 1489 N N . ARG A 1 197 ? 53.142 -4.993 -39.793 1.00 75.69 197 ARG A N 1
ATOM 1490 C CA . ARG A 1 197 ? 51.726 -5.159 -40.160 1.00 75.69 197 ARG A CA 1
ATOM 1491 C C . ARG A 1 197 ? 51.043 -6.241 -39.318 1.00 75.69 197 ARG A C 1
ATOM 1493 O O . ARG A 1 197 ? 49.900 -6.061 -38.911 1.00 75.69 197 ARG A O 1
ATOM 1500 N N . LYS A 1 198 ? 51.743 -7.339 -39.007 1.00 77.12 198 LYS A N 1
ATOM 1501 C CA . LYS A 1 198 ? 51.263 -8.379 -38.080 1.00 77.12 198 LYS A CA 1
ATOM 1502 C C . LYS A 1 198 ? 51.079 -7.824 -36.667 1.00 77.12 198 LYS A C 1
ATOM 1504 O O . LYS A 1 198 ? 50.049 -8.095 -36.060 1.00 77.12 198 LYS A O 1
ATOM 1509 N N . PHE A 1 199 ? 52.010 -7.010 -36.166 1.00 75.31 199 PHE A N 1
ATOM 1510 C CA . PHE A 1 199 ? 51.877 -6.360 -34.860 1.00 75.31 199 PHE A CA 1
ATOM 1511 C C . PHE A 1 199 ? 50.745 -5.330 -34.839 1.00 75.31 199 PHE A C 1
ATOM 1513 O O . PHE A 1 199 ? 49.959 -5.339 -33.899 1.00 75.31 199 PHE A O 1
ATOM 1520 N N . ALA A 1 200 ? 50.594 -4.504 -35.877 1.00 73.94 200 ALA A N 1
ATOM 1521 C CA . ALA A 1 200 ? 49.493 -3.545 -35.976 1.00 73.94 200 ALA A CA 1
ATOM 1522 C C . ALA A 1 200 ? 48.119 -4.238 -36.019 1.00 73.94 200 ALA A C 1
ATOM 1524 O O . ALA A 1 200 ? 47.205 -3.838 -35.302 1.00 73.94 200 ALA A O 1
ATOM 1525 N N . ASN A 1 201 ? 47.991 -5.323 -36.791 1.00 79.94 201 ASN A N 1
ATOM 1526 C CA . ASN A 1 201 ? 46.763 -6.119 -36.837 1.00 79.94 201 ASN A CA 1
ATOM 1527 C C . ASN A 1 201 ? 46.484 -6.822 -35.500 1.00 79.94 201 ASN A C 1
ATOM 1529 O O . ASN A 1 201 ? 45.346 -6.823 -35.046 1.00 79.94 201 ASN A O 1
ATOM 1533 N N . ALA A 1 202 ? 47.512 -7.367 -34.843 1.00 83.00 202 ALA A N 1
ATOM 1534 C CA . ALA A 1 202 ? 47.366 -7.985 -33.527 1.00 83.00 202 ALA A CA 1
ATOM 1535 C C . ALA A 1 202 ? 46.962 -6.964 -32.451 1.00 83.00 202 ALA A C 1
ATOM 1537 O O . ALA A 1 202 ? 46.177 -7.293 -31.569 1.00 83.00 202 ALA A O 1
ATOM 1538 N N . ILE A 1 203 ? 47.461 -5.726 -32.519 1.00 78.81 203 ILE A N 1
ATOM 1539 C CA . ILE A 1 203 ? 47.041 -4.640 -31.622 1.00 78.81 203 ILE A CA 1
ATOM 1540 C C . ILE A 1 203 ? 45.572 -4.290 -31.875 1.00 78.81 203 ILE A C 1
ATOM 1542 O O . ILE A 1 203 ? 44.792 -4.284 -30.930 1.00 78.81 203 ILE A O 1
ATOM 1546 N N . ALA A 1 204 ? 45.165 -4.106 -33.134 1.00 84.38 204 ALA A N 1
ATOM 1547 C CA . ALA A 1 204 ? 43.776 -3.802 -33.478 1.00 84.38 204 ALA A CA 1
ATOM 1548 C C . ALA A 1 204 ? 42.797 -4.917 -33.056 1.00 84.38 204 ALA A C 1
ATOM 1550 O O . ALA A 1 204 ? 41.712 -4.637 -32.547 1.00 84.38 204 ALA A O 1
ATOM 1551 N N . GLU A 1 205 ? 43.185 -6.185 -33.217 1.00 87.44 205 GLU A N 1
ATOM 1552 C CA . GLU A 1 205 ? 42.399 -7.338 -32.761 1.00 87.44 205 GLU A CA 1
ATOM 1553 C C . GLU A 1 205 ? 42.280 -7.368 -31.230 1.00 87.44 205 GLU A C 1
ATOM 1555 O O . GLU A 1 205 ? 41.203 -7.612 -30.683 1.00 87.44 205 GLU A O 1
ATOM 1560 N N . LYS A 1 206 ? 43.372 -7.071 -30.516 1.00 87.69 206 LYS A N 1
ATOM 1561 C CA . LYS A 1 206 ? 43.378 -7.011 -29.048 1.00 87.69 206 LYS A CA 1
ATOM 1562 C C . LYS A 1 206 ? 42.570 -5.834 -28.514 1.00 87.69 206 LYS A C 1
ATOM 1564 O O . LYS A 1 206 ? 41.874 -6.021 -27.519 1.00 87.69 206 LYS A O 1
ATOM 1569 N N . ASP A 1 207 ? 42.607 -4.682 -29.176 1.00 84.25 207 ASP A N 1
ATOM 1570 C CA . ASP A 1 207 ? 41.792 -3.517 -28.829 1.00 84.25 207 ASP A CA 1
ATOM 1571 C C . ASP A 1 207 ? 40.306 -3.798 -29.070 1.00 84.25 207 ASP A C 1
ATOM 1573 O O . ASP A 1 207 ? 39.490 -3.556 -28.184 1.00 84.25 207 ASP A O 1
ATOM 1577 N N . SER A 1 208 ? 39.954 -4.418 -30.204 1.00 88.31 208 SER A N 1
ATOM 1578 C CA . SER A 1 208 ? 38.581 -4.861 -30.481 1.00 88.31 208 SER A CA 1
ATOM 1579 C C . SER A 1 208 ? 38.071 -5.841 -29.419 1.00 88.31 208 SER A C 1
ATOM 1581 O O . SER A 1 208 ? 36.957 -5.685 -28.914 1.00 88.31 208 SER A O 1
ATOM 1583 N N . LEU A 1 209 ? 38.904 -6.806 -29.014 1.00 91.44 209 LEU A N 1
ATOM 1584 C CA . LEU A 1 209 ? 38.573 -7.748 -27.947 1.00 91.44 209 LEU A CA 1
ATOM 1585 C C . LEU A 1 209 ? 38.421 -7.047 -26.587 1.00 91.44 209 LEU A C 1
ATOM 1587 O O . LEU A 1 209 ? 37.520 -7.385 -25.823 1.00 91.44 209 LEU A O 1
ATOM 1591 N N . LEU A 1 210 ? 39.269 -6.063 -26.280 1.00 87.94 210 LEU A N 1
ATOM 1592 C CA . LEU A 1 210 ? 39.175 -5.255 -25.060 1.00 87.94 210 LEU A CA 1
ATOM 1593 C C . LEU A 1 210 ? 37.881 -4.441 -25.021 1.00 87.94 210 LEU A C 1
ATOM 1595 O O . LEU A 1 210 ? 37.214 -4.427 -23.988 1.00 87.94 210 LEU A O 1
ATOM 1599 N N . THR A 1 211 ? 37.492 -3.814 -26.134 1.00 87.38 211 THR A N 1
ATOM 1600 C CA . THR A 1 211 ? 36.224 -3.082 -26.247 1.00 87.38 211 THR A CA 1
ATOM 1601 C C . THR A 1 211 ? 35.028 -4.015 -26.079 1.00 87.38 211 THR A C 1
ATOM 1603 O O . THR A 1 211 ? 34.134 -3.708 -25.292 1.00 87.38 211 THR A O 1
ATOM 1606 N N . ALA A 1 212 ? 35.037 -5.185 -26.729 1.00 87.31 212 ALA A N 1
ATOM 1607 C CA . ALA A 1 212 ? 33.980 -6.184 -26.574 1.00 87.31 212 ALA A CA 1
ATOM 1608 C C . ALA A 1 212 ? 33.854 -6.654 -25.113 1.00 87.31 212 ALA A C 1
ATOM 1610 O O . ALA A 1 212 ? 32.762 -6.665 -24.548 1.00 87.31 212 ALA A O 1
ATOM 1611 N N . ARG A 1 213 ? 34.982 -6.948 -24.453 1.00 83.88 213 ARG A N 1
ATOM 1612 C CA . ARG A 1 213 ? 35.001 -7.345 -23.036 1.00 83.88 213 ARG A CA 1
ATOM 1613 C C . ARG A 1 213 ? 34.567 -6.228 -22.096 1.00 83.88 213 ARG A C 1
ATOM 1615 O O . ARG A 1 213 ? 33.921 -6.499 -21.087 1.00 83.88 213 ARG A O 1
ATOM 1622 N N . HIS A 1 214 ? 34.894 -4.979 -22.413 1.00 85.50 214 HIS A N 1
ATOM 1623 C CA . HIS A 1 214 ? 34.413 -3.833 -21.650 1.00 85.50 214 HIS A CA 1
ATOM 1624 C C . HIS A 1 214 ? 32.887 -3.719 -21.734 1.00 85.50 214 HIS A C 1
ATOM 1626 O O . HIS A 1 214 ? 32.227 -3.584 -20.707 1.00 85.50 214 HIS A O 1
ATOM 1632 N N . GLN A 1 215 ? 32.328 -3.875 -22.935 1.00 89.00 215 GLN A N 1
ATOM 1633 C CA . GLN A 1 215 ? 30.888 -3.821 -23.169 1.00 89.00 215 GLN A CA 1
ATOM 1634 C C . GLN A 1 215 ? 30.136 -4.982 -22.495 1.00 89.00 215 GLN A C 1
ATOM 1636 O O . GLN A 1 215 ? 29.077 -4.765 -21.905 1.00 89.00 215 GLN A O 1
ATOM 1641 N N . GLU A 1 216 ? 30.693 -6.198 -22.512 1.00 88.06 216 GLU A N 1
ATOM 1642 C CA . GLU A 1 216 ? 30.164 -7.343 -21.754 1.00 88.06 216 GLU A CA 1
ATOM 1643 C C . GLU A 1 216 ? 30.152 -7.063 -20.244 1.00 88.06 216 GLU A C 1
ATOM 1645 O O . GLU A 1 216 ? 29.150 -7.305 -19.571 1.00 88.06 216 GLU A O 1
ATOM 1650 N N . LEU A 1 217 ? 31.233 -6.487 -19.706 1.00 86.94 217 LEU A N 1
ATOM 1651 C CA . LEU A 1 217 ? 31.337 -6.144 -18.287 1.00 86.94 217 LEU A CA 1
ATOM 1652 C C . LEU A 1 217 ? 30.341 -5.041 -17.896 1.00 86.94 217 LEU A C 1
ATOM 1654 O O . LEU A 1 217 ? 29.726 -5.109 -16.830 1.00 86.94 217 LEU A O 1
ATOM 1658 N N . GLU A 1 218 ? 30.135 -4.042 -18.752 1.00 83.88 218 GLU A N 1
ATOM 1659 C CA . GLU A 1 218 ? 29.103 -3.020 -18.559 1.00 83.88 218 GLU A CA 1
ATOM 1660 C C . GLU A 1 218 ? 27.684 -3.590 -18.641 1.00 83.88 218 GLU A C 1
ATOM 1662 O O . GLU A 1 218 ? 26.812 -3.171 -17.877 1.00 83.88 218 GLU A O 1
ATOM 1667 N N . SER A 1 219 ? 27.442 -4.557 -19.531 1.00 84.75 219 SER A N 1
ATOM 1668 C CA . SER A 1 219 ? 26.166 -5.273 -19.603 1.00 84.75 219 SER A CA 1
ATOM 1669 C C . SER A 1 219 ? 25.904 -6.054 -18.315 1.00 84.75 219 SER A C 1
ATOM 1671 O O . SER A 1 219 ? 24.847 -5.886 -17.709 1.00 84.75 219 SER A O 1
ATOM 1673 N N . ALA A 1 220 ? 26.895 -6.803 -17.825 1.00 82.75 220 ALA A N 1
ATOM 1674 C CA . ALA A 1 220 ? 26.800 -7.536 -16.564 1.00 82.75 220 ALA A CA 1
ATOM 1675 C C . ALA A 1 220 ? 26.591 -6.600 -15.360 1.00 82.75 220 ALA A C 1
ATOM 1677 O O . ALA A 1 220 ? 25.812 -6.900 -14.459 1.00 82.75 220 ALA A O 1
ATOM 1678 N N . ARG A 1 221 ? 27.234 -5.422 -15.337 1.00 83.06 221 ARG A N 1
ATOM 1679 C CA . ARG A 1 221 ? 26.995 -4.407 -14.293 1.00 83.06 221 ARG A CA 1
ATOM 1680 C C . ARG A 1 221 ? 25.562 -3.880 -14.314 1.00 83.06 221 ARG A C 1
ATOM 1682 O O . ARG A 1 221 ? 24.969 -3.731 -13.247 1.00 83.06 221 ARG A O 1
ATOM 1689 N N . ARG A 1 222 ? 25.005 -3.605 -15.500 1.00 88.00 222 ARG A N 1
ATOM 1690 C CA . ARG A 1 222 ? 23.603 -3.181 -15.648 1.00 88.00 222 ARG A CA 1
ATOM 1691 C C . ARG A 1 222 ? 22.635 -4.280 -15.219 1.00 88.00 222 ARG A C 1
ATOM 1693 O O . ARG A 1 222 ? 21.669 -3.988 -14.521 1.00 88.00 222 ARG A O 1
ATOM 1700 N N . GLU A 1 223 ? 22.921 -5.528 -15.567 1.00 86.81 223 GLU A N 1
ATOM 1701 C CA . GLU A 1 223 ? 22.125 -6.680 -15.144 1.00 86.81 223 GLU A CA 1
ATOM 1702 C C . GLU A 1 223 ? 22.156 -6.862 -13.619 1.00 86.81 223 GLU A C 1
ATOM 1704 O O . GLU A 1 223 ? 21.103 -6.968 -12.998 1.00 86.81 223 GLU A O 1
ATOM 1709 N N . ILE A 1 224 ? 23.332 -6.774 -12.985 1.00 82.19 224 ILE A N 1
ATOM 1710 C CA . ILE A 1 224 ? 23.459 -6.815 -11.519 1.00 82.19 224 ILE A CA 1
ATOM 1711 C C . ILE A 1 224 ? 22.669 -5.676 -10.866 1.00 82.19 224 ILE A C 1
ATOM 1713 O O . ILE A 1 224 ? 21.961 -5.918 -9.890 1.00 82.19 224 ILE A O 1
ATOM 1717 N N . ALA A 1 225 ? 22.756 -4.453 -11.395 1.00 77.69 225 ALA A N 1
ATOM 1718 C CA . ALA A 1 225 ? 21.990 -3.321 -10.875 1.00 77.69 225 ALA A CA 1
ATOM 1719 C C . ALA A 1 225 ? 20.474 -3.555 -11.001 1.00 77.69 225 ALA A C 1
ATOM 1721 O O . ALA A 1 225 ? 19.727 -3.296 -10.058 1.00 77.69 225 ALA A O 1
ATOM 1722 N N . SER A 1 226 ? 20.024 -4.117 -12.127 1.00 84.44 226 SER A N 1
ATOM 1723 C CA . SER A 1 226 ? 18.624 -4.492 -12.349 1.00 84.44 226 SER A CA 1
ATOM 1724 C C . SER A 1 226 ? 18.155 -5.578 -11.375 1.00 84.44 226 SER A C 1
ATOM 1726 O O . SER A 1 226 ? 17.086 -5.459 -10.778 1.00 84.44 226 SER A O 1
ATOM 1728 N N . VAL A 1 227 ? 18.958 -6.625 -11.165 1.00 87.31 227 VAL A N 1
ATOM 1729 C CA . VAL A 1 227 ? 18.648 -7.706 -10.216 1.00 87.31 227 VAL A CA 1
ATOM 1730 C C . VAL A 1 227 ? 18.635 -7.184 -8.778 1.00 87.31 227 VAL A C 1
ATOM 1732 O O . VAL A 1 227 ? 17.754 -7.553 -8.007 1.00 87.31 227 VAL A O 1
ATOM 1735 N N . GLN A 1 228 ? 19.554 -6.288 -8.409 1.00 81.44 228 GLN A N 1
ATOM 1736 C CA . GLN A 1 228 ? 19.550 -5.638 -7.095 1.00 81.44 228 GLN A CA 1
ATOM 1737 C C . GLN A 1 228 ? 18.300 -4.775 -6.886 1.00 81.44 228 GLN A C 1
ATOM 1739 O O . GLN A 1 228 ? 17.688 -4.854 -5.821 1.00 81.44 228 GLN A O 1
ATOM 1744 N N . ALA A 1 229 ? 17.880 -4.006 -7.894 1.00 76.12 229 ALA A N 1
ATOM 1745 C CA . ALA A 1 229 ? 16.642 -3.231 -7.835 1.00 76.12 229 ALA A CA 1
ATOM 1746 C C . ALA A 1 229 ? 15.408 -4.141 -7.687 1.00 76.12 229 ALA A C 1
ATOM 1748 O O . ALA A 1 229 ? 14.554 -3.897 -6.834 1.00 76.12 229 ALA A O 1
ATOM 1749 N N . SER A 1 230 ? 15.349 -5.237 -8.450 1.00 80.31 230 SER A N 1
ATOM 1750 C CA . SER A 1 230 ? 14.282 -6.237 -8.337 1.00 80.31 230 SER A CA 1
ATOM 1751 C C . SER A 1 230 ? 14.260 -6.906 -6.956 1.00 80.31 230 SER A C 1
ATOM 1753 O O . SER A 1 230 ? 13.195 -7.030 -6.352 1.00 80.31 230 SER A O 1
ATOM 1755 N N . LEU A 1 231 ? 15.425 -7.258 -6.399 1.00 83.88 231 LEU A N 1
ATOM 1756 C CA . LEU A 1 231 ? 15.536 -7.834 -5.057 1.00 83.88 231 LEU A CA 1
ATOM 1757 C C . LEU A 1 231 ? 14.995 -6.884 -3.980 1.00 83.88 231 LEU A C 1
ATOM 1759 O O . LEU A 1 231 ? 14.281 -7.330 -3.082 1.00 83.88 231 LEU A O 1
ATOM 1763 N N . LEU A 1 232 ? 15.312 -5.589 -4.068 1.00 83.25 232 LEU A N 1
ATOM 1764 C CA . LEU A 1 232 ? 14.781 -4.579 -3.148 1.00 83.25 232 LEU A CA 1
ATOM 1765 C C . LEU A 1 232 ? 13.251 -4.448 -3.264 1.00 83.25 232 LEU A C 1
ATOM 1767 O O . LEU A 1 232 ? 12.578 -4.409 -2.233 1.00 83.25 232 LEU A O 1
ATOM 1771 N N . SER A 1 233 ? 12.694 -4.470 -4.482 1.00 78.62 233 SER A N 1
ATOM 1772 C CA . SER A 1 233 ? 11.236 -4.478 -4.709 1.00 78.62 233 SER A CA 1
ATOM 1773 C C . SER A 1 233 ? 10.574 -5.690 -4.051 1.00 78.62 233 SER A C 1
ATOM 1775 O O . SER A 1 233 ? 9.649 -5.541 -3.258 1.00 78.62 233 SER A O 1
ATOM 1777 N N . VAL A 1 234 ? 11.111 -6.893 -4.275 1.00 84.50 234 VAL A N 1
ATOM 1778 C CA . VAL A 1 234 ? 10.578 -8.132 -3.680 1.00 84.50 234 VAL A CA 1
ATOM 1779 C C . VAL A 1 234 ? 10.680 -8.115 -2.150 1.00 84.50 234 VAL A C 1
ATOM 1781 O O . VAL A 1 234 ? 9.778 -8.583 -1.454 1.00 84.50 234 VAL A O 1
ATOM 1784 N N . GLN A 1 235 ? 11.756 -7.560 -1.583 1.00 81.94 235 GLN A N 1
ATOM 1785 C CA . GLN A 1 235 ? 11.877 -7.387 -0.131 1.00 81.94 235 GLN A CA 1
ATOM 1786 C C . GLN A 1 235 ? 10.843 -6.402 0.428 1.00 81.94 235 GLN A C 1
ATOM 1788 O O . GLN A 1 235 ? 10.308 -6.634 1.521 1.00 81.94 235 GLN A O 1
ATOM 1793 N N . HIS A 1 236 ? 10.544 -5.332 -0.310 1.00 80.44 236 HIS A N 1
ATOM 1794 C CA . HIS A 1 236 ? 9.499 -4.380 0.046 1.00 80.44 236 HIS A CA 1
ATOM 1795 C C . HIS A 1 236 ? 8.113 -5.038 0.007 1.00 80.44 236 HIS A C 1
ATOM 1797 O O . HIS A 1 236 ? 7.416 -5.040 1.022 1.00 80.44 236 HIS A O 1
ATOM 1803 N N . GLU A 1 237 ? 7.770 -5.712 -1.093 1.00 81.81 237 GLU A N 1
ATOM 1804 C CA . GLU A 1 237 ? 6.515 -6.459 -1.250 1.00 81.81 237 GLU A CA 1
ATOM 1805 C C . GLU A 1 237 ? 6.343 -7.529 -0.163 1.00 81.81 237 GLU A C 1
ATOM 1807 O O . GLU A 1 237 ? 5.267 -7.665 0.422 1.00 81.81 237 GLU A O 1
ATOM 1812 N N . ARG A 1 238 ? 7.414 -8.256 0.190 1.00 85.69 238 ARG A N 1
ATOM 1813 C CA . ARG A 1 238 ? 7.394 -9.227 1.297 1.00 85.69 238 ARG A CA 1
ATOM 1814 C C . ARG A 1 238 ? 7.069 -8.556 2.629 1.00 85.69 238 ARG A C 1
ATOM 1816 O O . ARG A 1 238 ? 6.298 -9.100 3.421 1.00 85.69 238 ARG A O 1
ATOM 1823 N N . SER A 1 239 ? 7.676 -7.403 2.894 1.00 81.06 239 SER A N 1
ATOM 1824 C CA . SER A 1 239 ? 7.465 -6.648 4.134 1.00 81.06 239 SER A CA 1
ATOM 1825 C C . SER A 1 239 ? 6.035 -6.111 4.214 1.00 81.06 239 SER A C 1
ATOM 1827 O O . SER A 1 239 ? 5.395 -6.202 5.264 1.00 81.06 239 SER A O 1
ATOM 1829 N N . GLU A 1 240 ? 5.495 -5.636 3.093 1.00 83.75 240 GLU A N 1
ATOM 1830 C CA . GLU A 1 240 ? 4.109 -5.192 2.986 1.00 83.75 240 GLU A CA 1
ATOM 1831 C C . GLU A 1 240 ? 3.122 -6.355 3.169 1.00 83.75 240 GLU A C 1
ATOM 1833 O O . GLU A 1 240 ? 2.191 -6.265 3.973 1.00 83.75 240 GLU A O 1
ATOM 1838 N N . ALA A 1 241 ? 3.352 -7.488 2.501 1.00 83.00 241 ALA A N 1
ATOM 1839 C CA . ALA A 1 241 ? 2.546 -8.694 2.667 1.00 83.00 241 ALA A CA 1
ATOM 1840 C C . ALA A 1 241 ? 2.555 -9.174 4.128 1.00 83.00 241 ALA A C 1
ATOM 1842 O O . ALA A 1 241 ? 1.504 -9.494 4.688 1.00 83.00 241 ALA A O 1
ATOM 1843 N N . GLN A 1 242 ? 3.716 -9.146 4.791 1.00 84.19 242 GLN A N 1
ATOM 1844 C CA . GLN A 1 242 ? 3.836 -9.478 6.210 1.00 84.19 242 GLN A CA 1
ATOM 1845 C C . GLN A 1 242 ? 3.050 -8.500 7.103 1.00 84.19 242 GLN A C 1
ATOM 1847 O O . GLN A 1 242 ? 2.407 -8.929 8.067 1.00 84.19 242 GLN A O 1
ATOM 1852 N N . ALA A 1 243 ? 3.053 -7.201 6.785 1.00 81.50 243 ALA A N 1
ATOM 1853 C CA . ALA A 1 243 ? 2.258 -6.202 7.496 1.00 81.50 243 ALA A CA 1
ATOM 1854 C C . ALA A 1 243 ? 0.747 -6.439 7.318 1.00 81.50 243 ALA A C 1
ATOM 1856 O O . ALA A 1 243 ? 0.007 -6.425 8.307 1.00 81.50 243 ALA A O 1
ATOM 1857 N N . ARG A 1 244 ? 0.300 -6.748 6.093 1.00 86.69 244 ARG A N 1
ATOM 1858 C CA . ARG A 1 244 ? -1.099 -7.100 5.791 1.00 86.69 244 ARG A CA 1
ATOM 1859 C C . ARG A 1 244 ? -1.542 -8.348 6.558 1.00 86.69 244 ARG A C 1
ATOM 1861 O O . ARG A 1 244 ? -2.574 -8.310 7.222 1.00 86.69 244 ARG A O 1
ATOM 1868 N N . VAL A 1 245 ? -0.736 -9.414 6.566 1.00 86.06 245 VAL A N 1
ATOM 1869 C CA . VAL A 1 245 ? -1.023 -10.641 7.336 1.00 86.06 245 VAL A CA 1
ATOM 1870 C C . VAL A 1 245 ? -1.108 -10.347 8.835 1.00 86.06 245 VAL A C 1
ATOM 1872 O O . VAL A 1 245 ? -2.042 -10.788 9.500 1.00 86.06 245 VAL A O 1
ATOM 1875 N N . LYS A 1 246 ? -0.183 -9.551 9.384 1.00 89.50 246 LYS A N 1
ATOM 1876 C CA . LYS A 1 246 ? -0.219 -9.162 10.802 1.00 89.50 246 LYS A CA 1
ATOM 1877 C C . LYS A 1 246 ? -1.474 -8.354 11.148 1.00 89.50 246 LYS A C 1
ATOM 1879 O O . LYS A 1 246 ? -2.014 -8.524 12.240 1.00 89.50 246 LYS A O 1
ATOM 1884 N N . SER A 1 247 ? -1.936 -7.494 10.240 1.00 87.44 247 SER A N 1
ATOM 1885 C CA . SER A 1 247 ? -3.197 -6.760 10.390 1.00 87.44 247 SER A CA 1
ATOM 1886 C C . SER A 1 247 ? -4.398 -7.708 10.388 1.00 87.44 247 SER A C 1
ATOM 1888 O O . SER A 1 247 ? -5.203 -7.671 11.317 1.00 87.44 247 SER A O 1
ATOM 1890 N N . LEU A 1 248 ? -4.458 -8.634 9.424 1.00 87.62 248 LEU A N 1
ATOM 1891 C CA . LEU A 1 248 ? -5.523 -9.637 9.329 1.00 87.62 248 LEU A CA 1
ATOM 1892 C C . LEU A 1 248 ? -5.587 -10.542 10.563 1.00 87.62 248 LEU A C 1
ATOM 1894 O O . LEU A 1 248 ? -6.676 -10.826 11.052 1.00 87.62 248 LEU A O 1
ATOM 1898 N N . ILE A 1 249 ? -4.445 -10.951 11.123 1.00 89.00 249 ILE A N 1
ATOM 1899 C CA . ILE A 1 249 ? -4.405 -11.732 12.370 1.00 89.00 249 ILE A CA 1
ATOM 1900 C C . ILE A 1 249 ? -5.008 -10.932 13.534 1.00 89.00 249 ILE A C 1
ATOM 1902 O O . ILE A 1 249 ? -5.797 -11.471 14.307 1.00 89.00 249 ILE A O 1
ATOM 1906 N N . LYS A 1 250 ? -4.670 -9.640 13.661 1.00 91.00 250 LYS A N 1
ATOM 1907 C CA . LYS A 1 250 ? -5.239 -8.773 14.707 1.00 91.00 250 LYS A CA 1
ATOM 1908 C C . LYS A 1 250 ? -6.743 -8.586 14.534 1.00 91.00 250 LYS A C 1
ATOM 1910 O O . LYS A 1 250 ? -7.473 -8.633 15.521 1.00 91.00 250 LYS A O 1
ATOM 1915 N N . GLU A 1 251 ? -7.200 -8.375 13.304 1.00 90.56 251 GLU A N 1
ATOM 1916 C CA . GLU A 1 251 ? -8.623 -8.243 13.002 1.00 90.56 251 GLU A CA 1
ATOM 1917 C C . GLU A 1 251 ? -9.376 -9.546 13.289 1.00 90.56 251 GLU A C 1
ATOM 1919 O O . GLU A 1 251 ? -10.410 -9.511 13.950 1.00 90.56 251 GLU A O 1
ATOM 1924 N N . THR A 1 252 ? -8.817 -10.691 12.893 1.00 91.62 252 THR A N 1
ATOM 1925 C CA . THR A 1 252 ? -9.385 -12.018 13.175 1.00 91.62 252 THR A CA 1
ATOM 1926 C C . THR A 1 252 ? -9.518 -12.235 14.681 1.00 91.62 252 THR A C 1
ATOM 1928 O O . THR A 1 252 ? -10.604 -12.553 15.152 1.00 91.62 252 THR A O 1
ATOM 1931 N N . ALA A 1 253 ? -8.473 -11.945 15.463 1.00 89.44 253 ALA A N 1
ATOM 1932 C CA . ALA A 1 253 ? -8.534 -12.034 16.923 1.00 89.44 253 ALA A CA 1
ATOM 1933 C C . ALA A 1 253 ? -9.582 -11.076 17.530 1.00 89.44 253 ALA A C 1
ATOM 1935 O O . ALA A 1 253 ? -10.277 -11.412 18.490 1.00 89.44 253 ALA A O 1
ATOM 1936 N N . ALA A 1 254 ? -9.740 -9.868 16.978 1.00 90.56 254 ALA A N 1
ATOM 1937 C CA . ALA A 1 254 ? -10.779 -8.935 17.415 1.00 90.56 254 ALA A CA 1
ATOM 1938 C C . ALA A 1 254 ? -12.195 -9.441 17.079 1.00 90.56 254 ALA A C 1
ATOM 1940 O O . ALA A 1 254 ? -13.116 -9.284 17.886 1.00 90.56 254 ALA A O 1
ATOM 1941 N N . GLN A 1 255 ? -12.375 -10.064 15.913 1.00 92.62 255 GLN A N 1
ATOM 1942 C CA . GLN A 1 255 ? -13.632 -10.690 15.512 1.00 92.62 255 GLN A CA 1
ATOM 1943 C C . GLN A 1 255 ? -13.951 -11.920 16.375 1.00 92.62 255 GLN A C 1
ATOM 1945 O O . GLN A 1 255 ? -15.086 -12.050 16.828 1.00 92.62 255 GLN A O 1
ATOM 1950 N N . GLU A 1 256 ? -12.967 -12.764 16.690 1.00 90.56 256 GLU A N 1
ATOM 1951 C CA . GLU A 1 256 ? -13.117 -13.898 17.615 1.00 90.56 256 GLU A CA 1
ATOM 1952 C C . GLU A 1 256 ? -13.579 -13.437 19.002 1.00 90.56 256 GLU A C 1
ATOM 1954 O O . GLU A 1 256 ? -14.554 -13.970 19.533 1.00 90.56 256 GLU A O 1
ATOM 1959 N N . ASN A 1 257 ? -12.977 -12.371 19.539 1.00 91.81 257 ASN A N 1
ATOM 1960 C CA . ASN A 1 257 ? -13.407 -11.775 20.806 1.00 91.81 257 ASN A CA 1
ATOM 1961 C C . ASN A 1 257 ? -14.861 -11.267 20.754 1.00 91.81 257 ASN A C 1
ATOM 1963 O O . ASN A 1 257 ? -15.617 -11.452 21.710 1.00 91.81 257 ASN A O 1
ATOM 1967 N N . ARG A 1 258 ? -15.290 -10.656 19.638 1.00 94.75 258 ARG A N 1
ATOM 1968 C CA . ARG A 1 258 ? -16.696 -10.245 19.447 1.00 94.75 258 ARG A CA 1
ATOM 1969 C C . ARG A 1 258 ? -17.634 -11.446 19.381 1.00 94.75 258 ARG A C 1
ATOM 1971 O O . ARG A 1 258 ? -18.700 -11.406 19.988 1.00 94.75 258 ARG A O 1
ATOM 1978 N N . ILE A 1 259 ? -17.247 -12.509 18.676 1.00 93.88 259 ILE A N 1
ATOM 1979 C CA . ILE A 1 259 ? -18.025 -13.753 18.602 1.00 93.88 259 ILE A CA 1
ATOM 1980 C C . ILE A 1 259 ? -18.175 -14.363 19.997 1.00 93.88 259 ILE A C 1
ATOM 1982 O O . ILE A 1 259 ? -19.268 -14.789 20.367 1.00 93.88 259 ILE A O 1
ATOM 1986 N N . GLU A 1 260 ? -17.108 -14.389 20.791 1.00 94.75 260 GLU A N 1
ATOM 1987 C CA . GLU A 1 260 ? -17.150 -14.918 22.150 1.00 94.75 260 GLU A CA 1
ATOM 1988 C C . GLU A 1 260 ? -18.021 -14.067 23.081 1.00 94.75 260 GLU A C 1
ATOM 1990 O O . GLU A 1 260 ? -18.807 -14.613 23.859 1.00 94.75 260 GLU A O 1
ATOM 1995 N N . GLN A 1 261 ? -17.977 -12.740 22.943 1.00 93.62 261 GLN A N 1
ATOM 1996 C CA . GLN A 1 261 ? -18.893 -11.854 23.656 1.00 93.62 261 GLN A CA 1
ATOM 1997 C C . GLN A 1 261 ? -20.352 -12.101 23.249 1.00 93.62 261 GLN A C 1
ATOM 1999 O O . GLN A 1 261 ? -21.207 -12.264 24.117 1.00 93.62 261 GLN A O 1
ATOM 2004 N N . PHE A 1 262 ? -20.646 -12.216 21.950 1.00 95.50 262 PHE A N 1
ATOM 2005 C CA . PHE A 1 262 ? -21.999 -12.529 21.487 1.00 95.50 262 PHE A CA 1
ATOM 2006 C C . PHE A 1 262 ? -22.480 -13.900 21.963 1.00 95.50 262 PHE A C 1
ATOM 2008 O O . PHE A 1 262 ? -23.651 -14.040 22.304 1.00 95.50 262 PHE A O 1
ATOM 2015 N N . LYS A 1 263 ? -21.601 -14.905 22.054 1.00 93.12 263 LYS A N 1
ATOM 2016 C CA . LYS A 1 263 ? -21.948 -16.203 22.651 1.00 93.12 263 LYS A CA 1
ATOM 2017 C C . LYS A 1 263 ? -22.366 -16.058 24.115 1.00 93.12 263 LYS A C 1
ATOM 2019 O O . LYS A 1 263 ? -23.375 -16.644 24.500 1.00 93.12 263 LYS A O 1
ATOM 2024 N N . LYS A 1 264 ? -21.639 -15.268 24.914 1.00 95.50 264 LYS A N 1
ATOM 2025 C CA . LYS A 1 264 ? -21.996 -14.989 26.318 1.00 95.50 264 LYS A CA 1
ATOM 2026 C C . LYS A 1 264 ? -23.330 -14.253 26.426 1.00 95.50 264 LYS A C 1
ATOM 2028 O O . LYS A 1 264 ? -24.178 -14.650 27.221 1.00 95.50 264 LYS A O 1
ATOM 2033 N N . ASP A 1 265 ? -23.549 -13.242 25.589 1.00 93.94 265 ASP A N 1
ATOM 2034 C CA . ASP A 1 265 ? -24.810 -12.495 25.550 1.00 93.94 265 ASP A CA 1
ATOM 2035 C C . ASP A 1 265 ? -25.993 -13.388 25.156 1.00 93.94 265 ASP A C 1
ATOM 2037 O O . ASP A 1 265 ? -27.071 -13.277 25.740 1.00 93.94 265 ASP A O 1
ATOM 2041 N N . ILE A 1 266 ? -25.804 -14.293 24.190 1.00 93.94 266 ILE A N 1
ATOM 2042 C CA . ILE A 1 266 ? -26.819 -15.280 23.805 1.00 93.94 266 ILE A CA 1
ATOM 2043 C C . ILE A 1 266 ? -27.107 -16.222 24.975 1.00 93.94 266 ILE A C 1
ATOM 2045 O O . ILE A 1 266 ? -28.270 -16.408 25.309 1.00 93.94 266 ILE A O 1
ATOM 2049 N N . GLN A 1 267 ? -26.084 -16.763 25.643 1.00 93.56 267 GLN A N 1
ATOM 2050 C CA . GLN A 1 267 ? -26.271 -17.635 26.811 1.00 93.56 267 GLN A CA 1
ATOM 2051 C C . GLN A 1 267 ? -27.019 -16.931 27.952 1.00 93.56 267 GLN A C 1
ATOM 2053 O O . GLN A 1 267 ? -27.917 -17.517 28.555 1.00 93.56 267 GLN A O 1
ATOM 2058 N N . MET A 1 268 ? -26.686 -15.668 28.224 1.00 91.62 268 MET A N 1
ATOM 2059 C CA . MET A 1 268 ? -27.388 -14.824 29.195 1.00 91.62 268 MET A CA 1
ATOM 2060 C C . MET A 1 268 ? -28.854 -14.615 28.804 1.00 91.62 268 MET A C 1
ATOM 2062 O O . MET A 1 268 ? -29.749 -14.802 29.625 1.00 91.62 268 MET A O 1
ATOM 2066 N N . LYS A 1 269 ? -29.120 -14.266 27.540 1.00 92.19 269 LYS A N 1
ATOM 2067 C CA . LYS A 1 269 ? -30.486 -14.088 27.028 1.00 92.19 269 LYS A CA 1
ATOM 2068 C C . LYS A 1 269 ? -31.286 -15.388 27.051 1.00 92.19 269 LYS A C 1
ATOM 2070 O O . LYS A 1 269 ? -32.450 -15.355 27.429 1.00 92.19 269 LYS A O 1
ATOM 2075 N N . ASP A 1 270 ? -30.672 -16.522 26.734 1.00 89.31 270 ASP A N 1
ATOM 2076 C CA . ASP A 1 270 ? -31.287 -17.846 26.858 1.00 89.31 270 ASP A CA 1
ATOM 2077 C C . ASP A 1 270 ? -31.621 -18.180 28.314 1.00 89.31 270 ASP A C 1
ATOM 2079 O O . ASP A 1 270 ? -32.672 -18.758 28.588 1.00 89.31 270 ASP A O 1
ATOM 2083 N N . LEU A 1 271 ? -30.757 -17.806 29.263 1.00 87.06 271 LEU A N 1
ATOM 2084 C CA . LEU A 1 271 ? -31.039 -17.966 30.687 1.00 87.06 271 LEU A CA 1
ATOM 2085 C C . LEU A 1 271 ? -32.232 -17.102 31.109 1.00 87.06 271 LEU A C 1
ATOM 2087 O O . LEU A 1 271 ? -33.136 -17.613 31.768 1.00 87.06 271 LEU A O 1
ATOM 2091 N N . TYR A 1 272 ? -32.286 -15.839 30.677 1.00 89.62 272 TYR A N 1
ATOM 2092 C CA . TYR A 1 272 ? -33.433 -14.964 30.934 1.00 89.62 272 TYR A CA 1
ATOM 2093 C C . TYR A 1 272 ? -34.718 -15.494 30.296 1.00 89.62 272 TYR A C 1
ATOM 2095 O O . TYR A 1 272 ? -35.760 -15.504 30.945 1.00 89.62 272 TYR A O 1
ATOM 2103 N N . LEU A 1 273 ? -34.658 -16.005 29.064 1.00 84.19 273 LEU A N 1
ATOM 2104 C CA . LEU A 1 273 ? -35.800 -16.640 28.407 1.00 84.19 273 LEU A CA 1
ATOM 2105 C C . LEU A 1 273 ? -36.250 -17.906 29.141 1.00 84.19 273 LEU A C 1
ATOM 2107 O O . LEU A 1 273 ? -37.447 -18.133 29.262 1.00 84.19 273 LEU A O 1
ATOM 2111 N N . LYS A 1 274 ? -35.328 -18.711 29.680 1.00 83.19 274 LYS A N 1
ATOM 2112 C CA . LYS A 1 274 ? -35.666 -19.873 30.521 1.00 83.19 274 LYS A CA 1
ATOM 2113 C C . LYS A 1 274 ? -36.275 -19.463 31.861 1.00 83.19 274 LYS A C 1
ATOM 2115 O O . LYS A 1 274 ? -37.192 -20.131 32.322 1.00 83.19 274 LYS A O 1
ATOM 2120 N N . GLN A 1 275 ? -35.816 -18.371 32.471 1.00 77.00 275 GLN A N 1
ATOM 2121 C CA . GLN A 1 275 ? -36.402 -17.824 33.701 1.00 77.00 275 GLN A CA 1
ATOM 2122 C C . GLN A 1 275 ? -37.811 -17.262 33.455 1.00 77.00 275 GLN A C 1
ATOM 2124 O O . GLN A 1 275 ? -38.732 -17.537 34.221 1.00 77.00 275 GLN A O 1
ATOM 2129 N N . LEU A 1 276 ? -38.009 -16.554 32.341 1.00 72.75 276 LEU A N 1
ATOM 2130 C CA . LEU A 1 276 ? -39.316 -16.049 31.917 1.00 72.75 276 LEU A CA 1
ATOM 2131 C C . LEU A 1 276 ? -40.251 -17.180 31.460 1.00 72.75 276 LEU A C 1
ATOM 2133 O O . LEU A 1 276 ? -41.438 -17.138 31.747 1.00 72.75 276 LEU A O 1
ATOM 2137 N N . GLY A 1 277 ? -39.725 -18.221 30.810 1.00 61.03 277 GLY A N 1
ATOM 2138 C CA . GLY A 1 277 ? -40.480 -19.406 30.392 1.00 61.03 277 GLY A CA 1
ATOM 2139 C C . GLY A 1 277 ? -40.795 -20.381 31.533 1.00 61.03 277 GLY A C 1
ATOM 2140 O O . GLY A 1 277 ? -41.772 -21.119 31.451 1.00 61.03 277 GLY A O 1
ATOM 2141 N N . GLY A 1 278 ? -39.996 -20.375 32.607 1.00 54.38 278 GLY A N 1
ATOM 2142 C CA . GLY A 1 278 ? -40.270 -21.078 33.867 1.00 54.38 278 GLY A CA 1
ATOM 2143 C C . GLY A 1 278 ? -41.245 -20.333 34.786 1.00 54.38 278 GLY A C 1
ATOM 2144 O O . GLY A 1 278 ? -41.768 -20.915 35.735 1.00 54.38 278 GLY A O 1
ATOM 2145 N N . SER A 1 279 ? -41.530 -19.066 34.480 1.00 47.88 279 SER A N 1
ATOM 2146 C CA . SER A 1 279 ? -42.622 -18.306 35.080 1.00 47.88 279 SER A CA 1
ATOM 2147 C C . SER A 1 279 ? -43.914 -18.706 34.365 1.00 47.88 279 SER A C 1
ATOM 2149 O O . SER A 1 279 ? -44.172 -18.283 33.242 1.00 47.88 279 SER A O 1
ATOM 2151 N N . GLY A 1 280 ? -44.703 -19.591 34.980 1.00 44.97 280 GLY A N 1
ATOM 2152 C CA . GLY A 1 280 ? -46.004 -20.008 34.447 1.00 44.97 280 GLY A CA 1
ATOM 2153 C C . GLY A 1 280 ? -46.943 -18.823 34.148 1.00 44.97 280 GLY A C 1
ATOM 2154 O O . GLY A 1 280 ? -46.706 -17.706 34.612 1.00 44.97 280 GLY A O 1
ATOM 2155 N N . PRO A 1 281 ? -48.025 -19.041 33.377 1.00 52.62 281 PRO A N 1
ATOM 2156 C CA . PRO A 1 281 ? -48.852 -17.972 32.832 1.00 52.62 281 PRO A CA 1
ATOM 2157 C C . PRO A 1 281 ? -49.643 -17.295 33.953 1.00 52.62 281 PRO A C 1
ATOM 2159 O O . PRO A 1 281 ? -50.713 -17.752 34.345 1.00 52.62 281 PRO A O 1
ATOM 2162 N N . ALA A 1 282 ? -49.115 -16.193 34.473 1.00 43.34 282 ALA A N 1
ATOM 2163 C CA . ALA A 1 282 ? -49.821 -15.338 35.409 1.00 43.34 282 ALA A CA 1
ATOM 2164 C C . ALA A 1 282 ? -49.362 -13.888 35.240 1.00 43.34 282 ALA A C 1
ATOM 2166 O O . ALA A 1 282 ? -48.376 -13.461 35.828 1.00 43.34 282 ALA A O 1
ATOM 2167 N N . SER A 1 283 ? -50.098 -13.139 34.418 1.00 42.91 283 SER A N 1
ATOM 2168 C CA . SER A 1 283 ? -50.752 -11.879 34.809 1.00 42.91 283 SER A CA 1
ATOM 2169 C C . SER A 1 283 ? -50.941 -10.973 33.581 1.00 42.91 283 SER A C 1
ATOM 2171 O O . SER A 1 283 ? -49.957 -10.584 32.953 1.00 42.91 283 SER A O 1
ATOM 2173 N N . PRO A 1 284 ? -52.184 -10.618 33.210 1.00 51.28 284 PRO A N 1
ATOM 2174 C CA . PRO A 1 284 ? -52.467 -9.701 32.120 1.00 51.28 284 PRO A CA 1
ATOM 2175 C C . PRO A 1 284 ? -52.545 -8.271 32.665 1.00 51.28 284 PRO A C 1
ATOM 2177 O O . PRO A 1 284 ? -53.636 -7.742 32.817 1.00 51.28 284 PRO A O 1
ATOM 2180 N N . HIS A 1 285 ? -51.418 -7.651 33.004 1.00 50.81 285 HIS A N 1
ATOM 2181 C CA . HIS A 1 285 ? -51.310 -6.194 33.158 1.00 50.81 285 HIS A CA 1
ATOM 2182 C C . HIS A 1 285 ? -49.828 -5.806 33.260 1.00 50.81 285 HIS A C 1
ATOM 2184 O O . HIS A 1 285 ? -49.084 -6.526 33.913 1.00 50.81 285 HIS A O 1
ATOM 2190 N N . TYR A 1 286 ? -49.452 -4.677 32.638 1.00 45.28 286 TYR A N 1
ATOM 2191 C CA . TYR A 1 286 ? -48.095 -4.168 32.322 1.00 45.28 286 TYR A CA 1
ATOM 2192 C C . TYR A 1 286 ? -47.504 -4.799 31.039 1.00 45.28 286 TYR A C 1
ATOM 2194 O O . TYR A 1 286 ? -47.318 -6.003 30.976 1.00 45.28 286 TYR A O 1
ATOM 2202 N N . ASP A 1 287 ? -47.203 -4.132 29.920 1.00 46.66 287 ASP A N 1
ATOM 2203 C CA . ASP A 1 287 ? -47.188 -2.726 29.506 1.00 46.66 287 ASP A CA 1
ATOM 2204 C C . ASP A 1 287 ? -47.349 -2.684 27.973 1.00 46.66 287 ASP A C 1
ATOM 2206 O O . ASP A 1 287 ? -46.507 -3.207 27.239 1.00 46.66 287 ASP A O 1
ATOM 2210 N N . ASN A 1 288 ? -48.403 -2.036 27.469 1.00 54.97 288 ASN A N 1
ATOM 2211 C CA . ASN A 1 288 ? -48.668 -1.930 26.024 1.00 54.97 288 ASN A CA 1
ATOM 2212 C C . ASN A 1 288 ? -47.530 -1.188 25.276 1.00 54.97 288 ASN A C 1
ATOM 2214 O O . ASN A 1 288 ? -47.211 -1.505 24.134 1.00 54.97 288 ASN A O 1
ATOM 2218 N N . ASN A 1 289 ? -46.836 -0.276 25.969 1.00 57.06 289 ASN A N 1
ATOM 2219 C CA . ASN A 1 289 ? -45.735 0.522 25.417 1.00 57.06 289 ASN A CA 1
ATOM 2220 C C . ASN A 1 289 ? -44.449 -0.283 25.166 1.00 57.06 289 ASN A C 1
ATOM 2222 O O . ASN A 1 289 ? -43.698 0.041 24.245 1.00 57.06 289 ASN A O 1
ATOM 2226 N N . ASN A 1 290 ? -44.189 -1.337 25.951 1.00 62.19 290 ASN A N 1
ATOM 2227 C CA . ASN A 1 290 ? -43.007 -2.190 25.770 1.00 62.19 290 ASN A CA 1
ATOM 2228 C C . ASN A 1 290 ? -43.172 -3.134 24.573 1.00 62.19 290 ASN A C 1
ATOM 2230 O O . ASN A 1 290 ? -42.208 -3.419 23.866 1.00 62.19 290 ASN A O 1
ATOM 2234 N N . HIS A 1 291 ? -44.399 -3.594 24.308 1.00 73.25 291 HIS A N 1
ATOM 2235 C CA . HIS A 1 291 ? -44.681 -4.417 23.134 1.00 73.25 291 HIS A CA 1
ATOM 2236 C C . HIS A 1 291 ? -44.515 -3.614 21.839 1.00 73.25 291 HIS A C 1
ATOM 2238 O O . HIS A 1 291 ? -43.889 -4.086 20.893 1.00 73.25 291 HIS A O 1
ATOM 2244 N N . GLU A 1 292 ? -45.002 -2.374 21.824 1.00 75.06 292 GLU A N 1
ATOM 2245 C CA . GLU A 1 292 ? -44.952 -1.502 20.651 1.00 75.06 292 GLU A CA 1
ATOM 2246 C C . GLU A 1 292 ? -43.516 -1.063 20.305 1.00 75.06 292 GLU A C 1
ATOM 2248 O O . GLU A 1 292 ? -43.123 -1.082 19.136 1.00 75.06 292 GLU A O 1
ATOM 2253 N N . THR A 1 293 ? -42.684 -0.775 21.313 1.00 76.19 293 THR A N 1
ATOM 2254 C CA . THR A 1 293 ? -41.248 -0.483 21.120 1.00 76.19 293 THR A CA 1
ATOM 2255 C C . THR A 1 293 ? -40.461 -1.707 20.655 1.00 76.19 293 THR A C 1
ATOM 2257 O O . THR A 1 293 ? -39.680 -1.605 19.708 1.00 76.19 293 THR A O 1
ATOM 2260 N N . LEU A 1 294 ? -40.704 -2.888 21.234 1.00 77.56 294 LEU A N 1
ATOM 2261 C CA . LEU A 1 294 ? -40.114 -4.143 20.747 1.00 77.56 294 LEU A CA 1
ATOM 2262 C C . LEU A 1 294 ? -40.531 -4.449 19.303 1.00 77.56 294 LEU A C 1
ATOM 2264 O O . LEU A 1 294 ? -39.729 -4.950 18.515 1.00 77.56 294 LEU A O 1
ATOM 2268 N N . GLN A 1 295 ? -41.769 -4.128 18.934 1.00 81.94 295 GLN A N 1
ATOM 2269 C CA . GLN A 1 295 ? -42.281 -4.339 17.586 1.00 81.94 295 GLN A CA 1
ATOM 2270 C C . GLN A 1 295 ? -41.683 -3.347 16.577 1.00 81.94 295 GLN A C 1
ATOM 2272 O O . GLN A 1 295 ? -41.379 -3.742 15.449 1.00 81.94 295 GLN A O 1
ATOM 2277 N N . GLN A 1 296 ? -41.430 -2.097 16.977 1.00 86.31 296 GLN A N 1
ATOM 2278 C CA . GLN A 1 296 ? -40.675 -1.132 16.172 1.00 86.31 296 GLN A CA 1
ATOM 2279 C C . GLN A 1 296 ? -39.215 -1.552 15.975 1.00 86.31 296 GLN A C 1
ATOM 2281 O O . GLN A 1 296 ? -38.742 -1.549 14.838 1.00 86.31 296 GLN A O 1
ATOM 2286 N N . GLU A 1 297 ? -38.521 -1.979 17.030 1.00 86.75 297 GLU A N 1
ATOM 2287 C CA . GLU A 1 297 ? -37.141 -2.475 16.925 1.00 86.75 297 GLU A CA 1
ATOM 2288 C C . GLU A 1 297 ? -37.063 -3.741 16.061 1.00 86.75 297 GLU A C 1
ATOM 2290 O O . GLU A 1 297 ? -36.205 -3.855 15.185 1.00 86.75 297 GLU A O 1
ATOM 2295 N N . LEU A 1 298 ? -38.023 -4.662 16.194 1.00 88.62 298 LEU A N 1
ATOM 2296 C CA . LEU A 1 298 ? -38.111 -5.838 15.327 1.00 88.62 298 LEU A CA 1
ATOM 2297 C C . LEU A 1 298 ? -38.314 -5.452 13.854 1.00 88.62 298 LEU A C 1
ATOM 2299 O O . LEU A 1 298 ? -37.724 -6.069 12.965 1.00 88.62 298 LEU A O 1
ATOM 2303 N N . ASN A 1 299 ? -39.137 -4.439 13.580 1.00 89.75 299 ASN A N 1
ATOM 2304 C CA . ASN A 1 299 ? -39.348 -3.938 12.223 1.00 89.75 299 ASN A CA 1
ATOM 2305 C C . ASN A 1 299 ? -38.095 -3.248 11.670 1.00 89.75 299 ASN A C 1
ATOM 2307 O O . ASN A 1 299 ? -37.751 -3.468 10.510 1.00 89.75 299 ASN A O 1
ATOM 2311 N N . LYS A 1 300 ? -37.373 -2.491 12.500 1.00 91.00 300 LYS A N 1
ATOM 2312 C CA . LYS A 1 300 ? -36.101 -1.856 12.141 1.00 91.00 300 LYS A CA 1
ATOM 2313 C C . LYS A 1 300 ? -35.036 -2.895 11.790 1.00 91.00 300 LYS A C 1
ATOM 2315 O O . LYS A 1 300 ? -34.448 -2.821 10.715 1.00 91.00 300 LYS A O 1
ATOM 2320 N N . VAL A 1 301 ? -34.879 -3.926 12.622 1.00 90.62 301 VAL A N 1
ATOM 2321 C CA . VAL A 1 301 ? -33.953 -5.042 12.371 1.00 90.62 301 VAL A CA 1
ATOM 2322 C C . VAL A 1 301 ? -34.351 -5.831 11.121 1.00 90.62 301 VAL A C 1
ATOM 2324 O O . VAL A 1 301 ? -33.488 -6.237 10.344 1.00 90.62 301 VAL A O 1
ATOM 2327 N N . LYS A 1 302 ? -35.651 -6.034 10.869 1.00 92.25 302 LYS A N 1
ATOM 2328 C CA . LYS A 1 302 ? -36.120 -6.658 9.619 1.00 92.25 302 LYS A CA 1
ATOM 2329 C C . LYS A 1 302 ? -35.754 -5.821 8.396 1.00 92.25 302 LYS A C 1
ATOM 2331 O O . LYS A 1 302 ? -35.297 -6.391 7.407 1.00 92.25 302 LYS A O 1
ATOM 2336 N N . LEU A 1 303 ? -35.926 -4.502 8.461 1.00 94.00 303 LEU A N 1
ATOM 2337 C CA . LEU A 1 303 ? -35.565 -3.599 7.368 1.00 94.00 303 LEU A CA 1
ATOM 2338 C C . LEU A 1 303 ? -34.054 -3.608 7.116 1.00 94.00 303 LEU A C 1
ATOM 2340 O O . LEU A 1 303 ? -33.614 -3.715 5.974 1.00 94.00 303 LEU A O 1
ATOM 2344 N N . GLU A 1 304 ? -33.262 -3.563 8.185 1.00 92.38 304 GLU A N 1
ATOM 2345 C CA . GLU A 1 304 ? -31.804 -3.599 8.110 1.00 92.38 304 GLU A CA 1
ATOM 2346 C C . GLU A 1 304 ? -31.296 -4.937 7.563 1.00 92.38 304 GLU A C 1
ATOM 2348 O O . GLU A 1 304 ? -30.430 -4.955 6.691 1.00 92.38 304 GLU A O 1
ATOM 2353 N N . LYS A 1 305 ? -31.907 -6.059 7.963 1.00 92.12 305 LYS A N 1
ATOM 2354 C CA . LYS A 1 305 ? -31.630 -7.380 7.383 1.00 92.12 305 LYS A CA 1
ATOM 2355 C C . LYS A 1 305 ? -31.903 -7.408 5.878 1.00 92.12 305 LYS A C 1
ATOM 2357 O O . LYS A 1 305 ? -31.098 -7.957 5.131 1.00 92.12 305 LYS A O 1
ATOM 2362 N N . VAL A 1 306 ? -33.023 -6.842 5.425 1.00 95.38 306 VAL A N 1
ATOM 2363 C CA . VAL A 1 306 ? -33.347 -6.768 3.989 1.00 95.38 306 VAL A CA 1
ATOM 2364 C C . VAL A 1 306 ? -32.336 -5.888 3.252 1.00 95.38 306 VAL A C 1
ATOM 2366 O O . VAL A 1 306 ? -31.853 -6.286 2.193 1.00 95.38 306 VAL A O 1
ATOM 2369 N N . ARG A 1 307 ? -31.953 -4.744 3.833 1.00 96.31 307 ARG A N 1
ATOM 2370 C CA . ARG A 1 307 ? -30.931 -3.848 3.274 1.00 96.31 307 ARG A CA 1
ATOM 2371 C C . ARG A 1 307 ? -29.581 -4.553 3.124 1.00 96.31 307 ARG A C 1
ATOM 2373 O O . ARG A 1 307 ? -28.999 -4.513 2.047 1.00 96.31 307 ARG A O 1
ATOM 2380 N N . LEU A 1 308 ? -29.118 -5.238 4.169 1.00 92.38 308 LEU A N 1
ATOM 2381 C CA . LEU A 1 308 ? -27.847 -5.966 4.158 1.00 92.38 308 LEU A CA 1
ATOM 2382 C C . LEU A 1 308 ? -27.861 -7.149 3.183 1.00 92.38 308 LEU A C 1
ATOM 2384 O O . LEU A 1 308 ? -26.857 -7.411 2.531 1.00 92.38 308 LEU A O 1
ATOM 2388 N N . LEU A 1 309 ? -28.992 -7.847 3.035 1.00 94.06 309 LEU A N 1
ATOM 2389 C CA . LEU A 1 309 ? -29.130 -8.904 2.027 1.00 94.06 309 LEU A CA 1
ATOM 2390 C C . LEU A 1 309 ? -29.076 -8.349 0.598 1.00 94.06 309 LEU A C 1
ATOM 2392 O O . LEU A 1 309 ? -28.452 -8.966 -0.265 1.00 94.06 309 LEU A O 1
ATOM 2396 N N . ALA A 1 310 ? -29.687 -7.188 0.349 1.00 93.81 310 ALA A N 1
ATOM 2397 C CA . ALA A 1 310 ? -29.594 -6.514 -0.943 1.00 93.81 310 ALA A CA 1
ATOM 2398 C C . ALA A 1 310 ? -28.150 -6.074 -1.236 1.00 93.81 310 ALA A C 1
ATOM 2400 O O . ALA A 1 310 ? -27.635 -6.364 -2.313 1.00 93.81 310 ALA A O 1
ATOM 2401 N N . GLU A 1 311 ? -27.472 -5.471 -0.256 1.00 91.00 311 GLU A N 1
ATOM 2402 C CA . GLU A 1 311 ? -26.074 -5.036 -0.362 1.00 91.00 311 GLU A CA 1
ATOM 2403 C C . GLU A 1 311 ? -25.120 -6.220 -0.606 1.00 91.00 311 GLU A C 1
ATOM 2405 O O . GLU A 1 311 ? -24.275 -6.179 -1.504 1.00 91.00 311 GLU A O 1
ATOM 2410 N N . ALA A 1 312 ? -25.314 -7.333 0.109 1.00 88.31 312 ALA A N 1
ATOM 2411 C CA . ALA A 1 312 ? -24.566 -8.568 -0.112 1.00 88.31 312 ALA A CA 1
ATOM 2412 C C . ALA A 1 312 ? -24.810 -9.153 -1.514 1.00 88.31 312 ALA A C 1
ATOM 2414 O O . ALA A 1 312 ? -23.873 -9.633 -2.153 1.00 88.31 312 ALA A O 1
ATOM 2415 N N . SER A 1 313 ? -26.046 -9.089 -2.021 1.00 92.44 313 SER A N 1
ATOM 2416 C CA . SER A 1 313 ? -26.375 -9.531 -3.380 1.00 92.44 313 SER A CA 1
ATOM 2417 C C . SER A 1 313 ? -25.700 -8.662 -4.441 1.00 92.44 313 SER A C 1
ATOM 2419 O O . SER A 1 313 ? -25.149 -9.199 -5.400 1.00 92.44 313 SER A O 1
ATOM 2421 N N . THR A 1 314 ? -25.708 -7.336 -4.275 1.00 93.69 314 THR A N 1
ATOM 2422 C CA . THR A 1 314 ? -25.036 -6.417 -5.207 1.00 93.69 314 THR A CA 1
ATOM 2423 C C . THR A 1 314 ? -23.525 -6.596 -5.183 1.00 93.69 314 THR A C 1
ATOM 2425 O O . THR A 1 314 ? -22.888 -6.605 -6.232 1.00 93.69 314 THR A O 1
ATOM 2428 N N . LEU A 1 315 ? -22.948 -6.813 -3.999 1.00 91.25 315 LEU A N 1
ATOM 2429 C CA . LEU A 1 315 ? -21.516 -7.031 -3.855 1.00 91.25 315 LEU A CA 1
ATOM 2430 C C . LEU A 1 315 ? -21.095 -8.363 -4.486 1.00 91.25 315 LEU A C 1
ATOM 2432 O O . LEU A 1 315 ? -20.081 -8.426 -5.178 1.00 91.25 315 LEU A O 1
ATOM 2436 N N . LYS A 1 316 ? -21.903 -9.414 -4.309 1.00 93.62 316 LYS A N 1
ATOM 2437 C CA . LYS A 1 316 ? -21.685 -10.705 -4.966 1.00 93.62 316 LYS A CA 1
ATOM 2438 C C . LYS A 1 316 ? -21.713 -10.572 -6.490 1.00 93.62 316 LYS A C 1
ATOM 2440 O O . LYS A 1 316 ? -20.811 -11.094 -7.132 1.00 93.62 316 LYS A O 1
ATOM 2445 N N . ALA A 1 317 ? -22.691 -9.850 -7.043 1.00 91.50 317 ALA A N 1
ATOM 2446 C CA . ALA A 1 317 ? -22.775 -9.593 -8.483 1.00 91.50 317 ALA A CA 1
ATOM 2447 C C . ALA A 1 317 ? -21.542 -8.831 -9.007 1.00 91.50 317 ALA A C 1
ATOM 2449 O O . ALA A 1 317 ? -20.934 -9.227 -9.996 1.00 91.50 317 ALA A O 1
ATOM 2450 N N . HIS A 1 318 ? -21.098 -7.801 -8.284 1.00 93.25 318 HIS A N 1
ATOM 2451 C CA . HIS A 1 318 ? -19.892 -7.056 -8.645 1.00 93.25 318 HIS A CA 1
ATOM 2452 C C . HIS A 1 318 ? -18.633 -7.943 -8.670 1.00 93.25 318 HIS A C 1
ATOM 2454 O O . HIS A 1 318 ? -17.806 -7.830 -9.575 1.00 93.25 318 HIS A O 1
ATOM 2460 N N . TYR A 1 319 ? -18.472 -8.844 -7.694 1.00 88.62 319 TYR A N 1
ATOM 2461 C CA . TYR A 1 319 ? -17.336 -9.768 -7.688 1.00 88.62 319 TYR A CA 1
ATOM 2462 C C . TYR A 1 319 ? -17.407 -10.805 -8.811 1.00 88.62 319 TYR A C 1
ATOM 2464 O O . TYR A 1 319 ? -16.367 -11.094 -9.399 1.00 88.62 319 TYR A O 1
ATOM 2472 N N . THR A 1 320 ? -18.595 -11.312 -9.157 1.00 93.31 320 THR A N 1
ATOM 2473 C CA . THR A 1 320 ? -18.746 -12.231 -10.297 1.00 93.31 320 THR A CA 1
ATOM 2474 C C . THR A 1 320 ? -18.448 -11.547 -11.630 1.00 93.31 320 THR A C 1
ATOM 2476 O O . THR A 1 320 ? -17.775 -12.133 -12.474 1.00 93.31 320 THR A O 1
ATOM 2479 N N . ASP A 1 321 ? -18.861 -10.288 -11.805 1.00 92.62 321 ASP A N 1
ATOM 2480 C CA . ASP A 1 321 ? -18.564 -9.519 -13.021 1.00 92.62 321 ASP A CA 1
ATOM 2481 C C . ASP A 1 321 ? -17.062 -9.231 -13.140 1.00 92.62 321 ASP A C 1
ATOM 2483 O O . ASP A 1 321 ? -16.467 -9.369 -14.211 1.00 92.62 321 ASP A O 1
ATOM 2487 N N . ARG A 1 322 ? -16.414 -8.890 -12.017 1.00 93.19 322 ARG A N 1
ATOM 2488 C CA . ARG A 1 322 ? -14.959 -8.705 -11.961 1.00 93.19 322 ARG A CA 1
ATOM 2489 C C . ARG A 1 322 ? -14.207 -9.999 -12.272 1.00 93.19 322 ARG A C 1
ATOM 2491 O O . ARG A 1 322 ? -13.203 -9.952 -12.978 1.00 93.19 322 ARG A O 1
ATOM 2498 N N . GLU A 1 323 ? -14.665 -11.131 -11.749 1.00 90.50 323 GLU A N 1
ATOM 2499 C CA . GLU A 1 323 ? -14.079 -12.442 -12.036 1.00 90.50 323 GLU A CA 1
ATOM 2500 C C . GLU A 1 323 ? -14.183 -12.774 -13.529 1.00 90.50 323 GLU A C 1
ATOM 2502 O O . GLU A 1 323 ? -13.178 -13.133 -14.144 1.00 90.50 323 GLU A O 1
ATOM 2507 N N . HIS A 1 324 ? -15.351 -12.555 -14.140 1.00 94.81 324 HIS A N 1
ATOM 2508 C CA . HIS A 1 324 ? -15.543 -12.748 -15.576 1.00 94.81 324 HIS A CA 1
ATOM 2509 C C . HIS A 1 324 ? -14.636 -11.827 -16.409 1.00 94.81 324 HIS A C 1
ATOM 2511 O O . HIS A 1 324 ? -14.002 -12.279 -17.361 1.00 94.81 324 HIS A O 1
ATOM 2517 N N . ALA A 1 325 ? -14.512 -10.548 -16.040 1.00 91.62 325 ALA A N 1
ATOM 2518 C CA . ALA A 1 325 ? -13.628 -9.606 -16.730 1.00 91.62 325 ALA A CA 1
ATOM 2519 C C . ALA A 1 325 ? -12.147 -10.021 -16.649 1.00 91.62 325 ALA A C 1
ATOM 2521 O O . ALA A 1 325 ? -11.410 -9.892 -17.628 1.00 91.62 325 ALA A O 1
ATOM 2522 N N . LEU A 1 326 ? -11.708 -10.553 -15.503 1.00 88.88 326 LEU A N 1
ATOM 2523 C CA . LEU A 1 326 ? -10.350 -11.077 -15.339 1.00 88.88 326 LEU A CA 1
ATOM 2524 C C . LEU A 1 326 ? -10.121 -12.345 -16.165 1.00 88.88 326 LEU A C 1
ATOM 2526 O O . LEU A 1 326 ? -9.087 -12.453 -16.820 1.00 88.88 326 LEU A O 1
ATOM 2530 N N . GLN A 1 327 ? -11.084 -13.270 -16.188 1.00 93.38 327 GLN A N 1
ATOM 2531 C CA . GLN A 1 327 ? -11.013 -14.469 -17.028 1.00 93.38 327 GLN A CA 1
ATOM 2532 C C . GLN A 1 327 ? -10.965 -14.111 -18.517 1.00 93.38 327 GLN A C 1
ATOM 2534 O O . GLN A 1 327 ? -10.165 -14.677 -19.261 1.00 93.38 327 GLN A O 1
ATOM 2539 N N . GLN A 1 328 ? -11.756 -13.126 -18.948 1.00 94.50 328 GLN A N 1
ATOM 2540 C CA . GLN A 1 328 ? -11.712 -12.622 -20.316 1.00 94.50 328 GLN A CA 1
ATOM 2541 C C . GLN A 1 328 ? -10.340 -12.019 -20.644 1.00 94.50 328 GLN A C 1
ATOM 2543 O O . GLN A 1 328 ? -9.751 -12.369 -21.663 1.00 94.50 328 GLN A O 1
ATOM 2548 N N . LYS A 1 329 ? -9.785 -11.176 -19.763 1.00 92.38 329 LYS A N 1
ATOM 2549 C CA . LYS A 1 329 ? -8.444 -10.605 -19.958 1.00 92.38 329 LYS A CA 1
ATOM 2550 C C . LYS A 1 329 ? -7.350 -11.667 -19.995 1.00 92.38 329 LYS A C 1
ATOM 2552 O O . LYS A 1 329 ? -6.421 -11.560 -20.789 1.00 92.38 329 LYS A O 1
ATOM 2557 N N . GLN A 1 330 ? -7.469 -12.708 -19.176 1.00 89.38 330 GLN A N 1
ATOM 2558 C CA . GLN A 1 330 ? -6.558 -13.846 -19.210 1.00 89.38 330 GLN A CA 1
ATOM 2559 C C . GLN A 1 330 ? -6.639 -14.595 -20.549 1.00 89.38 330 GLN A C 1
ATOM 2561 O O . GLN A 1 330 ? -5.601 -14.963 -21.098 1.00 89.38 330 GLN A O 1
ATOM 2566 N N . ALA A 1 331 ? -7.844 -14.795 -21.092 1.00 93.31 331 ALA A N 1
ATOM 2567 C CA . ALA A 1 331 ? -8.039 -15.429 -22.393 1.00 93.31 331 ALA A CA 1
ATOM 2568 C C . ALA A 1 331 ? -7.492 -14.574 -23.551 1.00 93.31 331 ALA A C 1
ATOM 2570 O O . ALA A 1 331 ? -6.828 -15.111 -24.435 1.00 93.31 331 ALA A O 1
ATOM 2571 N N . GLU A 1 332 ? -7.709 -13.255 -23.516 1.00 93.38 332 GLU A N 1
ATOM 2572 C CA . GLU A 1 332 ? -7.156 -12.301 -24.491 1.00 93.38 332 GLU A CA 1
ATOM 2573 C C . GLU A 1 332 ? -5.617 -12.344 -24.495 1.00 93.38 332 GLU A C 1
ATOM 2575 O O . GLU A 1 332 ? -5.014 -12.568 -25.543 1.00 93.38 332 GLU A O 1
ATOM 2580 N N . MET A 1 333 ? -4.975 -12.254 -23.323 1.00 91.12 333 MET A N 1
ATOM 2581 C CA . MET A 1 333 ? -3.510 -12.354 -23.218 1.00 91.12 333 MET A CA 1
ATOM 2582 C C . MET A 1 333 ? -2.977 -13.714 -23.691 1.00 91.12 333 MET A C 1
ATOM 2584 O O . MET A 1 333 ? -1.932 -13.783 -24.336 1.00 91.12 333 MET A O 1
ATOM 2588 N N . ALA A 1 334 ? -3.681 -14.811 -23.397 1.00 90.81 334 ALA A N 1
ATOM 2589 C CA . ALA A 1 334 ? -3.291 -16.135 -23.880 1.00 90.81 334 ALA A CA 1
ATOM 2590 C C . ALA A 1 334 ? -3.367 -16.232 -25.414 1.00 90.81 334 ALA A C 1
ATOM 2592 O O . ALA A 1 334 ? -2.507 -16.853 -26.040 1.00 90.81 334 ALA A O 1
ATOM 2593 N N . GLN A 1 335 ? -4.367 -15.596 -26.031 1.00 95.25 335 GLN A N 1
ATOM 2594 C CA . GLN A 1 335 ? -4.490 -15.527 -27.484 1.00 95.25 335 GLN A CA 1
ATOM 2595 C C . GLN A 1 335 ? -3.363 -14.695 -28.112 1.00 95.25 335 GLN A C 1
ATOM 2597 O O . GLN A 1 335 ? -2.777 -15.135 -29.101 1.00 95.25 335 GLN A O 1
ATOM 2602 N N . GLU A 1 336 ? -3.021 -13.543 -27.532 1.00 94.44 336 GLU A N 1
ATOM 2603 C CA . GLU A 1 336 ? -1.897 -12.711 -27.986 1.00 94.44 336 GLU A CA 1
ATOM 2604 C C . GLU A 1 336 ? -0.556 -13.452 -27.880 1.00 94.44 336 GLU A C 1
ATOM 2606 O O . GLU A 1 336 ? 0.242 -13.429 -28.818 1.00 94.44 336 GLU A O 1
ATOM 2611 N N . LEU A 1 337 ? -0.326 -14.184 -26.785 1.00 91.69 337 LEU A N 1
ATOM 2612 C CA . LEU A 1 337 ? 0.873 -15.013 -26.624 1.00 91.69 337 LEU A CA 1
ATOM 2613 C C . LEU A 1 337 ? 0.970 -16.109 -27.688 1.00 91.69 337 LEU A C 1
ATOM 2615 O O . LEU A 1 337 ? 2.056 -16.337 -28.221 1.00 91.69 337 LEU A O 1
ATOM 2619 N N . ASN A 1 338 ? -0.145 -16.759 -28.026 1.00 94.25 338 ASN A N 1
ATOM 2620 C CA . ASN A 1 338 ? -0.170 -17.757 -29.095 1.00 94.25 338 ASN A CA 1
ATOM 2621 C C . ASN A 1 338 ? 0.129 -17.123 -30.463 1.00 94.25 338 ASN A C 1
ATOM 2623 O O . ASN A 1 338 ? 0.942 -17.656 -31.210 1.00 94.25 338 ASN A O 1
ATOM 2627 N N . GLN A 1 339 ? -0.436 -15.949 -30.766 1.00 94.75 339 GLN A N 1
ATOM 2628 C CA . GLN A 1 339 ? -0.140 -15.235 -32.017 1.00 94.75 339 GLN A CA 1
ATOM 2629 C C . GLN A 1 339 ? 1.335 -14.828 -32.121 1.00 94.75 339 GLN A C 1
ATOM 2631 O O . GLN A 1 339 ? 1.954 -14.996 -33.172 1.00 94.75 339 GLN A O 1
ATOM 2636 N N . LEU A 1 340 ? 1.922 -14.328 -31.029 1.00 92.06 340 LEU A N 1
ATOM 2637 C CA . LEU A 1 340 ? 3.350 -14.011 -30.973 1.00 92.06 340 LEU A CA 1
ATOM 2638 C C . LEU A 1 340 ? 4.218 -15.263 -31.123 1.00 92.06 340 LEU A C 1
ATOM 2640 O O . LEU A 1 340 ? 5.272 -15.206 -31.758 1.00 92.06 340 LEU A O 1
ATOM 2644 N N . HIS A 1 341 ? 3.786 -16.392 -30.561 1.00 94.19 341 HIS A N 1
ATOM 2645 C CA . HIS A 1 341 ? 4.468 -17.670 -30.726 1.00 94.19 341 HIS A CA 1
ATOM 2646 C C . HIS A 1 341 ? 4.456 -18.133 -32.188 1.00 94.19 341 HIS A C 1
ATOM 2648 O O . HIS A 1 341 ? 5.514 -18.471 -32.721 1.00 94.19 341 HIS A O 1
ATOM 2654 N N . ASP A 1 342 ? 3.304 -18.062 -32.856 1.00 94.56 342 ASP A N 1
ATOM 2655 C CA . ASP A 1 342 ? 3.160 -18.417 -34.271 1.00 94.56 342 ASP A CA 1
ATOM 2656 C C . ASP A 1 342 ? 4.006 -17.502 -35.168 1.00 94.56 342 ASP A C 1
ATOM 2658 O O . ASP A 1 342 ? 4.737 -17.977 -36.041 1.00 94.56 342 ASP A O 1
ATOM 2662 N N . PHE A 1 343 ? 3.990 -16.188 -34.909 1.00 95.44 343 PHE A N 1
ATOM 2663 C CA . PHE A 1 343 ? 4.830 -15.226 -35.626 1.00 95.44 343 PHE A CA 1
ATOM 2664 C C . PHE A 1 343 ? 6.320 -15.524 -35.432 1.00 95.44 343 PHE A C 1
ATOM 2666 O O . PHE A 1 343 ? 7.085 -15.548 -36.398 1.00 95.44 343 PHE A O 1
ATOM 2673 N N . LYS A 1 344 ? 6.738 -15.816 -34.194 1.00 94.81 344 LYS A N 1
ATOM 2674 C CA . LYS A 1 344 ? 8.118 -16.205 -33.885 1.00 94.81 344 LYS A CA 1
ATOM 2675 C C . LYS A 1 344 ? 8.513 -17.493 -34.606 1.00 94.81 344 LYS A C 1
ATOM 2677 O O . LYS A 1 344 ? 9.624 -17.556 -35.127 1.00 94.81 344 LYS A O 1
ATOM 2682 N N . SER A 1 345 ? 7.635 -18.496 -34.653 1.00 94.12 345 SER A N 1
ATOM 2683 C CA . SER A 1 345 ? 7.892 -19.742 -35.383 1.00 94.12 345 SER A CA 1
ATOM 2684 C C . SER A 1 345 ? 8.073 -19.473 -36.875 1.00 94.12 345 SER A C 1
ATOM 2686 O O . SER A 1 345 ? 9.083 -19.872 -37.446 1.00 94.12 345 SER A O 1
ATOM 2688 N N . SER A 1 346 ? 7.166 -18.705 -37.487 1.00 94.69 346 SER A N 1
ATOM 2689 C CA . SER A 1 346 ? 7.259 -18.349 -38.907 1.00 94.69 346 SER A CA 1
ATOM 2690 C C . SER A 1 346 ? 8.522 -17.544 -39.229 1.00 94.69 346 SER A C 1
ATOM 2692 O O . SER A 1 346 ? 9.145 -17.766 -40.268 1.00 94.69 346 SER A O 1
ATOM 2694 N N . ALA A 1 347 ? 8.917 -16.613 -38.358 1.00 91.06 347 ALA A N 1
ATOM 2695 C CA . ALA A 1 347 ? 10.152 -15.853 -38.520 1.00 91.06 347 ALA A CA 1
ATOM 2696 C C . ALA A 1 347 ? 11.386 -16.762 -38.407 1.00 91.06 347 ALA A C 1
ATOM 2698 O O . ALA A 1 347 ? 12.337 -16.617 -39.173 1.00 91.06 347 ALA A O 1
ATOM 2699 N N . ASN A 1 348 ? 11.365 -17.729 -37.488 1.00 93.69 348 ASN A N 1
ATOM 2700 C CA . ASN A 1 348 ? 12.444 -18.696 -37.326 1.00 93.69 348 ASN A CA 1
ATOM 2701 C C . ASN A 1 348 ? 12.580 -19.618 -38.551 1.00 93.69 348 ASN A C 1
ATOM 2703 O O . ASN A 1 348 ? 13.696 -19.844 -39.014 1.00 93.69 348 ASN A O 1
ATOM 2707 N N . ASP A 1 349 ? 11.466 -20.068 -39.131 1.00 93.81 349 ASP A N 1
ATOM 2708 C CA . ASP A 1 349 ? 11.464 -20.846 -40.376 1.00 93.81 349 ASP A CA 1
ATOM 2709 C C . ASP A 1 349 ? 12.039 -20.030 -41.545 1.00 93.81 349 ASP A C 1
ATOM 2711 O O . ASP A 1 349 ? 12.833 -20.533 -42.345 1.00 93.81 349 ASP A O 1
ATOM 2715 N N . GLN A 1 350 ? 11.711 -18.735 -41.618 1.00 95.75 350 GLN A N 1
ATOM 2716 C CA . GLN A 1 350 ? 12.279 -17.830 -42.616 1.00 95.75 350 GLN A CA 1
ATOM 2717 C C . GLN A 1 350 ? 13.789 -17.633 -42.421 1.00 95.75 350 GLN A C 1
ATOM 2719 O O . GLN A 1 350 ? 14.537 -17.628 -43.401 1.00 95.75 350 GLN A O 1
ATOM 2724 N N . ILE A 1 351 ? 14.254 -17.509 -41.174 1.00 92.38 351 ILE A N 1
ATOM 2725 C CA . ILE A 1 351 ? 15.685 -17.431 -40.849 1.00 92.38 351 ILE A CA 1
ATOM 2726 C C . ILE A 1 351 ? 16.399 -18.710 -41.291 1.00 92.38 351 ILE A C 1
ATOM 2728 O O . ILE A 1 351 ? 17.422 -18.618 -41.968 1.00 92.38 351 ILE A O 1
ATOM 2732 N N . GLN A 1 352 ? 15.855 -19.889 -40.980 1.00 93.19 352 GLN A N 1
ATOM 2733 C CA . GLN A 1 352 ? 16.432 -21.167 -41.409 1.00 93.19 352 GLN A CA 1
ATOM 2734 C C . GLN A 1 352 ? 16.482 -21.285 -42.935 1.00 93.19 352 GLN A C 1
ATOM 2736 O O . GLN A 1 352 ? 17.490 -21.717 -43.495 1.00 93.19 352 GLN A O 1
ATOM 2741 N N . HIS A 1 353 ? 15.430 -20.844 -43.628 1.00 93.81 353 HIS A N 1
ATOM 2742 C CA . HIS A 1 353 ? 15.407 -20.831 -45.086 1.00 93.81 353 HIS A CA 1
ATOM 2743 C C . HIS A 1 353 ? 16.504 -19.932 -45.674 1.00 93.81 353 HIS A C 1
ATOM 2745 O O . HIS A 1 353 ? 17.225 -20.350 -46.581 1.00 93.81 353 HIS A O 1
ATOM 2751 N N . LEU A 1 354 ? 16.671 -18.718 -45.139 1.00 92.94 354 LEU A N 1
ATOM 2752 C CA . LEU A 1 354 ? 17.722 -17.790 -45.567 1.00 92.94 354 LEU A CA 1
ATOM 2753 C C . LEU A 1 354 ? 19.126 -18.316 -45.244 1.00 92.94 354 LEU A C 1
ATOM 2755 O O . LEU A 1 354 ? 20.034 -18.163 -46.059 1.00 92.94 354 LEU A O 1
ATOM 2759 N N . GLN A 1 355 ? 19.308 -18.972 -44.096 1.00 93.31 355 GLN A N 1
ATOM 2760 C CA . GLN A 1 355 ? 20.565 -19.633 -43.739 1.00 93.31 355 GLN A CA 1
ATOM 2761 C C . GLN A 1 355 ? 20.910 -20.748 -44.729 1.00 93.31 355 GLN A C 1
ATOM 2763 O O . GLN A 1 355 ? 22.038 -20.801 -45.209 1.00 93.31 355 GLN A O 1
ATOM 2768 N N . HIS A 1 356 ? 19.935 -21.579 -45.104 1.00 93.50 356 HIS A N 1
ATOM 2769 C CA . HIS A 1 356 ? 20.145 -22.629 -46.097 1.00 93.50 356 HIS A CA 1
ATOM 2770 C C . HIS A 1 356 ? 20.480 -22.061 -47.486 1.00 93.50 356 HIS A C 1
ATOM 2772 O O . HIS A 1 356 ? 21.383 -22.554 -48.158 1.00 93.50 356 HIS A O 1
ATOM 2778 N N . GLN A 1 357 ? 19.809 -20.982 -47.913 1.00 94.06 357 GLN A N 1
ATOM 2779 C CA . GLN A 1 357 ? 20.158 -20.292 -49.162 1.00 94.06 357 GLN A CA 1
ATOM 2780 C C . GLN A 1 357 ? 21.587 -19.730 -49.134 1.00 94.06 357 GLN A C 1
ATOM 2782 O O . GLN A 1 357 ? 22.305 -19.837 -50.129 1.00 94.06 357 GLN A O 1
ATOM 2787 N N . LEU A 1 358 ? 22.010 -19.150 -48.006 1.00 89.19 358 LEU A N 1
ATOM 2788 C CA . LEU A 1 358 ? 23.378 -18.662 -47.829 1.00 89.19 358 LEU A CA 1
ATOM 2789 C C . LEU A 1 358 ? 24.397 -19.800 -47.877 1.00 89.19 358 LEU A C 1
ATOM 2791 O O . LEU A 1 358 ? 25.434 -19.646 -48.514 1.00 89.19 358 LEU A O 1
ATOM 2795 N N . GLU A 1 359 ? 24.098 -20.941 -47.262 1.00 93.69 359 GLU A N 1
ATOM 2796 C CA . GLU A 1 359 ? 24.958 -22.125 -47.290 1.00 93.69 359 GLU A CA 1
ATOM 2797 C C . GLU A 1 359 ? 25.126 -22.675 -48.716 1.00 93.69 359 GLU A C 1
ATOM 2799 O O . GLU A 1 359 ? 26.248 -22.954 -49.143 1.00 93.69 359 GLU A O 1
ATOM 2804 N N . ILE A 1 360 ? 24.040 -22.745 -49.498 1.00 91.75 360 ILE A N 1
ATOM 2805 C CA . ILE A 1 360 ? 24.098 -23.121 -50.921 1.00 91.75 360 ILE A CA 1
ATOM 2806 C C . ILE A 1 360 ? 24.964 -22.126 -51.701 1.00 91.75 360 ILE A C 1
ATOM 2808 O O . ILE A 1 360 ? 25.884 -22.535 -52.409 1.00 91.75 360 ILE A O 1
ATOM 2812 N N . ALA A 1 361 ? 24.716 -20.822 -51.541 1.00 87.62 361 ALA A N 1
ATOM 2813 C CA . ALA A 1 361 ? 25.471 -19.785 -52.240 1.00 87.62 361 ALA A CA 1
ATOM 2814 C C . ALA A 1 361 ? 26.968 -19.817 -51.886 1.00 87.62 361 ALA A C 1
ATOM 2816 O O . ALA A 1 361 ? 27.816 -19.622 -52.756 1.00 87.62 361 ALA A O 1
ATOM 2817 N N . GLN A 1 362 ? 27.305 -20.101 -50.625 1.00 88.62 362 GLN A N 1
ATOM 2818 C CA . GLN A 1 362 ? 28.683 -20.289 -50.173 1.00 88.62 362 GLN A CA 1
ATOM 2819 C C . GLN A 1 362 ? 29.312 -21.558 -50.759 1.00 88.62 362 GLN A C 1
ATOM 2821 O O . GLN A 1 362 ? 30.452 -21.503 -51.220 1.00 88.62 362 GLN A O 1
ATOM 2826 N N . SER A 1 363 ? 28.577 -22.675 -50.805 1.00 86.50 363 SER A N 1
ATOM 2827 C CA . SER A 1 363 ? 29.035 -23.920 -51.435 1.00 86.50 363 SER A CA 1
ATOM 2828 C C . SER A 1 363 ? 29.334 -23.723 -52.922 1.00 86.50 363 SER A C 1
ATOM 2830 O O . SER A 1 363 ? 30.366 -24.180 -53.411 1.00 86.50 363 SER A O 1
ATOM 2832 N N . ASP A 1 364 ? 28.481 -22.994 -53.640 1.00 86.12 364 ASP A N 1
ATOM 2833 C CA . ASP A 1 364 ? 28.676 -22.720 -55.064 1.00 86.12 364 ASP A CA 1
ATOM 2834 C C . ASP A 1 364 ? 29.836 -21.742 -55.314 1.00 86.12 364 ASP A C 1
ATOM 2836 O O . ASP A 1 364 ? 30.628 -21.951 -56.235 1.00 86.12 364 ASP A O 1
ATOM 2840 N N . LEU A 1 365 ? 30.024 -20.739 -54.448 1.00 81.06 365 LEU A N 1
ATOM 2841 C CA . LEU A 1 365 ? 31.222 -19.888 -54.449 1.00 81.06 365 LEU A CA 1
ATOM 2842 C C . LEU A 1 365 ? 32.503 -20.696 -54.208 1.00 81.06 365 LEU A C 1
ATOM 2844 O O . LEU A 1 365 ? 33.511 -20.466 -54.875 1.00 81.06 365 LEU A O 1
ATOM 2848 N N . GLN A 1 366 ? 32.467 -21.666 -53.296 1.00 81.25 366 GLN A N 1
ATOM 2849 C CA . GLN A 1 366 ? 33.606 -22.531 -52.996 1.00 81.25 366 GLN A CA 1
ATOM 2850 C C . GLN A 1 366 ? 33.909 -23.510 -54.144 1.00 81.25 366 GLN A C 1
ATOM 2852 O O . GLN A 1 366 ? 35.079 -23.747 -54.451 1.00 81.25 366 GLN A O 1
ATOM 2857 N N . LYS A 1 367 ? 32.885 -24.037 -54.831 1.00 80.19 367 LYS A N 1
ATOM 2858 C CA . LYS A 1 367 ? 33.053 -24.814 -56.075 1.00 80.19 367 LYS A CA 1
ATOM 2859 C C . LYS A 1 367 ? 33.702 -23.970 -57.171 1.00 80.19 367 LYS A C 1
ATOM 2861 O O . LYS A 1 367 ? 34.693 -24.390 -57.748 1.00 80.19 367 LYS A O 1
ATOM 2866 N N . LEU A 1 368 ? 33.240 -22.737 -57.379 1.00 71.94 368 LEU A N 1
ATOM 2867 C CA . LEU A 1 368 ? 33.845 -21.813 -58.349 1.00 71.94 368 LEU A CA 1
ATOM 2868 C C . LEU A 1 368 ? 35.303 -21.460 -58.000 1.00 71.94 368 LEU A C 1
ATOM 2870 O O . LEU A 1 368 ? 36.151 -21.372 -58.889 1.00 71.94 368 LEU A O 1
ATOM 2874 N N . GLN A 1 369 ? 35.627 -21.310 -56.712 1.00 67.31 369 GLN A N 1
ATOM 2875 C CA . GLN A 1 369 ? 37.001 -21.092 -56.244 1.00 67.31 369 GLN A CA 1
ATOM 2876 C C . GLN A 1 369 ? 37.898 -22.332 -56.393 1.00 67.31 369 GLN A C 1
ATOM 2878 O O . GLN A 1 369 ? 39.102 -22.191 -56.598 1.00 67.31 369 GLN A O 1
ATOM 2883 N N . THR A 1 370 ? 37.339 -23.542 -56.319 1.00 62.34 370 THR A N 1
ATOM 2884 C CA . THR A 1 370 ? 38.091 -24.799 -56.498 1.00 62.34 370 THR A CA 1
ATOM 2885 C C . THR A 1 370 ? 38.241 -25.197 -57.973 1.00 62.34 370 THR A C 1
ATOM 2887 O O . THR A 1 370 ? 39.313 -25.663 -58.368 1.00 62.34 370 THR A O 1
ATOM 2890 N N . ASP A 1 371 ? 37.262 -24.869 -58.821 1.00 50.53 371 ASP A N 1
ATOM 2891 C CA . ASP A 1 371 ? 37.316 -25.016 -60.286 1.00 50.53 371 ASP A CA 1
ATOM 2892 C C . ASP A 1 371 ? 38.215 -23.968 -60.976 1.00 50.53 371 ASP A C 1
ATOM 2894 O O . ASP A 1 371 ? 38.497 -24.056 -62.171 1.00 50.53 371 ASP A O 1
ATOM 2898 N N . SER A 1 372 ? 38.784 -23.021 -60.220 1.00 49.59 372 SER A N 1
ATOM 2899 C CA . SER A 1 372 ? 39.753 -22.022 -60.707 1.00 49.59 372 SER A CA 1
ATOM 2900 C C . SER A 1 372 ? 41.129 -22.607 -61.089 1.00 49.59 372 SER A C 1
ATOM 2902 O O . SER A 1 372 ? 42.068 -21.861 -61.369 1.00 49.59 372 SER A O 1
ATOM 2904 N N . SER A 1 373 ? 41.279 -23.936 -61.091 1.00 46.97 373 SER A N 1
ATOM 2905 C CA . SER A 1 373 ? 42.548 -24.636 -61.310 1.00 46.97 373 SER A CA 1
ATOM 2906 C C . SER A 1 373 ? 42.527 -25.680 -62.436 1.00 46.97 373 SER A C 1
ATOM 2908 O O . SER A 1 373 ? 43.256 -26.659 -62.358 1.00 46.97 373 SER A O 1
ATOM 2910 N N . SER A 1 374 ? 41.778 -25.487 -63.532 1.00 40.50 374 SER A N 1
ATOM 2911 C CA . SER A 1 374 ? 42.164 -26.119 -64.813 1.00 40.50 374 SER A CA 1
ATOM 2912 C C . SER A 1 374 ? 41.546 -25.490 -66.073 1.00 40.50 374 SER A C 1
ATOM 2914 O O . SER A 1 374 ? 40.406 -25.731 -66.439 1.00 40.50 374 SER A O 1
ATOM 2916 N N . THR A 1 375 ? 42.425 -24.824 -66.826 1.00 40.47 375 THR A N 1
ATOM 2917 C CA . THR A 1 375 ? 42.444 -24.652 -68.295 1.00 40.47 375 THR A CA 1
ATOM 2918 C C . THR A 1 375 ? 41.397 -23.787 -69.023 1.00 40.47 375 THR A C 1
ATOM 2920 O O . THR A 1 375 ? 40.231 -23.729 -68.654 1.00 40.47 375 THR A O 1
ATOM 2923 N N . PRO A 1 376 ? 41.834 -23.101 -70.105 1.00 47.97 376 PRO A N 1
ATOM 2924 C CA . PRO A 1 376 ? 41.099 -22.021 -70.742 1.00 47.97 376 PRO A CA 1
ATOM 2925 C C . PRO A 1 376 ? 40.176 -22.559 -71.836 1.00 47.97 376 PRO A C 1
ATOM 2927 O O . PRO A 1 376 ? 40.642 -23.135 -72.822 1.00 47.97 376 PRO A O 1
ATOM 2930 N N . HIS A 1 377 ? 38.876 -22.301 -71.717 1.00 36.38 377 HIS A N 1
ATOM 2931 C CA . HIS A 1 377 ? 37.972 -22.403 -72.853 1.00 36.38 377 HIS A CA 1
ATOM 2932 C C . HIS A 1 377 ? 37.738 -21.020 -73.453 1.00 36.38 377 HIS A C 1
ATOM 2934 O O . HIS A 1 377 ? 37.194 -20.116 -72.828 1.00 36.38 377 HIS A O 1
ATOM 2940 N N . LYS A 1 378 ? 38.222 -20.886 -74.691 1.00 47.72 378 LYS A N 1
ATOM 2941 C CA . LYS A 1 378 ? 37.857 -19.844 -75.645 1.00 47.72 378 LYS A CA 1
ATOM 2942 C C . LYS A 1 378 ? 36.336 -19.811 -75.775 1.00 47.72 378 LYS A C 1
ATOM 2944 O O . LYS A 1 378 ? 35.771 -20.712 -76.389 1.00 47.72 378 LYS A O 1
ATOM 2949 N N . GLU A 1 379 ? 35.721 -18.752 -75.281 1.00 40.22 379 GLU A N 1
ATOM 2950 C CA . GLU A 1 379 ? 34.459 -18.258 -75.814 1.00 40.22 379 GLU A CA 1
ATOM 2951 C C . GLU A 1 379 ? 34.713 -16.861 -76.365 1.00 40.22 379 GLU A C 1
ATOM 2953 O O . GLU A 1 379 ? 35.439 -16.055 -75.784 1.00 40.22 379 GLU A O 1
ATOM 2958 N N . GLU A 1 380 ? 34.217 -16.658 -77.578 1.00 43.06 380 GLU A N 1
ATOM 2959 C CA . GLU A 1 380 ? 34.403 -15.473 -78.398 1.00 43.06 380 GLU A CA 1
ATOM 2960 C C . GLU A 1 380 ? 34.017 -14.219 -77.615 1.00 43.06 380 GLU A C 1
ATOM 2962 O O . GLU A 1 380 ? 32.849 -14.017 -77.297 1.00 43.06 380 GLU A O 1
ATOM 2967 N N . GLU A 1 381 ? 35.004 -13.367 -77.324 1.00 39.75 381 GLU A N 1
ATOM 2968 C CA . GLU A 1 381 ? 34.763 -12.024 -76.809 1.00 39.75 381 GLU A CA 1
ATOM 2969 C C . GLU A 1 381 ? 33.876 -11.268 -77.813 1.00 39.75 381 GLU A C 1
ATOM 2971 O O . GLU A 1 381 ? 34.329 -10.941 -78.922 1.00 39.75 381 GLU A O 1
ATOM 2976 N N . PRO A 1 382 ? 32.624 -10.927 -77.456 1.00 49.50 382 PRO A N 1
ATOM 2977 C CA . PRO A 1 382 ? 31.943 -9.858 -78.153 1.00 49.50 382 PRO A CA 1
ATOM 2978 C C . PRO A 1 382 ? 32.777 -8.611 -77.876 1.00 49.50 382 PRO A C 1
ATOM 2980 O O . PRO A 1 382 ? 33.136 -8.352 -76.729 1.00 49.50 382 PRO A O 1
ATOM 2983 N N . LYS A 1 383 ? 33.112 -7.834 -78.907 1.00 51.84 383 LYS A N 1
ATOM 2984 C CA . LYS A 1 383 ? 33.756 -6.527 -78.734 1.00 51.84 383 LYS A CA 1
ATOM 2985 C C . LYS A 1 383 ? 32.806 -5.616 -77.953 1.00 51.84 383 LYS A C 1
ATOM 2987 O O . LYS A 1 383 ? 32.014 -4.897 -78.555 1.00 51.84 383 LYS A O 1
ATOM 2992 N N . ILE A 1 384 ? 32.864 -5.688 -76.624 1.00 58.53 384 ILE A N 1
ATOM 2993 C CA . ILE A 1 384 ? 32.200 -4.764 -75.715 1.00 58.53 384 ILE A CA 1
ATOM 2994 C C . ILE A 1 384 ? 32.867 -3.422 -75.981 1.00 58.53 384 ILE A C 1
ATOM 2996 O O . ILE A 1 384 ? 34.046 -3.222 -75.688 1.00 58.53 384 ILE A O 1
ATOM 3000 N N . THR A 1 385 ? 32.131 -2.529 -76.629 1.00 63.88 385 THR A N 1
ATOM 3001 C CA . THR A 1 385 ? 32.611 -1.172 -76.853 1.00 63.88 385 THR A CA 1
ATOM 3002 C C . THR A 1 385 ? 32.668 -0.444 -75.511 1.00 63.88 385 THR A C 1
ATOM 3004 O O . THR A 1 385 ? 31.927 -0.768 -74.582 1.00 63.88 385 THR A O 1
ATOM 3007 N N . GLU A 1 386 ? 33.545 0.547 -75.378 1.00 67.94 386 GLU A N 1
ATOM 3008 C CA . GLU A 1 386 ? 33.645 1.372 -74.163 1.00 67.94 386 GLU A CA 1
ATOM 3009 C C . GLU A 1 386 ? 32.282 1.989 -73.772 1.00 67.94 386 GLU A C 1
ATOM 3011 O O . GLU A 1 386 ? 31.947 2.108 -72.592 1.00 67.94 386 GLU A O 1
ATOM 3016 N N . GLU A 1 387 ? 31.434 2.253 -74.771 1.00 73.94 387 GLU A N 1
ATOM 3017 C CA . GLU A 1 387 ? 30.043 2.693 -74.637 1.00 73.94 387 GLU A CA 1
ATOM 3018 C C . GLU A 1 387 ? 29.152 1.674 -73.893 1.00 73.94 387 GLU A C 1
ATOM 3020 O O . GLU A 1 387 ? 28.294 2.057 -73.093 1.00 73.94 387 GLU A O 1
ATOM 3025 N N . ASP A 1 388 ? 29.358 0.372 -74.113 1.00 74.81 388 ASP A N 1
ATOM 3026 C CA . ASP A 1 388 ? 28.593 -0.707 -73.478 1.00 74.81 388 ASP A CA 1
ATOM 3027 C C . ASP A 1 388 ? 29.027 -0.938 -72.029 1.00 74.81 388 ASP A C 1
ATOM 3029 O O . ASP A 1 388 ? 28.178 -1.166 -71.163 1.00 74.81 388 ASP A O 1
ATOM 3033 N N . VAL A 1 389 ? 30.324 -0.786 -71.732 1.00 79.88 389 VAL A N 1
ATOM 3034 C CA . VAL A 1 389 ? 30.829 -0.762 -70.348 1.00 79.88 389 VAL A CA 1
ATOM 3035 C C . VAL A 1 389 ? 30.250 0.440 -69.604 1.00 79.88 389 VAL A C 1
ATOM 3037 O O . VAL A 1 389 ? 29.697 0.286 -68.515 1.00 79.88 389 VAL A O 1
ATOM 3040 N N . ALA A 1 390 ? 30.293 1.631 -70.209 1.00 81.06 390 ALA A N 1
ATOM 3041 C CA . ALA A 1 390 ? 29.742 2.845 -69.614 1.00 81.06 390 ALA A CA 1
ATOM 3042 C C . ALA A 1 390 ? 28.225 2.743 -69.384 1.00 81.06 390 ALA A C 1
ATOM 3044 O O . ALA A 1 390 ? 27.718 3.186 -68.351 1.00 81.06 390 ALA A O 1
ATOM 3045 N N . ARG A 1 391 ? 27.487 2.123 -70.313 1.00 86.75 391 ARG A N 1
ATOM 3046 C CA . ARG A 1 391 ? 26.054 1.839 -70.158 1.00 86.75 391 ARG A CA 1
ATOM 3047 C C . ARG A 1 391 ? 25.794 0.904 -68.980 1.00 86.75 391 ARG A C 1
ATOM 3049 O O . ARG A 1 391 ? 24.957 1.225 -68.141 1.00 86.75 391 ARG A O 1
ATOM 3056 N N . ARG A 1 392 ? 26.558 -0.183 -68.865 1.00 85.25 392 ARG A N 1
ATOM 3057 C CA . ARG A 1 392 ? 26.400 -1.177 -67.796 1.00 85.25 392 ARG A CA 1
ATOM 3058 C C . ARG A 1 392 ? 26.767 -0.619 -66.419 1.00 85.25 392 ARG A C 1
ATOM 3060 O O . ARG A 1 392 ? 26.092 -0.927 -65.442 1.00 85.25 392 ARG A O 1
ATOM 3067 N N . ILE A 1 393 ? 27.764 0.266 -66.347 1.00 87.56 393 ILE A N 1
ATOM 3068 C CA . ILE A 1 393 ? 28.095 1.015 -65.126 1.00 87.56 393 ILE A CA 1
ATOM 3069 C C . ILE A 1 393 ? 26.948 1.958 -64.747 1.00 87.56 393 ILE A C 1
ATOM 3071 O O . ILE A 1 393 ? 26.530 1.963 -63.593 1.00 87.56 393 ILE A O 1
ATOM 3075 N N . ARG A 1 394 ? 26.386 2.722 -65.696 1.00 88.81 394 ARG A N 1
ATOM 3076 C CA . ARG A 1 394 ? 25.237 3.606 -65.419 1.00 88.81 394 ARG A CA 1
ATOM 3077 C C . ARG A 1 394 ? 24.011 2.827 -64.945 1.00 88.81 394 ARG A C 1
ATOM 3079 O O . ARG A 1 394 ? 23.363 3.244 -63.991 1.00 88.81 394 ARG A O 1
ATOM 3086 N N . GLU A 1 395 ? 23.709 1.698 -65.579 1.00 86.69 395 GLU A N 1
ATOM 3087 C CA . GLU A 1 395 ? 22.613 0.811 -65.178 1.00 86.69 395 GLU A CA 1
ATOM 3088 C C . GLU A 1 395 ? 22.840 0.226 -63.778 1.00 86.69 395 GLU A C 1
ATOM 3090 O O . GLU A 1 395 ? 21.923 0.259 -62.960 1.00 86.69 395 GLU A O 1
ATOM 3095 N N . ALA A 1 396 ? 24.060 -0.215 -63.454 1.00 86.88 396 ALA A N 1
ATOM 3096 C CA . ALA A 1 396 ? 24.413 -0.691 -62.116 1.00 86.88 396 ALA A CA 1
ATOM 3097 C C . ALA A 1 396 ? 24.318 0.424 -61.058 1.00 86.88 396 ALA A C 1
ATOM 3099 O O . ALA A 1 396 ? 23.727 0.217 -60.000 1.00 86.88 396 ALA A O 1
ATOM 3100 N N . CYS A 1 397 ? 24.816 1.629 -61.355 1.00 87.44 397 CYS A N 1
ATOM 3101 C CA . CYS A 1 397 ? 24.688 2.786 -60.469 1.00 87.44 397 CYS A CA 1
ATOM 3102 C C . CYS A 1 397 ? 23.224 3.184 -60.243 1.00 87.44 397 CYS A C 1
ATOM 3104 O O . CYS A 1 397 ? 22.855 3.521 -59.121 1.00 87.44 397 CYS A O 1
ATOM 3106 N N . ASN A 1 398 ? 22.381 3.136 -61.278 1.00 89.88 398 ASN A N 1
ATOM 3107 C CA . ASN A 1 398 ? 20.950 3.418 -61.151 1.00 89.88 398 ASN A CA 1
ATOM 3108 C C . ASN A 1 398 ? 20.219 2.317 -60.372 1.00 89.88 398 ASN A C 1
ATOM 3110 O O . ASN A 1 398 ? 19.354 2.623 -59.554 1.00 89.88 398 ASN A O 1
ATOM 3114 N N . ALA A 1 399 ? 20.580 1.048 -60.578 1.00 91.00 399 ALA A N 1
ATOM 3115 C CA . ALA A 1 399 ? 20.015 -0.074 -59.839 1.00 91.00 399 ALA A CA 1
ATOM 3116 C C . ALA A 1 399 ? 20.367 -0.006 -58.345 1.00 91.00 399 ALA A C 1
ATOM 3118 O O . ALA A 1 399 ? 19.483 -0.178 -57.505 1.00 91.00 399 ALA A O 1
ATOM 3119 N N . GLU A 1 400 ? 21.624 0.295 -58.009 1.00 90.38 400 GLU A N 1
ATOM 3120 C CA . GLU A 1 400 ? 22.058 0.489 -56.623 1.00 90.38 400 GLU A CA 1
ATOM 3121 C C . GLU A 1 400 ? 21.421 1.733 -56.002 1.00 90.38 400 GLU A C 1
ATOM 3123 O O . GLU A 1 400 ? 20.869 1.648 -54.907 1.00 90.38 400 GLU A O 1
ATOM 3128 N N . ARG A 1 401 ? 21.379 2.863 -56.718 1.00 89.06 401 ARG A N 1
ATOM 3129 C CA . ARG A 1 401 ? 20.662 4.064 -56.263 1.00 89.06 401 ARG A CA 1
ATOM 3130 C C . ARG A 1 401 ? 19.199 3.757 -55.944 1.00 89.06 401 ARG A C 1
ATOM 3132 O O . ARG A 1 401 ? 18.741 4.099 -54.862 1.00 89.06 401 ARG A O 1
ATOM 3139 N N . GLY A 1 402 ? 18.497 3.040 -56.823 1.00 93.12 402 GLY A N 1
ATOM 3140 C CA . GLY A 1 402 ? 17.106 2.651 -56.593 1.00 93.12 402 GLY A CA 1
ATOM 3141 C C . GLY A 1 402 ? 16.921 1.681 -55.417 1.00 93.12 402 GLY A C 1
ATOM 3142 O O . GLY A 1 402 ? 15.866 1.684 -54.785 1.00 93.12 402 GLY A O 1
ATOM 3143 N N . LYS A 1 403 ? 17.922 0.847 -55.090 1.00 92.00 403 LYS A N 1
ATOM 3144 C CA . LYS A 1 403 ? 17.906 0.023 -53.865 1.00 92.00 403 LYS A CA 1
ATOM 3145 C C . LYS A 1 403 ? 18.058 0.889 -52.614 1.00 92.00 403 LYS A C 1
ATOM 3147 O O . LYS A 1 403 ? 17.304 0.686 -51.667 1.00 92.00 403 LYS A O 1
ATOM 3152 N N . TRP A 1 404 ? 18.980 1.852 -52.628 1.00 92.81 404 TRP A N 1
ATOM 3153 C CA . TRP A 1 404 ? 19.185 2.786 -51.518 1.00 92.81 404 TRP A CA 1
ATOM 3154 C C . TRP A 1 404 ? 17.986 3.711 -51.303 1.00 92.81 404 TRP A C 1
ATOM 3156 O O . TRP A 1 404 ? 17.561 3.875 -50.166 1.00 92.81 404 TRP A O 1
ATOM 3166 N N . GLU A 1 405 ? 17.382 4.238 -52.369 1.00 92.31 405 GLU A N 1
ATOM 3167 C CA . GLU A 1 405 ? 16.150 5.038 -52.292 1.00 92.31 405 GLU A CA 1
ATOM 3168 C C . GLU A 1 405 ? 15.010 4.233 -51.656 1.00 92.31 405 GLU A C 1
ATOM 3170 O O . GLU A 1 405 ? 14.424 4.673 -50.670 1.00 92.31 405 GLU A O 1
ATOM 3175 N N . ARG A 1 406 ? 14.772 2.995 -52.117 1.00 93.56 406 ARG A N 1
ATOM 3176 C CA . ARG A 1 406 ? 13.766 2.106 -51.508 1.00 93.56 406 ARG A CA 1
ATOM 3177 C C . ARG A 1 406 ? 14.069 1.767 -50.050 1.00 93.56 406 ARG A C 1
ATOM 3179 O O . ARG A 1 406 ? 13.136 1.631 -49.261 1.00 93.56 406 ARG A O 1
ATOM 3186 N N . LYS A 1 407 ? 15.346 1.608 -49.687 1.00 94.19 407 LYS A N 1
ATOM 3187 C CA . LYS A 1 407 ? 15.755 1.337 -48.303 1.00 94.19 407 LYS A CA 1
ATOM 3188 C C . LYS A 1 407 ? 15.505 2.549 -47.405 1.00 94.19 407 LYS A C 1
ATOM 3190 O O . LYS A 1 407 ? 14.917 2.384 -46.345 1.00 94.19 407 LYS A O 1
ATOM 3195 N N . ILE A 1 408 ? 15.852 3.751 -47.861 1.00 93.06 408 ILE A N 1
ATOM 3196 C CA . ILE A 1 408 ? 15.588 5.004 -47.142 1.00 93.06 408 ILE A CA 1
ATOM 3197 C C . ILE A 1 408 ? 14.081 5.236 -46.987 1.00 93.06 408 ILE A C 1
ATOM 3199 O O . ILE A 1 408 ? 13.634 5.576 -45.897 1.00 93.06 408 ILE A O 1
ATOM 3203 N N . GLU A 1 409 ? 13.283 5.013 -48.035 1.00 94.44 409 GLU A N 1
ATOM 3204 C CA . GLU A 1 409 ? 11.820 5.122 -47.957 1.00 94.44 409 GLU A CA 1
ATOM 3205 C C . GLU A 1 409 ? 11.203 4.096 -46.999 1.00 94.44 409 GLU A C 1
ATOM 3207 O O . GLU A 1 409 ? 10.243 4.411 -46.298 1.00 94.44 409 GLU A O 1
ATOM 3212 N N . ALA A 1 410 ? 11.730 2.868 -46.963 1.00 92.94 410 ALA A N 1
ATOM 3213 C CA . ALA A 1 410 ? 11.283 1.849 -46.019 1.00 92.94 410 ALA A CA 1
ATOM 3214 C C . ALA A 1 410 ? 11.632 2.222 -44.573 1.00 92.94 410 ALA A C 1
ATOM 3216 O O . ALA A 1 410 ? 10.765 2.145 -43.709 1.00 92.94 410 ALA A O 1
ATOM 3217 N N . ASP A 1 411 ? 12.856 2.691 -44.331 1.00 90.94 411 ASP A N 1
ATOM 3218 C CA . ASP A 1 411 ? 13.299 3.133 -43.007 1.00 90.94 411 ASP A CA 1
ATOM 3219 C C . ASP A 1 411 ? 12.549 4.404 -42.556 1.00 90.94 411 ASP A C 1
ATOM 3221 O O . ASP A 1 411 ? 12.289 4.586 -41.369 1.00 90.94 411 ASP A O 1
ATOM 3225 N N . GLN A 1 412 ? 12.163 5.284 -43.489 1.00 92.00 412 GLN A N 1
ATOM 3226 C CA . GLN A 1 412 ? 11.304 6.437 -43.207 1.00 92.00 412 GLN A CA 1
ATOM 3227 C C . GLN A 1 412 ? 9.894 5.991 -42.812 1.00 92.00 412 GLN A C 1
ATOM 3229 O O . GLN A 1 412 ? 9.411 6.421 -41.771 1.00 92.00 412 GLN A O 1
ATOM 3234 N N . ARG A 1 413 ? 9.273 5.081 -43.576 1.00 94.69 413 ARG A N 1
ATOM 3235 C CA . ARG A 1 413 ? 7.959 4.513 -43.228 1.00 94.69 413 ARG A CA 1
ATOM 3236 C C . ARG A 1 413 ? 7.969 3.832 -41.864 1.00 94.69 413 ARG A C 1
ATOM 3238 O O . ARG A 1 413 ? 7.060 4.061 -41.082 1.00 94.69 413 ARG A O 1
ATOM 3245 N N . GLN A 1 414 ? 9.013 3.064 -41.560 1.00 93.81 414 GLN A N 1
ATOM 3246 C CA . GLN A 1 414 ? 9.151 2.414 -40.258 1.00 93.81 414 GLN A CA 1
ATOM 3247 C C . GLN A 1 414 ? 9.244 3.436 -39.115 1.00 93.81 414 GLN A C 1
ATOM 3249 O O . GLN A 1 414 ? 8.615 3.255 -38.077 1.00 93.81 414 GLN A O 1
ATOM 3254 N N . ARG A 1 415 ? 9.998 4.529 -39.301 1.00 90.69 415 ARG A N 1
ATOM 3255 C CA . ARG A 1 415 ? 10.062 5.617 -38.313 1.00 90.69 415 ARG A CA 1
ATOM 3256 C C . ARG A 1 415 ? 8.724 6.332 -38.153 1.00 90.69 415 ARG A C 1
ATOM 3258 O O . ARG A 1 415 ? 8.352 6.646 -37.029 1.00 90.69 415 ARG A O 1
ATOM 3265 N N . ASP A 1 416 ? 8.009 6.577 -39.245 1.00 92.25 416 ASP A N 1
ATOM 3266 C CA . ASP A 1 416 ? 6.700 7.234 -39.204 1.00 92.25 416 ASP A CA 1
ATOM 3267 C C . ASP A 1 416 ? 5.651 6.341 -38.501 1.00 92.25 416 ASP A C 1
ATOM 3269 O O . ASP A 1 416 ? 4.855 6.835 -37.704 1.00 92.25 416 ASP A O 1
ATOM 3273 N N . GLU A 1 417 ? 5.692 5.021 -38.722 1.00 94.19 417 GLU A N 1
ATOM 3274 C CA . GLU A 1 417 ? 4.875 4.033 -37.999 1.00 94.19 417 GLU A CA 1
ATOM 3275 C C . GLU A 1 417 ? 5.216 3.992 -36.499 1.00 94.19 417 GLU A C 1
ATOM 3277 O O . GLU A 1 417 ? 4.314 4.036 -35.664 1.00 94.19 417 GLU A O 1
ATOM 3282 N N . GLU A 1 418 ? 6.505 3.994 -36.139 1.00 93.44 418 GLU A N 1
ATOM 3283 C CA . GLU A 1 418 ? 6.948 4.032 -34.738 1.00 93.44 418 GLU A CA 1
ATOM 3284 C C . GLU A 1 418 ? 6.512 5.327 -34.030 1.00 93.44 418 GLU A C 1
ATOM 3286 O O . GLU A 1 418 ? 6.138 5.300 -32.856 1.00 93.44 418 GLU A O 1
ATOM 3291 N N . ILE A 1 419 ? 6.543 6.467 -34.729 1.00 92.44 419 ILE A N 1
ATOM 3292 C CA . ILE A 1 419 ? 6.055 7.748 -34.200 1.00 92.44 419 ILE A CA 1
ATOM 3293 C C . ILE A 1 419 ? 4.549 7.674 -33.941 1.00 92.44 419 ILE A C 1
ATOM 3295 O O . ILE A 1 419 ? 4.117 8.019 -32.845 1.00 92.44 419 ILE A O 1
ATOM 3299 N N . LEU A 1 420 ? 3.760 7.166 -34.893 1.00 94.69 420 LEU A N 1
ATOM 3300 C CA . LEU A 1 420 ? 2.310 7.017 -34.726 1.00 94.69 420 LEU A CA 1
ATOM 3301 C C . LEU A 1 420 ? 1.949 6.102 -33.551 1.00 94.69 420 LEU A C 1
ATOM 3303 O O . LEU A 1 420 ? 1.008 6.386 -32.807 1.00 94.69 420 LEU A O 1
ATOM 3307 N N . GLU A 1 421 ? 2.692 5.014 -33.361 1.00 94.75 421 GLU A N 1
ATOM 3308 C CA . GLU A 1 421 ? 2.475 4.115 -32.231 1.00 94.75 421 GLU A CA 1
ATOM 3309 C C . GLU A 1 421 ? 2.847 4.775 -30.895 1.00 94.75 421 GLU A C 1
ATOM 3311 O O . GLU A 1 421 ? 2.090 4.677 -29.926 1.00 94.75 421 GLU A O 1
ATOM 3316 N N . LYS A 1 422 ? 3.953 5.530 -30.846 1.00 91.31 422 LYS A N 1
ATOM 3317 C CA . LYS A 1 422 ? 4.317 6.328 -29.664 1.00 91.31 422 LYS A CA 1
ATOM 3318 C C . LYS A 1 422 ? 3.270 7.392 -29.348 1.00 91.31 422 LYS A C 1
ATOM 3320 O O . LYS A 1 422 ? 2.891 7.511 -28.185 1.00 91.31 422 LYS A O 1
ATOM 3325 N N . ASP A 1 423 ? 2.765 8.107 -30.348 1.00 93.31 423 ASP A N 1
ATOM 3326 C CA . ASP A 1 423 ? 1.721 9.121 -30.175 1.00 93.31 423 ASP A CA 1
ATOM 3327 C C . ASP A 1 423 ? 0.423 8.503 -29.640 1.00 93.31 423 ASP A C 1
ATOM 3329 O O . ASP A 1 423 ? -0.212 9.062 -28.744 1.00 93.31 423 ASP A O 1
ATOM 3333 N N . LYS A 1 424 ? 0.058 7.304 -30.111 1.00 94.50 424 LYS A N 1
ATOM 3334 C CA . LYS A 1 424 ? -1.088 6.555 -29.580 1.00 94.50 424 LYS A CA 1
ATOM 3335 C C . LYS A 1 424 ? -0.904 6.205 -28.099 1.00 94.50 424 LYS A C 1
ATOM 3337 O O . LYS A 1 424 ? -1.813 6.432 -27.304 1.00 94.50 424 LYS A O 1
ATOM 3342 N N . VAL A 1 425 ? 0.270 5.699 -27.711 1.00 92.25 425 VAL A N 1
ATOM 3343 C CA . VAL A 1 425 ? 0.575 5.376 -26.304 1.00 92.25 425 VAL A CA 1
ATOM 3344 C C . VAL A 1 425 ? 0.595 6.634 -25.433 1.00 92.25 425 VAL A C 1
ATOM 3346 O O . VAL A 1 425 ? 0.126 6.596 -24.294 1.00 92.25 425 VAL A O 1
ATOM 3349 N N . ILE A 1 426 ? 1.121 7.750 -25.944 1.00 89.19 426 ILE A N 1
ATOM 3350 C CA . ILE A 1 426 ? 1.094 9.044 -25.249 1.00 89.19 426 ILE A CA 1
ATOM 3351 C C . ILE A 1 426 ? -0.355 9.464 -25.002 1.00 89.19 426 ILE A C 1
ATOM 3353 O O . ILE A 1 426 ? -0.704 9.744 -23.859 1.00 89.19 426 ILE A O 1
ATOM 3357 N N . PHE A 1 427 ? -1.212 9.405 -26.021 1.00 95.25 427 PHE A N 1
ATOM 3358 C CA . PHE A 1 427 ? -2.624 9.758 -25.895 1.00 95.25 427 PHE A CA 1
ATOM 3359 C C . PHE A 1 427 ? -3.364 8.889 -24.862 1.00 95.25 427 PHE A C 1
ATOM 3361 O O . PHE A 1 427 ? -4.079 9.407 -24.005 1.00 95.25 427 PHE A O 1
ATOM 3368 N N . GLU A 1 428 ? -3.158 7.568 -24.880 1.00 90.50 428 GLU A N 1
ATOM 3369 C CA . GLU A 1 428 ? -3.758 6.650 -23.898 1.00 90.50 428 GLU A CA 1
ATOM 3370 C C . GLU A 1 428 ? -3.274 6.935 -22.463 1.00 90.50 428 GLU A C 1
ATOM 3372 O O . GLU A 1 428 ? -4.051 6.861 -21.501 1.00 90.50 428 GLU A O 1
ATOM 3377 N N . ARG A 1 429 ? -1.994 7.301 -22.300 1.00 86.06 429 ARG A N 1
ATOM 3378 C CA . ARG A 1 429 ? -1.431 7.701 -21.003 1.00 86.06 429 ARG A CA 1
ATOM 3379 C C . ARG A 1 429 ? -1.969 9.042 -20.527 1.00 86.06 429 ARG A C 1
ATOM 3381 O O . ARG A 1 429 ? -2.298 9.149 -19.351 1.00 86.06 429 ARG A O 1
ATOM 3388 N N . GLU A 1 430 ? -2.088 10.031 -21.406 1.00 88.88 430 GLU A N 1
ATOM 3389 C CA . GLU A 1 430 ? -2.680 11.335 -21.091 1.00 88.88 430 GLU A CA 1
ATOM 3390 C C . GLU A 1 430 ? -4.142 11.189 -20.662 1.00 88.88 430 GLU A C 1
ATOM 3392 O O . GLU A 1 430 ? -4.548 11.760 -19.650 1.00 88.88 430 GLU A O 1
ATOM 3397 N N . GLN A 1 431 ? -4.915 10.353 -21.362 1.00 93.06 431 GLN A N 1
ATOM 3398 C CA . GLN A 1 431 ? -6.288 10.037 -20.976 1.00 93.06 431 GLN A CA 1
ATOM 3399 C C . GLN A 1 431 ? -6.349 9.371 -19.593 1.00 93.06 431 GLN A C 1
ATOM 3401 O O . GLN A 1 431 ? -7.119 9.796 -18.731 1.00 93.06 431 GLN A O 1
ATOM 3406 N N . SER A 1 432 ? -5.509 8.360 -19.353 1.00 86.44 432 SER A N 1
ATOM 3407 C CA . SER A 1 432 ? -5.448 7.662 -18.061 1.00 86.44 432 SER A CA 1
ATOM 3408 C C . SER A 1 432 ? -5.029 8.593 -16.917 1.00 86.44 432 SER A C 1
ATOM 3410 O O . SER A 1 432 ? -5.546 8.489 -15.803 1.00 86.44 432 SER A O 1
ATOM 3412 N N . LEU A 1 433 ? -4.106 9.520 -17.189 1.00 88.69 433 LEU A N 1
ATOM 3413 C CA . LEU A 1 433 ? -3.644 10.524 -16.236 1.00 88.69 433 LEU A CA 1
ATOM 3414 C C . LEU A 1 433 ? -4.772 11.506 -15.897 1.00 88.69 433 LEU A C 1
ATOM 3416 O O . LEU A 1 433 ? -5.032 11.726 -14.717 1.00 88.69 433 LEU A O 1
ATOM 3420 N N . ALA A 1 434 ? -5.511 12.003 -16.893 1.00 89.50 434 ALA A N 1
ATOM 3421 C CA . ALA A 1 434 ? -6.666 12.874 -16.672 1.00 89.50 434 ALA A CA 1
ATOM 3422 C C . ALA A 1 434 ? -7.773 12.187 -15.844 1.00 89.50 434 ALA A C 1
ATOM 3424 O O . ALA A 1 434 ? -8.368 12.797 -14.951 1.00 89.50 434 ALA A O 1
ATOM 3425 N N . GLU A 1 435 ? -8.034 10.897 -16.084 1.00 89.56 435 GLU A N 1
ATOM 3426 C CA . GLU A 1 435 ? -8.969 10.113 -15.268 1.00 89.56 435 GLU A CA 1
ATOM 3427 C C . GLU A 1 435 ? -8.495 9.961 -13.815 1.00 89.56 435 GLU A C 1
ATOM 3429 O O . GLU A 1 435 ? -9.309 10.002 -12.884 1.00 89.56 435 GLU A O 1
ATOM 3434 N N . LEU A 1 436 ? -7.189 9.779 -13.603 1.00 87.50 436 LEU A N 1
ATOM 3435 C CA . LEU A 1 436 ? -6.606 9.657 -12.269 1.00 87.50 436 LEU A CA 1
ATOM 3436 C C . LEU A 1 436 ? -6.639 10.992 -11.516 1.00 87.50 436 LEU A C 1
ATOM 3438 O O . LEU A 1 436 ? -7.015 11.012 -10.345 1.00 87.50 436 LEU A O 1
ATOM 3442 N N . GLU A 1 437 ? -6.332 12.103 -12.186 1.00 87.19 437 GLU A N 1
ATOM 3443 C CA . GLU A 1 437 ? -6.453 13.455 -11.627 1.00 87.19 437 GLU A CA 1
ATOM 3444 C C . GLU A 1 437 ? -7.895 13.769 -11.208 1.00 87.19 437 GLU A C 1
ATOM 3446 O O . GLU A 1 437 ? -8.128 14.312 -10.125 1.00 87.19 437 GLU A O 1
ATOM 3451 N N . MET A 1 438 ? -8.886 13.372 -12.017 1.00 91.50 438 MET A N 1
ATOM 3452 C CA . MET A 1 438 ? -10.298 13.524 -11.658 1.00 91.50 438 MET A CA 1
ATOM 3453 C C . MET A 1 438 ? -10.655 12.701 -10.413 1.00 91.50 438 MET A C 1
ATOM 3455 O O . MET A 1 438 ? -11.307 13.211 -9.500 1.00 91.50 438 MET A O 1
ATOM 3459 N N . LYS A 1 439 ? -10.209 11.438 -10.346 1.00 87.62 439 LYS A N 1
ATOM 3460 C CA . LYS A 1 439 ? -10.416 10.577 -9.169 1.00 87.62 439 LYS A CA 1
ATOM 3461 C C . LYS A 1 439 ? -9.753 11.157 -7.920 1.00 87.62 439 LYS A C 1
ATOM 3463 O O . LYS A 1 439 ? -10.350 11.094 -6.848 1.00 87.62 439 LYS A O 1
ATOM 3468 N N . TYR A 1 440 ? -8.562 11.738 -8.057 1.00 85.75 440 TYR A N 1
ATOM 3469 C CA . TYR A 1 440 ? -7.854 12.379 -6.954 1.00 85.75 440 TYR A CA 1
ATOM 3470 C C . TYR A 1 440 ? -8.615 13.603 -6.432 1.00 85.75 440 TYR A C 1
ATOM 3472 O O . TYR A 1 440 ? -8.849 13.691 -5.230 1.00 85.75 440 TYR A O 1
ATOM 3480 N N . ARG A 1 441 ? -9.106 14.483 -7.319 1.00 88.44 441 ARG A N 1
ATOM 3481 C CA . ARG A 1 441 ? -9.945 15.629 -6.918 1.00 88.44 441 ARG A CA 1
ATOM 3482 C C . ARG A 1 441 ? -11.205 15.205 -6.166 1.00 88.44 441 ARG A C 1
ATOM 3484 O O . ARG A 1 441 ? -11.518 15.785 -5.134 1.00 88.44 441 ARG A O 1
ATOM 3491 N N . LEU A 1 442 ? -11.906 14.178 -6.649 1.00 86.88 442 LEU A N 1
ATOM 3492 C CA . LEU A 1 442 ? -13.103 13.661 -5.971 1.00 86.88 442 LEU A CA 1
ATOM 3493 C C . LEU A 1 442 ? -12.778 13.070 -4.591 1.00 86.88 442 LEU A C 1
ATOM 3495 O O . LEU A 1 442 ? -13.565 13.196 -3.654 1.00 86.88 442 LEU A O 1
ATO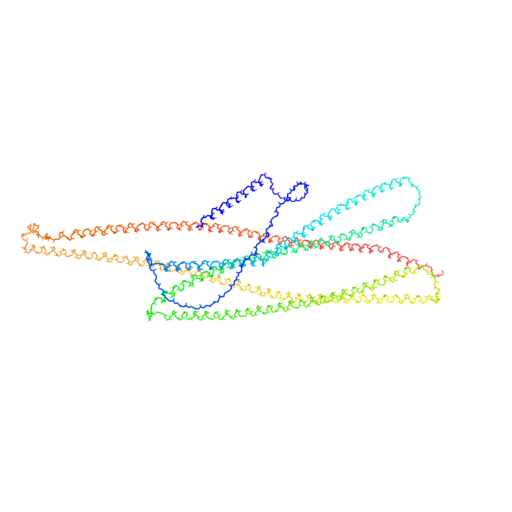M 3499 N N . LEU A 1 443 ? -11.625 12.410 -4.452 1.00 88.38 443 LEU A N 1
ATOM 3500 C CA . LEU A 1 443 ? -11.177 11.874 -3.169 1.00 88.38 443 LEU A CA 1
ATOM 3501 C C . LEU A 1 443 ? -10.795 12.993 -2.191 1.00 88.38 443 LEU A C 1
ATOM 3503 O O . LEU A 1 443 ? -11.127 12.908 -1.008 1.00 88.38 443 LEU A O 1
ATOM 3507 N N . GLU A 1 444 ? -10.126 14.035 -2.677 1.00 88.44 444 GLU A N 1
ATOM 3508 C CA . GLU A 1 444 ? -9.779 15.226 -1.902 1.00 88.44 444 GLU A CA 1
ATOM 3509 C C . GLU A 1 444 ? -11.040 15.943 -1.399 1.00 88.44 444 GLU A C 1
ATOM 3511 O O . GLU A 1 444 ? -11.159 16.189 -0.198 1.00 88.44 444 GLU A O 1
ATOM 3516 N N . GLU A 1 445 ? -12.027 16.165 -2.272 1.00 87.31 445 GLU A N 1
ATOM 3517 C CA . GLU A 1 445 ? -13.327 16.749 -1.915 1.00 87.31 445 GLU A CA 1
ATOM 3518 C C . GLU A 1 445 ? -14.035 15.922 -0.831 1.00 87.31 445 GLU A C 1
ATOM 3520 O O . GLU A 1 445 ? -14.399 16.451 0.219 1.00 87.31 445 GLU A O 1
ATOM 3525 N N . ARG A 1 446 ? -14.117 14.596 -1.005 1.00 86.25 446 ARG A N 1
ATOM 3526 C CA . ARG A 1 446 ? -14.713 13.694 -0.006 1.00 86.25 446 ARG A CA 1
ATOM 3527 C C . ARG A 1 446 ? -13.972 13.711 1.333 1.00 86.25 446 ARG A C 1
ATOM 3529 O O . ARG A 1 446 ? -14.584 13.544 2.390 1.00 86.25 446 ARG A O 1
ATOM 3536 N N . THR A 1 447 ? -12.654 13.879 1.308 1.00 84.25 447 THR A N 1
ATOM 3537 C CA . THR A 1 447 ? -11.836 13.947 2.526 1.00 84.25 447 THR A CA 1
ATOM 3538 C C . THR A 1 447 ? -12.075 15.264 3.260 1.00 84.25 447 THR A C 1
ATOM 3540 O O . THR A 1 447 ? -12.246 15.259 4.479 1.00 84.25 447 THR A O 1
ATOM 3543 N N . LEU A 1 448 ? -12.161 16.382 2.532 1.00 85.81 448 LEU A N 1
ATOM 3544 C CA . LEU A 1 448 ? -12.523 17.683 3.096 1.00 85.81 448 LEU A CA 1
ATOM 3545 C C . LEU A 1 448 ? -13.931 17.661 3.699 1.00 85.81 448 LEU A C 1
ATOM 3547 O O . LEU A 1 448 ? -14.110 18.125 4.825 1.00 85.81 448 LEU A O 1
ATOM 3551 N N . GLU A 1 449 ? -14.902 17.054 3.013 1.00 87.12 449 GLU A N 1
ATOM 3552 C CA . GLU A 1 449 ? -16.243 16.841 3.558 1.00 87.12 449 GLU A CA 1
ATOM 3553 C C . GLU A 1 449 ? -16.193 16.002 4.838 1.00 87.12 449 GLU A C 1
ATOM 3555 O O . GLU A 1 449 ? -16.750 16.409 5.855 1.00 87.12 449 GLU A O 1
ATOM 3560 N N . SER A 1 450 ? -15.502 14.858 4.841 1.00 82.62 450 SER A N 1
ATOM 3561 C CA . SER A 1 450 ? -15.385 14.010 6.036 1.00 82.62 450 SER A CA 1
ATOM 3562 C C . SER A 1 450 ? -14.737 14.747 7.211 1.00 82.62 450 SER A C 1
ATOM 3564 O O . SER A 1 450 ? -15.155 14.562 8.355 1.00 82.62 450 SER A O 1
ATOM 3566 N N . ASN A 1 451 ? -13.739 15.592 6.947 1.00 85.00 451 ASN A N 1
ATOM 3567 C CA . ASN A 1 451 ? -13.088 16.407 7.969 1.00 85.00 451 ASN A CA 1
ATOM 3568 C C . ASN A 1 451 ? -14.031 17.485 8.520 1.00 85.00 451 ASN A C 1
ATOM 3570 O O . ASN A 1 451 ? -14.066 17.688 9.733 1.00 85.00 451 ASN A O 1
ATOM 3574 N N . ALA A 1 452 ? -14.829 18.130 7.663 1.00 85.31 452 ALA A N 1
ATOM 3575 C CA . ALA A 1 452 ? -15.842 19.095 8.085 1.00 85.31 452 ALA A CA 1
ATOM 3576 C C . ALA A 1 452 ? -16.915 18.437 8.970 1.00 85.31 452 ALA A C 1
ATOM 3578 O O . ALA A 1 452 ? -17.174 18.906 10.076 1.00 85.31 452 ALA A O 1
ATOM 3579 N N . HIS A 1 453 ? -17.449 17.282 8.556 1.00 83.81 453 HIS A N 1
ATOM 3580 C CA . HIS A 1 453 ? -18.406 16.517 9.365 1.00 83.81 453 HIS A CA 1
ATOM 3581 C C . HIS A 1 453 ? -17.794 16.041 10.695 1.00 83.81 453 HIS A C 1
ATOM 3583 O O . HIS A 1 453 ? -18.472 16.013 11.722 1.00 83.81 453 HIS A O 1
ATOM 3589 N N . GLY A 1 454 ? -16.507 15.676 10.699 1.00 87.06 454 GLY A N 1
ATOM 3590 C CA . GLY A 1 454 ? -15.775 15.327 11.916 1.00 87.06 454 GLY A CA 1
ATOM 3591 C C . GLY A 1 454 ? -15.639 16.504 12.885 1.00 87.06 454 GLY A C 1
ATOM 3592 O O . GLY A 1 454 ? -15.831 16.328 14.089 1.00 87.06 454 GLY A O 1
ATOM 3593 N N . ALA A 1 455 ? -15.362 17.705 12.371 1.00 82.31 455 ALA A N 1
ATOM 3594 C CA . ALA A 1 455 ? -15.297 18.928 13.168 1.00 82.31 455 ALA A CA 1
ATOM 3595 C C . ALA A 1 455 ? -16.662 19.288 13.785 1.00 82.31 455 ALA A C 1
ATOM 3597 O O . ALA A 1 455 ? -16.728 19.587 14.979 1.00 82.31 455 ALA A O 1
ATOM 3598 N N . ASP A 1 456 ? -17.750 19.170 13.019 1.00 88.19 456 ASP A N 1
ATOM 3599 C CA . ASP A 1 456 ? -19.115 19.396 13.515 1.00 88.19 456 ASP A CA 1
ATOM 3600 C C . ASP A 1 456 ? -19.500 18.389 14.610 1.00 88.19 456 ASP A C 1
ATOM 3602 O O . ASP A 1 456 ? -20.080 18.761 15.634 1.00 88.19 456 ASP A O 1
ATOM 3606 N N . LEU A 1 457 ? -19.128 17.113 14.448 1.00 86.38 457 LEU A N 1
ATOM 3607 C CA . LEU A 1 457 ? -19.381 16.079 15.454 1.00 86.38 457 LEU A CA 1
ATOM 3608 C C . LEU A 1 457 ? -18.607 16.340 16.755 1.00 86.38 457 LEU A C 1
ATOM 3610 O O . LEU A 1 457 ? -19.152 16.140 17.843 1.00 86.38 457 LEU A O 1
ATOM 3614 N N . LEU A 1 458 ? -17.355 16.797 16.658 1.00 86.12 458 LEU A N 1
ATOM 3615 C CA . LEU A 1 458 ? -16.557 17.187 17.822 1.00 86.12 458 LEU A CA 1
ATOM 3616 C C . LEU A 1 458 ? -17.171 18.393 18.539 1.00 86.12 458 LEU A C 1
ATOM 3618 O O . LEU A 1 458 ? -17.293 18.360 19.763 1.00 86.12 458 LEU A O 1
ATOM 3622 N N . SER A 1 459 ? -17.625 19.405 17.793 1.00 88.75 459 SER A N 1
ATOM 3623 C CA . SER A 1 459 ? -18.313 20.570 18.359 1.00 88.75 459 SER A CA 1
ATOM 3624 C C . SER A 1 459 ? -19.611 20.174 19.075 1.00 88.75 459 SER A C 1
ATOM 3626 O O . SER A 1 459 ? -19.840 20.578 20.217 1.00 88.75 459 SER A O 1
ATOM 3628 N N . LEU A 1 460 ? -20.422 19.301 18.466 1.00 89.25 460 LEU A N 1
ATOM 3629 C CA . LEU A 1 460 ? -21.639 18.777 19.089 1.00 89.25 460 LEU A CA 1
ATOM 3630 C C . LEU A 1 460 ? -21.326 17.948 20.346 1.00 89.25 460 LEU A C 1
ATOM 3632 O O . LEU A 1 460 ? -22.021 18.059 21.357 1.00 89.25 460 LEU A O 1
ATOM 3636 N N . SER A 1 461 ? -20.268 17.135 20.311 1.00 84.75 461 SER A N 1
ATOM 3637 C CA . SER A 1 461 ? -19.812 16.364 21.471 1.00 84.75 461 SER A CA 1
ATOM 3638 C C . SER A 1 461 ? -19.358 17.273 22.617 1.00 84.75 461 SER A C 1
ATOM 3640 O O . SER A 1 461 ? -19.682 17.003 23.775 1.00 84.75 461 SER A O 1
ATOM 3642 N N . GLU A 1 462 ? -18.633 18.353 22.318 1.00 91.12 462 GLU A N 1
ATOM 3643 C CA . GLU A 1 462 ? -18.223 19.349 23.310 1.00 91.12 462 GLU A CA 1
ATOM 3644 C C . GLU A 1 462 ? -19.443 20.050 23.924 1.00 91.12 462 GLU A C 1
ATOM 3646 O O . GLU A 1 462 ? -19.543 20.162 25.150 1.00 91.12 462 GLU A O 1
ATOM 3651 N N . GLN A 1 463 ? -20.422 20.441 23.100 1.00 91.69 463 GLN A N 1
ATOM 3652 C CA . GLN A 1 463 ? -21.675 21.020 23.582 1.00 91.69 463 GLN A CA 1
ATOM 3653 C C . GLN A 1 463 ? -22.418 20.055 24.519 1.00 91.69 463 GLN A C 1
ATOM 3655 O O . GLN A 1 463 ? -22.787 20.441 25.630 1.00 91.69 463 GLN A O 1
ATOM 3660 N N . LEU A 1 464 ? -22.574 18.786 24.131 1.00 90.44 464 LEU A N 1
ATOM 3661 C CA . LEU A 1 464 ? -23.227 17.771 24.964 1.00 90.44 464 LEU A CA 1
ATOM 3662 C C . LEU A 1 464 ? -22.468 17.511 26.272 1.00 90.44 464 LEU A C 1
ATOM 3664 O O . LEU A 1 464 ? -23.084 17.284 27.316 1.00 90.44 464 LEU A O 1
ATOM 3668 N N . GLN A 1 465 ? -21.136 17.564 26.256 1.00 88.62 465 GLN A N 1
ATOM 3669 C CA . GLN A 1 465 ? -20.328 17.428 27.466 1.00 88.62 465 GLN A CA 1
ATOM 3670 C C . GLN A 1 465 ? -20.520 18.622 28.414 1.00 88.62 465 GLN A C 1
ATOM 3672 O O . GLN A 1 465 ? -20.649 18.424 29.628 1.00 88.62 465 GLN A O 1
ATOM 3677 N N . ASN A 1 466 ? -20.608 19.839 27.874 1.00 91.75 466 ASN A N 1
ATOM 3678 C CA . ASN A 1 466 ? -20.903 21.053 28.635 1.00 91.75 466 ASN A CA 1
ATOM 3679 C C . ASN A 1 466 ? -22.320 21.026 29.232 1.00 91.75 466 ASN A C 1
ATOM 3681 O O . ASN A 1 466 ? -22.511 21.351 30.411 1.00 91.75 466 ASN A O 1
ATOM 3685 N N . GLU A 1 467 ? -23.311 20.569 28.467 1.00 92.62 467 GLU A N 1
ATOM 3686 C CA . GLU A 1 467 ? -24.680 20.373 28.952 1.00 92.62 467 GLU A CA 1
ATOM 3687 C C . GLU A 1 467 ? -24.730 19.307 30.049 1.00 92.62 467 GLU A C 1
ATOM 3689 O O . GLU A 1 467 ? -25.282 19.552 31.123 1.00 92.62 467 GLU A O 1
ATOM 3694 N N . LYS A 1 468 ? -24.059 18.164 29.858 1.00 94.19 468 LYS A N 1
ATOM 3695 C CA . LYS A 1 468 ? -23.938 17.117 30.882 1.00 94.19 468 LYS A CA 1
ATOM 3696 C C . LYS A 1 468 ? -23.310 17.651 32.169 1.00 94.19 468 LYS A C 1
ATOM 3698 O O . LYS A 1 468 ? -23.795 17.337 33.255 1.00 94.19 468 LYS A O 1
ATOM 3703 N N . ALA A 1 469 ? -22.252 18.456 32.073 1.00 88.88 469 ALA A N 1
ATOM 3704 C CA . ALA A 1 469 ? -21.616 19.066 33.238 1.00 88.88 469 ALA A CA 1
ATOM 3705 C C . ALA A 1 469 ? -22.568 20.031 33.964 1.00 88.88 469 ALA A C 1
ATOM 3707 O O . ALA A 1 469 ? -22.643 20.020 35.195 1.00 88.88 469 ALA A O 1
ATOM 3708 N N . THR A 1 470 ? -23.336 20.818 33.211 1.00 93.69 470 THR A N 1
ATOM 3709 C CA . THR A 1 470 ? -24.332 21.752 33.752 1.00 93.69 470 THR A CA 1
ATOM 3710 C C . THR A 1 470 ? -25.465 21.012 34.459 1.00 93.69 470 THR A C 1
ATOM 3712 O O . THR A 1 470 ? -25.766 21.308 35.617 1.00 93.69 470 THR A O 1
ATOM 3715 N N . VAL A 1 471 ? -26.034 19.986 33.820 1.00 93.44 471 VAL A N 1
ATOM 3716 C CA . VAL A 1 471 ? -27.071 19.130 34.413 1.00 93.44 471 VAL A CA 1
ATOM 3717 C C . VAL A 1 471 ? -26.533 18.406 35.646 1.00 93.44 471 VAL A C 1
ATOM 3719 O O . VAL A 1 471 ? -27.195 18.388 36.679 1.00 93.44 471 VAL A O 1
ATOM 3722 N N . SER A 1 472 ? -25.310 17.872 35.596 1.00 91.69 472 SER A N 1
ATOM 3723 C CA . SER A 1 472 ? -24.692 17.206 36.747 1.00 91.69 472 SER A CA 1
ATOM 3724 C C . SER A 1 472 ? -24.520 18.149 37.942 1.00 91.69 472 SER A C 1
ATOM 3726 O O . SER A 1 472 ? -24.730 17.722 39.078 1.00 91.69 472 SER A O 1
ATOM 3728 N N . ARG A 1 473 ? -24.169 19.423 37.713 1.00 92.19 473 ARG A N 1
ATOM 3729 C CA . ARG A 1 473 ? -24.111 20.439 38.777 1.00 92.19 473 ARG A CA 1
ATOM 3730 C C . ARG A 1 473 ? -25.496 20.742 39.342 1.00 92.19 473 ARG A C 1
ATOM 3732 O O . ARG A 1 473 ? -25.643 20.778 40.558 1.00 92.19 473 ARG A O 1
ATOM 3739 N N . ALA A 1 474 ? -26.506 20.898 38.488 1.00 93.12 474 ALA A N 1
ATOM 3740 C CA . ALA A 1 474 ? -27.881 21.137 38.926 1.00 93.12 474 ALA A CA 1
ATOM 3741 C C . ALA A 1 474 ? -28.442 19.958 39.744 1.00 93.12 474 ALA A C 1
ATOM 3743 O O . ALA A 1 474 ? -29.077 20.161 40.775 1.00 93.12 474 ALA A O 1
ATOM 3744 N N . VAL A 1 475 ? -28.160 18.716 39.337 1.00 93.56 475 VAL A N 1
ATOM 3745 C CA . VAL A 1 475 ? -28.547 17.510 40.089 1.00 93.56 475 VAL A CA 1
ATOM 3746 C C . VAL A 1 475 ? -27.842 17.452 41.444 1.00 93.56 475 VAL A C 1
ATOM 3748 O O . VAL A 1 475 ? -28.489 17.146 42.444 1.00 93.56 475 VAL A O 1
ATOM 3751 N N . ALA A 1 476 ? -26.547 17.782 41.508 1.00 92.19 476 ALA A N 1
ATOM 3752 C CA . ALA A 1 476 ? -25.814 17.846 42.772 1.00 92.19 476 ALA A CA 1
ATOM 3753 C C . ALA A 1 476 ? -26.393 18.912 43.719 1.00 92.19 476 ALA A C 1
ATOM 3755 O O . ALA A 1 476 ? -26.624 18.618 44.889 1.00 92.19 476 ALA A O 1
ATOM 3756 N N . GLN A 1 477 ? -26.712 20.103 43.204 1.00 94.88 477 GLN A N 1
ATOM 3757 C CA . GLN A 1 477 ? -27.373 21.161 43.978 1.00 94.88 477 GLN A CA 1
ATOM 3758 C C . GLN A 1 477 ? -28.762 20.734 44.468 1.00 94.88 477 GLN A C 1
ATOM 3760 O O . GLN A 1 477 ? -29.094 20.943 45.629 1.00 94.88 477 GLN A O 1
ATOM 3765 N N . ASN A 1 478 ? -29.567 20.078 43.627 1.00 93.69 478 ASN A N 1
ATOM 3766 C CA . ASN A 1 478 ? -30.872 19.550 44.040 1.00 93.69 478 ASN A CA 1
ATOM 3767 C C . ASN A 1 478 ? -30.749 18.470 45.117 1.00 93.69 478 ASN A C 1
ATOM 3769 O O . ASN A 1 478 ? -31.586 18.401 46.016 1.00 93.69 478 ASN A O 1
ATOM 3773 N N . LYS A 1 479 ? -29.710 17.632 45.045 1.00 94.38 479 LYS A N 1
ATOM 3774 C CA . LYS A 1 479 ? -29.422 16.644 46.084 1.00 94.38 479 LYS A CA 1
ATOM 3775 C C . LYS A 1 479 ? -29.075 17.326 47.410 1.00 94.38 479 LYS A C 1
ATOM 3777 O O . LYS A 1 479 ? -29.662 16.963 48.422 1.00 94.38 479 LYS A O 1
ATOM 3782 N N . GLU A 1 480 ? -28.211 18.341 47.391 1.00 93.69 480 GLU A N 1
ATOM 3783 C CA . GLU A 1 480 ? -27.863 19.126 48.585 1.00 93.69 480 GLU A CA 1
ATOM 3784 C C . GLU A 1 480 ? -29.093 19.830 49.179 1.00 93.69 480 GLU A C 1
ATOM 3786 O O . GLU A 1 480 ? -29.323 19.773 50.384 1.00 93.69 480 GLU A O 1
ATOM 3791 N N . LEU A 1 481 ? -29.936 20.444 48.343 1.00 94.94 481 LEU A N 1
ATOM 3792 C CA . LEU A 1 481 ? -31.184 21.065 48.794 1.00 94.94 481 LEU A CA 1
ATOM 3793 C C . LEU A 1 481 ? -32.131 20.046 49.435 1.00 94.94 481 LEU A C 1
ATOM 3795 O O . LEU A 1 481 ? -32.752 20.345 50.453 1.00 94.94 481 LEU A O 1
ATOM 3799 N N . LYS A 1 482 ? -32.230 18.840 48.865 1.00 96.88 482 LYS A N 1
ATOM 3800 C CA . LYS A 1 482 ? -33.037 17.757 49.433 1.00 96.88 482 LYS A CA 1
ATOM 3801 C C . LYS A 1 482 ? -32.484 17.286 50.780 1.00 96.88 482 LYS A C 1
ATOM 3803 O O . LYS A 1 482 ? -33.270 17.064 51.693 1.00 96.88 482 LYS A O 1
ATOM 3808 N N . GLU A 1 483 ? -31.165 17.171 50.920 1.00 94.81 483 GLU A N 1
ATOM 3809 C CA . GLU A 1 483 ? -30.509 16.841 52.194 1.00 94.81 483 GLU A CA 1
ATOM 3810 C C . GLU A 1 483 ? -30.771 17.924 53.252 1.00 94.81 483 GLU A C 1
ATOM 3812 O O . GLU A 1 483 ? -31.207 17.603 54.353 1.00 94.81 483 GLU A O 1
ATOM 3817 N N . ARG A 1 484 ? -30.642 19.211 52.901 1.00 94.44 484 ARG A N 1
ATOM 3818 C CA . ARG A 1 484 ? -30.997 20.326 53.800 1.00 94.44 484 ARG A CA 1
ATOM 3819 C C . ARG A 1 484 ? -32.461 20.294 54.227 1.00 94.44 484 ARG A C 1
ATOM 3821 O O . ARG A 1 484 ? -32.765 20.617 55.371 1.00 94.44 484 ARG A O 1
ATOM 3828 N N . LEU A 1 485 ? -33.364 19.930 53.318 1.00 95.19 485 LEU A N 1
ATOM 3829 C CA . LEU A 1 485 ? -34.790 19.838 53.619 1.00 95.19 485 LEU A CA 1
ATOM 3830 C C . LEU A 1 485 ? -35.071 18.698 54.606 1.00 95.19 485 LEU A C 1
ATOM 3832 O O . LEU A 1 485 ? -35.774 18.923 55.589 1.00 95.19 485 LEU A O 1
ATOM 3836 N N . LEU A 1 486 ? -34.451 17.532 54.405 1.00 93.31 486 LEU A N 1
ATOM 3837 C CA . LEU A 1 486 ? -34.520 16.414 55.352 1.00 93.31 486 LEU A CA 1
ATOM 3838 C C . LEU A 1 486 ? -33.965 16.803 56.730 1.00 93.31 486 LEU A C 1
ATOM 3840 O O . LEU A 1 486 ? -34.636 16.591 57.731 1.00 93.31 486 LEU A O 1
ATOM 3844 N N . GLU A 1 487 ? -32.811 17.473 56.800 1.00 93.88 487 GLU A N 1
ATOM 3845 C CA . GLU A 1 487 ? -32.263 17.964 58.077 1.00 93.88 487 GLU A CA 1
ATOM 3846 C C . GLU A 1 487 ? -33.218 18.931 58.796 1.00 93.88 487 GLU A C 1
ATOM 3848 O O . GLU A 1 487 ? -33.310 18.935 60.027 1.00 93.88 487 GLU A O 1
ATOM 3853 N N . THR A 1 488 ? -33.920 19.793 58.049 1.00 94.00 488 THR A N 1
ATOM 3854 C CA . THR A 1 488 ? -34.919 20.690 58.646 1.00 94.00 488 THR A CA 1
ATOM 3855 C C . THR A 1 488 ? -36.161 19.945 59.115 1.00 94.00 488 THR A C 1
ATOM 3857 O O . THR A 1 488 ? -36.689 20.285 60.173 1.00 94.00 488 THR A O 1
ATOM 3860 N N . GLU A 1 489 ? -36.607 18.935 58.367 1.00 93.50 489 GLU A N 1
ATOM 3861 C CA . GLU A 1 489 ? -37.723 18.067 58.741 1.00 93.50 489 GLU A CA 1
ATOM 3862 C C . GLU A 1 489 ? -37.401 17.298 60.030 1.00 93.50 489 GLU A C 1
ATOM 3864 O O . GLU A 1 489 ? -38.174 17.370 60.985 1.00 93.50 489 GLU A O 1
ATOM 3869 N N . ASP A 1 490 ? -36.212 16.699 60.125 1.00 94.31 490 ASP A N 1
ATOM 3870 C CA . ASP A 1 490 ? -35.738 15.999 61.325 1.00 94.31 490 ASP A CA 1
ATOM 3871 C C . ASP A 1 490 ? -35.708 16.924 62.551 1.00 94.31 490 ASP A C 1
ATOM 3873 O O . ASP A 1 490 ? -36.184 16.567 63.631 1.00 94.31 490 ASP A O 1
ATOM 3877 N N . ARG A 1 491 ? -35.214 18.162 62.398 1.00 95.00 491 ARG A N 1
ATOM 3878 C CA . ARG A 1 491 ? -35.254 19.157 63.486 1.00 95.00 491 ARG A CA 1
ATOM 3879 C C . ARG A 1 491 ? -36.680 19.501 63.906 1.00 95.00 491 ARG A C 1
ATOM 3881 O O . ARG A 1 491 ? -36.922 19.708 65.094 1.00 95.00 491 ARG A O 1
ATOM 3888 N N . PHE A 1 492 ? -37.614 19.583 62.961 1.00 93.81 492 PHE A N 1
ATOM 3889 C CA . PHE A 1 492 ? -39.025 19.817 63.266 1.00 93.81 492 PHE A CA 1
ATOM 3890 C C . PHE A 1 492 ? -39.637 18.657 64.050 1.00 93.81 492 PHE A C 1
ATOM 3892 O O . PHE A 1 492 ? -40.388 18.908 64.996 1.00 93.81 492 PHE A O 1
ATOM 3899 N N . VAL A 1 493 ? -39.303 17.412 63.702 1.00 95.19 493 VAL A N 1
ATOM 3900 C CA . VAL A 1 493 ? -39.737 16.222 64.447 1.00 95.19 493 VAL A CA 1
ATOM 3901 C C . VAL A 1 493 ? -39.204 16.270 65.876 1.00 95.19 493 VAL A C 1
ATOM 3903 O O . VAL A 1 493 ? -40.005 16.228 66.807 1.00 95.19 493 VAL A O 1
ATOM 3906 N N . ILE A 1 494 ? -37.897 16.489 66.059 1.00 94.00 494 ILE A N 1
ATOM 3907 C CA . ILE A 1 494 ? -37.271 16.588 67.389 1.00 94.00 494 ILE A CA 1
ATOM 3908 C C . ILE A 1 494 ? -37.943 17.678 68.233 1.00 94.00 494 ILE A C 1
ATOM 3910 O O . ILE A 1 494 ? -38.352 17.421 69.361 1.00 94.00 494 ILE A O 1
ATOM 3914 N N . LEU A 1 495 ? -38.132 18.885 67.687 1.00 93.38 495 LEU A N 1
ATOM 3915 C CA . LEU A 1 495 ? -38.801 19.977 68.408 1.00 93.38 495 LEU A CA 1
ATOM 3916 C C . LEU A 1 495 ? -40.259 19.649 68.755 1.00 93.38 495 LEU A C 1
ATOM 3918 O O . LEU A 1 495 ? -40.775 20.101 69.779 1.00 93.38 495 LEU A O 1
ATOM 3922 N N . THR A 1 496 ? -40.941 18.880 67.906 1.00 93.69 496 THR A N 1
ATOM 3923 C CA . THR A 1 496 ? -42.319 18.443 68.155 1.00 93.69 496 THR A CA 1
ATOM 3924 C C . THR A 1 496 ? -42.366 17.411 69.278 1.00 93.69 496 THR A C 1
ATOM 3926 O O . THR A 1 496 ? -43.213 17.529 70.164 1.00 93.69 496 THR A O 1
ATOM 3929 N N . GLU A 1 497 ? -41.439 16.453 69.291 1.00 93.06 497 GLU A N 1
ATOM 3930 C CA . GLU A 1 497 ? -41.284 15.471 70.367 1.00 93.06 497 GLU A CA 1
ATOM 3931 C C . GLU A 1 497 ? -40.896 16.138 71.692 1.00 93.06 497 GLU A C 1
ATOM 3933 O O . GLU A 1 497 ? -41.525 15.880 72.718 1.00 93.06 497 GLU A O 1
ATOM 3938 N N . GLU A 1 498 ? -39.927 17.057 71.685 1.00 93.81 498 GLU A N 1
ATOM 3939 C CA . GLU A 1 498 ? -39.543 17.841 72.863 1.00 93.81 498 GLU A CA 1
ATOM 3940 C C . GLU A 1 498 ? -40.731 18.637 73.412 1.00 93.81 498 GLU A C 1
ATOM 3942 O O . GLU A 1 498 ? -41.012 18.591 74.611 1.00 93.81 498 GLU A O 1
ATOM 3947 N N . LYS A 1 499 ? -41.486 19.321 72.544 1.00 94.00 499 LYS A N 1
ATOM 3948 C CA . LYS A 1 499 ? -42.685 20.063 72.950 1.00 94.00 499 LYS A CA 1
ATOM 3949 C C . LYS A 1 499 ? -43.769 19.138 73.507 1.00 94.00 499 LYS A C 1
ATOM 3951 O O . LYS A 1 499 ? -44.412 19.498 74.492 1.00 94.00 499 LYS A O 1
ATOM 3956 N N . ALA A 1 500 ? -43.972 17.965 72.908 1.00 93.81 500 ALA A N 1
ATOM 3957 C CA . ALA A 1 500 ? -44.908 16.965 73.413 1.00 93.81 500 ALA A CA 1
ATOM 3958 C C . ALA A 1 500 ? -44.486 16.457 74.800 1.00 93.81 500 ALA A C 1
ATOM 3960 O O . ALA A 1 500 ? -45.316 16.400 75.704 1.00 93.81 500 ALA A O 1
ATOM 3961 N N . ASN A 1 501 ? -43.197 16.181 75.004 1.00 92.88 501 ASN A N 1
ATOM 3962 C CA . ASN A 1 501 ? -42.645 15.768 76.294 1.00 92.88 501 ASN A CA 1
ATOM 3963 C C . ASN A 1 501 ? -42.785 16.860 77.361 1.00 92.88 501 ASN A C 1
ATOM 3965 O O . ASN A 1 501 ? -43.161 16.565 78.494 1.00 92.88 501 ASN A O 1
ATOM 3969 N N . VAL A 1 502 ? -42.543 18.125 77.005 1.00 92.88 502 VAL A N 1
ATOM 3970 C CA . VAL A 1 502 ? -42.762 19.268 77.904 1.00 92.88 502 VAL A CA 1
ATOM 3971 C C . VAL A 1 502 ? -44.240 19.398 78.275 1.00 92.88 502 VAL A C 1
ATOM 3973 O O . VAL A 1 502 ? -44.552 19.613 79.445 1.00 92.88 502 VAL A O 1
ATOM 3976 N N . GLU A 1 503 ? -45.161 19.234 77.322 1.00 92.06 503 GLU A N 1
ATOM 3977 C CA . GLU A 1 503 ? -46.597 19.292 77.612 1.00 92.06 503 GLU A CA 1
ATOM 3978 C C . GLU A 1 503 ? -47.055 18.097 78.462 1.00 92.06 503 GLU A C 1
ATOM 3980 O O . GLU A 1 503 ? -47.827 18.287 79.398 1.00 92.06 503 GLU A O 1
ATOM 3985 N N . LEU A 1 504 ? -46.541 16.886 78.218 1.00 92.62 504 LEU A N 1
ATOM 3986 C CA . LEU A 1 504 ? -46.790 15.718 79.070 1.00 92.62 504 LEU A CA 1
ATOM 3987 C C . LEU A 1 504 ? -46.271 15.941 80.495 1.00 92.62 504 LEU A C 1
ATOM 3989 O O . LEU A 1 504 ? -46.993 15.688 81.459 1.00 92.62 504 LEU A O 1
ATOM 3993 N N . ALA A 1 505 ? -45.050 16.463 80.644 1.00 91.12 505 ALA A N 1
ATOM 3994 C CA . ALA A 1 505 ? -44.475 16.799 81.943 1.00 91.12 505 ALA A CA 1
ATOM 3995 C C . ALA A 1 505 ? -45.299 17.876 82.663 1.00 91.12 505 ALA A C 1
ATOM 3997 O O . ALA A 1 505 ? -45.564 17.762 83.860 1.00 91.12 505 ALA A O 1
ATOM 3998 N N . LYS A 1 506 ? -45.769 18.891 81.930 1.00 93.00 506 LYS A N 1
ATOM 3999 C CA . LYS A 1 506 ? -46.678 19.918 82.446 1.00 93.00 506 LYS A CA 1
ATOM 4000 C C . LYS A 1 506 ? -48.014 19.318 82.889 1.00 93.00 506 LYS A C 1
ATOM 4002 O O . LYS A 1 506 ? -48.458 19.621 83.990 1.00 93.00 506 LYS A O 1
ATOM 4007 N N . GLN A 1 507 ? -48.634 18.441 82.097 1.00 91.81 507 GLN A N 1
ATOM 4008 C CA . GLN A 1 507 ? -49.877 17.758 82.474 1.00 91.81 507 GLN A CA 1
ATOM 4009 C C . GLN A 1 507 ? -49.696 16.870 83.713 1.00 91.81 507 GLN A C 1
ATOM 4011 O O . GLN A 1 507 ? -50.563 16.858 84.589 1.00 91.81 507 GLN A O 1
A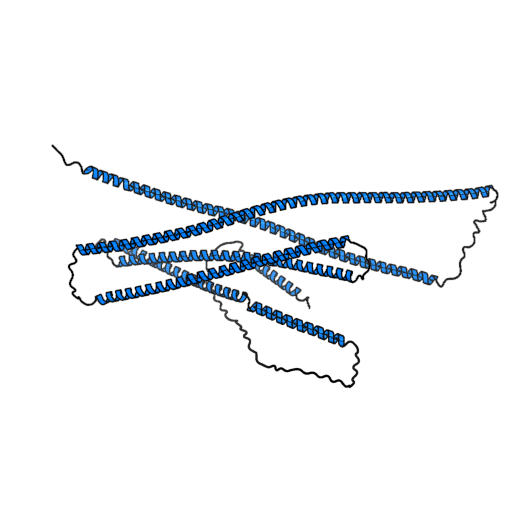TOM 4016 N N . ALA A 1 508 ? -48.567 16.165 83.822 1.00 90.44 508 ALA A N 1
ATOM 4017 C CA . ALA A 1 508 ? -48.223 15.375 85.002 1.00 90.44 508 ALA A CA 1
ATOM 4018 C C . ALA A 1 508 ? -48.044 16.264 86.245 1.00 90.44 508 ALA A C 1
ATOM 4020 O O . ALA A 1 508 ? -48.604 15.964 87.301 1.00 90.44 508 ALA A O 1
ATOM 4021 N N . ALA A 1 509 ? -47.341 17.394 86.107 1.00 89.94 509 ALA A N 1
ATOM 4022 C CA . ALA A 1 509 ? -47.180 18.377 87.175 1.00 89.94 509 ALA A CA 1
ATOM 4023 C C . ALA A 1 509 ? -48.527 18.993 87.591 1.00 89.94 509 ALA A C 1
ATOM 4025 O O . ALA A 1 509 ? -48.830 19.070 88.780 1.00 89.94 509 ALA A O 1
ATOM 4026 N N . GLU A 1 510 ? -49.384 19.366 86.638 1.00 88.69 510 GLU A N 1
ATOM 4027 C CA . GLU A 1 510 ? -50.739 19.850 86.919 1.00 88.69 510 GLU A CA 1
ATOM 4028 C C . GLU A 1 510 ? -51.594 18.799 87.638 1.00 88.69 510 GLU A C 1
ATOM 4030 O O . GLU A 1 510 ? -52.351 19.137 88.548 1.00 88.69 510 GLU A O 1
ATOM 4035 N N . HIS A 1 511 ? -51.488 17.524 87.250 1.00 89.88 511 HIS A N 1
ATOM 4036 C CA . HIS A 1 511 ? -52.176 16.432 87.932 1.00 89.88 511 HIS A CA 1
ATOM 4037 C C . HIS A 1 511 ? -51.675 16.271 89.373 1.00 89.88 511 HIS A C 1
ATOM 4039 O O . HIS A 1 511 ? -52.488 16.162 90.290 1.00 89.88 511 HIS A O 1
ATOM 4045 N N . GLN A 1 512 ? -50.359 16.319 89.597 1.00 90.81 512 GLN A N 1
ATOM 4046 C CA . GLN A 1 512 ? -49.768 16.260 90.935 1.00 90.81 512 GLN A CA 1
ATOM 4047 C C . GLN A 1 512 ? -50.205 17.448 91.803 1.00 90.81 512 GLN A C 1
ATOM 4049 O O . GLN A 1 512 ? -50.587 17.252 92.953 1.00 90.81 512 GLN A O 1
ATOM 4054 N N . VAL A 1 513 ? -50.227 18.666 91.250 1.00 88.00 513 VAL A N 1
ATOM 4055 C CA . VAL A 1 513 ? -50.749 19.857 91.940 1.00 88.00 513 VAL A CA 1
ATOM 4056 C C . VAL A 1 513 ? -52.226 19.680 92.290 1.00 88.00 513 VAL A C 1
ATOM 4058 O O . VAL A 1 513 ? -52.621 19.985 93.415 1.00 88.00 513 VAL A O 1
ATOM 4061 N N . ARG A 1 514 ? -53.051 19.153 91.374 1.00 87.56 514 ARG A N 1
ATOM 4062 C CA . ARG A 1 514 ? -54.465 18.847 91.652 1.00 87.56 514 ARG A CA 1
ATOM 4063 C C . ARG A 1 514 ? -54.618 17.822 92.773 1.00 87.56 514 ARG A C 1
ATOM 4065 O O . ARG A 1 514 ? -55.481 18.004 93.627 1.00 87.56 514 ARG A O 1
ATOM 4072 N N . GLU A 1 515 ? -53.796 16.780 92.794 1.00 85.75 515 GLU A N 1
ATOM 4073 C CA . GLU A 1 515 ? -53.852 15.737 93.819 1.00 85.75 515 GLU A CA 1
ATOM 4074 C C . GLU A 1 515 ? -53.405 16.255 95.192 1.00 85.75 515 GLU A C 1
ATOM 4076 O O . GLU A 1 515 ? -54.112 16.061 96.178 1.00 85.75 515 GLU A O 1
ATOM 4081 N N . LEU A 1 516 ? -52.311 17.020 95.250 1.00 84.31 516 LEU A N 1
ATOM 4082 C CA . LEU A 1 516 ? -51.877 17.709 96.470 1.00 84.31 516 LEU A CA 1
ATOM 4083 C C . LEU A 1 516 ? -52.933 18.708 96.961 1.00 84.31 516 LEU A C 1
ATOM 4085 O O . LEU A 1 516 ? -53.210 18.776 98.153 1.00 84.31 516 LEU A O 1
ATOM 4089 N N . THR A 1 517 ? -53.586 19.440 96.054 1.00 84.62 517 THR A N 1
ATOM 4090 C CA . THR A 1 517 ? -54.683 20.360 96.404 1.00 84.62 517 THR A CA 1
ATOM 4091 C C . THR A 1 517 ? -55.888 19.603 96.971 1.00 84.62 517 THR A C 1
ATOM 4093 O O . THR A 1 517 ? -56.505 20.065 97.928 1.00 84.62 517 THR A O 1
ATOM 4096 N N . LYS A 1 518 ? -56.228 18.422 96.432 1.00 82.88 518 LYS A N 1
ATOM 4097 C CA . LYS A 1 518 ? -57.263 17.552 97.018 1.00 82.88 518 LYS A CA 1
ATOM 4098 C C . LYS A 1 518 ? -56.868 17.062 98.409 1.00 82.88 518 LYS A C 1
ATOM 4100 O O . LYS A 1 518 ? -57.705 17.126 99.300 1.00 82.88 518 LYS A O 1
ATOM 4105 N N . GLN A 1 519 ? -55.629 16.600 98.598 1.00 79.44 519 GLN A N 1
ATOM 4106 C CA . GLN A 1 519 ? -55.122 16.161 99.905 1.00 79.44 519 GLN A CA 1
ATOM 4107 C C . GLN A 1 519 ? -55.190 17.293 100.935 1.00 79.44 519 GLN A C 1
ATOM 4109 O O . GLN A 1 519 ? -55.718 17.094 102.023 1.00 79.44 519 GLN A O 1
ATOM 4114 N N . LEU A 1 520 ? -54.772 18.500 100.552 1.00 77.31 520 LEU A N 1
ATOM 4115 C CA . LEU A 1 520 ? -54.814 19.682 101.411 1.00 77.31 520 LEU A CA 1
ATOM 4116 C C . LEU A 1 520 ? -56.257 20.104 101.736 1.00 77.31 520 LEU A C 1
ATOM 4118 O O . LEU A 1 520 ? -56.555 20.460 102.871 1.00 77.31 520 LEU A O 1
ATOM 4122 N N . ASN A 1 521 ? -57.188 19.996 100.782 1.00 76.69 521 ASN A N 1
ATOM 4123 C CA . ASN A 1 521 ? -58.614 20.230 101.036 1.00 76.69 521 ASN A CA 1
ATOM 4124 C C . ASN A 1 521 ? -59.248 19.149 101.935 1.00 76.69 521 ASN A C 1
ATOM 4126 O O . ASN A 1 521 ? -60.123 19.470 102.736 1.00 76.69 521 ASN A O 1
ATOM 4130 N N . LEU A 1 522 ? -58.820 17.885 101.828 1.00 69.31 522 LEU A N 1
ATOM 4131 C CA . LEU A 1 522 ? -59.246 16.787 102.711 1.00 69.31 522 LEU A CA 1
ATOM 4132 C C . LEU A 1 522 ? -58.707 16.964 104.142 1.00 69.31 522 LEU A C 1
ATOM 4134 O O . LEU A 1 522 ? -59.415 16.673 105.109 1.00 69.31 522 LEU A O 1
ATOM 4138 N N . GLU A 1 523 ? -57.488 17.483 104.274 1.00 66.31 523 GLU A N 1
ATOM 4139 C CA . GLU A 1 523 ? -56.872 17.860 105.549 1.00 66.31 523 GLU A CA 1
ATOM 4140 C C . GLU A 1 523 ? -57.579 19.081 106.170 1.00 66.31 523 GLU A C 1
ATOM 4142 O O . GLU A 1 523 ? -57.981 19.041 107.332 1.00 66.31 523 GLU A O 1
ATOM 4147 N N . ALA A 1 524 ? -57.855 20.125 105.378 1.00 61.94 524 ALA A N 1
ATOM 4148 C CA . ALA A 1 524 ? -58.579 21.326 105.810 1.00 61.94 524 ALA A CA 1
ATOM 4149 C C . ALA A 1 524 ? -60.056 21.062 106.173 1.00 61.94 524 ALA A C 1
ATOM 4151 O O . ALA A 1 524 ? -60.612 21.752 107.026 1.00 61.94 524 ALA A O 1
ATOM 4152 N N . ALA A 1 525 ? -60.690 20.049 105.571 1.00 65.12 525 ALA A N 1
ATOM 4153 C CA . ALA A 1 525 ? -62.031 19.582 105.931 1.00 65.12 525 ALA A CA 1
ATOM 4154 C C . ALA A 1 525 ? -62.066 18.746 107.230 1.00 65.12 525 ALA A C 1
ATOM 4156 O O . ALA A 1 525 ? -63.132 18.270 107.622 1.00 65.12 525 ALA A O 1
ATOM 4157 N N . GLY A 1 526 ? -60.924 18.560 107.906 1.00 53.94 526 GLY A N 1
ATOM 4158 C CA . GLY A 1 526 ? -60.834 17.869 109.194 1.00 53.94 526 GLY A CA 1
ATOM 4159 C C . GLY A 1 526 ? -61.004 16.349 109.116 1.00 53.94 526 GLY A C 1
ATOM 4160 O O . GLY A 1 526 ? -61.274 15.721 110.138 1.00 53.94 526 GLY A O 1
ATOM 4161 N N . LEU A 1 527 ? -60.855 15.744 107.929 1.00 54.53 527 LEU A N 1
ATOM 4162 C CA . LEU A 1 527 ? -61.075 14.307 107.720 1.00 54.53 527 LEU A CA 1
ATOM 4163 C C . LEU A 1 527 ? -59.796 13.451 107.784 1.00 54.53 527 LEU A C 1
ATOM 4165 O O . LEU A 1 527 ? -59.885 12.228 107.713 1.00 54.53 527 LEU A O 1
ATOM 4169 N N . VAL A 1 528 ? -58.616 14.058 107.949 1.00 48.94 528 VAL A N 1
ATOM 4170 C CA . VAL A 1 528 ? -57.326 13.347 108.057 1.00 48.94 528 VAL A CA 1
ATOM 4171 C C . VAL A 1 528 ? -56.627 13.752 109.354 1.00 48.94 528 VAL A C 1
ATOM 4173 O O . VAL A 1 528 ? -55.601 14.417 109.370 1.00 48.94 528 VAL A O 1
ATOM 4176 N N . GLY A 1 529 ? -57.233 13.367 110.477 1.00 45.78 529 GLY A N 1
ATOM 4177 C CA . GLY A 1 529 ? -56.666 13.562 111.812 1.00 45.78 529 GLY A CA 1
ATOM 4178 C C . GLY A 1 529 ? -55.661 12.494 112.247 1.00 45.78 529 GLY A C 1
ATOM 4179 O O . GLY A 1 529 ? -55.127 12.624 113.335 1.00 45.78 529 GLY A O 1
ATOM 4180 N N . ASN A 1 530 ? -55.399 11.447 111.456 1.00 49.19 530 ASN A N 1
ATOM 4181 C CA . ASN A 1 530 ? -54.433 10.392 111.789 1.00 49.19 530 ASN A CA 1
ATOM 4182 C C . ASN A 1 530 ? -53.954 9.684 110.513 1.00 49.19 530 ASN A C 1
ATOM 4184 O O . ASN A 1 530 ? -54.612 8.759 110.044 1.00 49.19 530 ASN A O 1
ATOM 4188 N N . LEU A 1 531 ? -52.817 10.098 109.948 1.00 47.72 531 LEU A N 1
ATOM 4189 C CA . LEU A 1 531 ? -52.166 9.357 108.856 1.00 47.72 531 LEU A CA 1
ATOM 4190 C C . LEU A 1 531 ? -50.642 9.215 109.028 1.00 47.72 531 LEU A C 1
ATOM 4192 O O . LEU A 1 531 ? -49.946 8.908 108.067 1.00 47.72 531 LEU A O 1
ATOM 4196 N N . SER A 1 532 ? -50.123 9.368 110.253 1.00 44.03 532 SER A N 1
ATOM 4197 C CA . SER A 1 532 ? -48.770 8.886 110.589 1.00 44.03 532 SER A CA 1
ATOM 4198 C C . SER A 1 532 ? -48.699 7.357 110.722 1.00 44.03 532 SER A C 1
ATOM 4200 O O . SER A 1 532 ? -47.612 6.801 110.628 1.00 44.03 532 SER A O 1
ATOM 4202 N N . ASP A 1 533 ? -49.839 6.662 110.842 1.00 45.16 533 ASP A N 1
ATOM 4203 C CA . ASP A 1 533 ? -49.882 5.204 111.055 1.00 45.16 533 ASP A CA 1
ATOM 4204 C C . ASP A 1 533 ? -50.231 4.378 109.796 1.00 45.16 533 ASP A C 1
ATOM 4206 O O . ASP A 1 533 ? -50.256 3.150 109.851 1.00 45.16 533 ASP A O 1
ATOM 4210 N N . VAL A 1 534 ? -50.449 5.012 108.633 1.00 47.78 534 VAL A N 1
ATOM 4211 C CA . VAL A 1 534 ? -50.773 4.304 107.366 1.00 47.78 534 VAL A CA 1
ATOM 4212 C C . VAL A 1 534 ? -49.565 4.185 106.422 1.00 47.78 534 VAL A C 1
ATOM 4214 O O . VAL A 1 534 ? -49.590 3.387 105.492 1.00 47.78 534 VAL A O 1
ATOM 4217 N N . ILE A 1 535 ? -48.449 4.869 106.704 1.00 45.72 535 ILE A N 1
ATOM 4218 C CA . ILE A 1 535 ? -47.174 4.641 105.990 1.00 45.72 535 ILE A CA 1
ATOM 4219 C C . ILE A 1 535 ? -46.477 3.354 106.489 1.00 45.72 535 ILE A C 1
ATOM 4221 O O . ILE A 1 535 ? -45.648 2.785 105.784 1.00 45.72 535 ILE A O 1
ATOM 4225 N N . ALA A 1 536 ? -46.854 2.832 107.664 1.00 43.81 536 ALA A N 1
ATOM 4226 C CA . ALA A 1 536 ? -46.232 1.646 108.264 1.00 43.81 536 ALA A CA 1
ATOM 4227 C C . ALA A 1 536 ? -46.925 0.307 107.937 1.00 43.81 536 ALA A C 1
ATOM 4229 O O . ALA A 1 536 ? -46.369 -0.740 108.247 1.00 43.81 536 ALA A O 1
ATOM 4230 N N . ASN A 1 537 ? -48.104 0.311 107.305 1.00 41.16 537 ASN A N 1
ATOM 4231 C CA . ASN A 1 537 ? -48.844 -0.910 106.971 1.00 41.16 537 ASN A CA 1
ATOM 4232 C C . ASN A 1 537 ? -49.446 -0.815 105.565 1.00 41.16 537 ASN A C 1
ATOM 4234 O O . ASN A 1 537 ? -50.657 -0.667 105.402 1.00 41.16 537 ASN A O 1
ATOM 4238 N N . GLN A 1 538 ? -48.599 -0.948 104.543 1.00 35.06 538 GLN A N 1
ATOM 4239 C CA . GLN A 1 538 ? -49.052 -1.516 103.278 1.00 35.06 538 GLN A CA 1
ATOM 4240 C C . GLN A 1 538 ? -48.738 -3.008 103.298 1.00 35.06 538 GLN A C 1
ATOM 4242 O O . GLN A 1 538 ? -47.572 -3.375 103.478 1.00 35.06 538 GLN A O 1
ATOM 4247 N N . PRO A 1 539 ? -49.743 -3.876 103.142 1.00 43.53 539 PRO A N 1
ATOM 4248 C CA . PRO A 1 539 ? -49.491 -5.285 103.233 1.00 43.53 539 PRO A CA 1
ATOM 4249 C C . PRO A 1 539 ? -49.663 -5.938 101.843 1.00 43.53 539 PRO A C 1
ATOM 4251 O O . PRO A 1 539 ? -50.556 -5.597 101.075 1.00 43.53 539 PRO A O 1
ATOM 4254 N N . HIS A 1 540 ? -48.777 -6.896 101.555 1.00 35.75 540 HIS A N 1
ATOM 4255 C CA . HIS A 1 540 ? -48.918 -7.970 100.560 1.00 35.75 540 HIS A CA 1
ATOM 4256 C C . HIS A 1 540 ? -48.963 -7.586 99.060 1.00 35.75 540 HIS A C 1
ATOM 4258 O O . HIS A 1 540 ? -50.021 -7.355 98.482 1.00 35.75 540 HIS A O 1
ATOM 4264 N N . LEU A 1 541 ? -47.814 -7.704 98.380 1.00 37.06 541 LEU A N 1
ATOM 4265 C CA . LEU A 1 541 ? -47.792 -8.366 97.072 1.00 37.06 541 LEU A CA 1
ATOM 4266 C C . LEU A 1 541 ? -47.422 -9.827 97.320 1.00 37.06 541 LEU A C 1
ATOM 4268 O O . LEU A 1 541 ? -46.379 -10.140 97.893 1.00 37.06 541 LEU A O 1
ATOM 4272 N N . GLU A 1 542 ? -48.363 -10.687 96.966 1.00 32.41 542 GLU A N 1
ATOM 4273 C CA . GLU A 1 542 ? -48.351 -12.128 97.136 1.00 32.41 542 GLU A CA 1
ATOM 4274 C C . GLU A 1 542 ? -47.058 -12.754 96.603 1.00 32.41 542 GLU A C 1
ATOM 4276 O O . GLU A 1 542 ? -46.768 -12.754 95.408 1.00 32.41 542 GLU A O 1
ATOM 4281 N N . SER A 1 543 ? -46.308 -13.375 97.510 1.00 37.31 543 SER A N 1
ATOM 4282 C CA . SER A 1 543 ? -45.464 -14.513 97.181 1.00 37.31 543 SER A CA 1
ATOM 4283 C C . SER A 1 543 ? -46.381 -15.657 96.746 1.00 37.31 543 SER A C 1
ATOM 4285 O O . SER A 1 543 ? -46.921 -16.386 97.583 1.00 37.31 543 SER A O 1
ATOM 4287 N N . GLN A 1 544 ? -46.593 -15.782 95.438 1.00 32.91 544 GLN A N 1
ATOM 4288 C CA . GLN A 1 544 ? -47.245 -16.944 94.853 1.00 32.91 544 GLN A CA 1
ATOM 4289 C C . GLN A 1 544 ? -46.380 -18.192 95.106 1.00 32.91 544 GLN A C 1
ATOM 4291 O O . GLN A 1 544 ? -45.192 -18.197 94.769 1.00 32.91 544 GLN A O 1
ATOM 4296 N N . PRO A 1 545 ? -46.946 -19.263 95.681 1.00 47.56 545 PRO A N 1
ATOM 4297 C CA . PRO A 1 545 ? -46.325 -20.572 95.669 1.00 47.56 545 PRO A CA 1
ATOM 4298 C C . PRO A 1 545 ? -46.574 -21.239 94.305 1.00 47.56 545 PRO A C 1
ATOM 4300 O O . PRO A 1 545 ? -47.644 -21.097 93.721 1.00 47.56 545 PRO A O 1
ATOM 4303 N N . ASN A 1 546 ? -45.600 -22.036 93.862 1.00 35.59 546 ASN A N 1
ATOM 4304 C CA . ASN A 1 546 ? -45.672 -23.017 92.769 1.00 35.59 546 ASN A CA 1
ATOM 4305 C C . ASN A 1 546 ? -45.641 -22.515 91.314 1.00 35.59 546 ASN A C 1
ATOM 4307 O O . ASN A 1 546 ? -46.666 -22.407 90.653 1.00 35.59 546 ASN A O 1
ATOM 4311 N N . SER A 1 547 ? -44.426 -22.479 90.758 1.00 38.53 547 SER A N 1
ATOM 4312 C CA . SER A 1 547 ? -44.097 -23.244 89.537 1.00 38.53 547 SER A CA 1
ATOM 4313 C C . SER A 1 547 ? -42.575 -23.407 89.400 1.00 38.53 547 SER A C 1
ATOM 4315 O O . SER A 1 547 ? -41.943 -22.888 88.479 1.00 38.53 547 SER A O 1
ATOM 4317 N N . ALA A 1 548 ? -41.965 -24.123 90.351 1.00 40.53 548 ALA A N 1
ATOM 4318 C CA . ALA A 1 548 ? -40.532 -24.439 90.355 1.00 40.53 548 ALA A CA 1
ATOM 4319 C C . ALA A 1 548 ? -40.115 -25.482 89.291 1.00 40.53 548 ALA A C 1
ATOM 4321 O O . ALA A 1 548 ? -38.937 -25.805 89.196 1.00 40.53 548 ALA A O 1
ATOM 4322 N N . GLU A 1 549 ? -41.035 -25.963 88.449 1.00 44.09 549 GLU A N 1
ATOM 4323 C CA . GLU A 1 549 ? -40.717 -26.896 87.354 1.00 44.09 549 GLU A CA 1
ATOM 4324 C C . GLU A 1 549 ? -40.712 -26.244 85.957 1.00 44.09 549 GLU A C 1
ATOM 4326 O O . GLU A 1 549 ? -40.234 -26.856 85.007 1.00 44.09 549 GLU A O 1
ATOM 4331 N N . THR A 1 550 ? -41.119 -24.974 85.817 1.00 45.03 550 THR A N 1
ATOM 4332 C CA . THR A 1 550 ? -41.102 -24.264 84.514 1.00 45.03 550 THR A CA 1
ATOM 4333 C C . THR A 1 550 ? -40.006 -23.189 84.424 1.00 45.03 550 THR A C 1
ATOM 4335 O O . THR A 1 550 ? -39.540 -22.855 83.335 1.00 45.03 550 THR A O 1
ATOM 4338 N N . SER A 1 551 ? -39.521 -22.676 85.562 1.00 45.50 551 SER A N 1
ATOM 4339 C CA . SER A 1 551 ? -38.512 -21.600 85.603 1.00 45.50 551 SER A CA 1
ATOM 4340 C C . SER A 1 551 ? -37.095 -22.068 85.250 1.00 45.50 551 SER A C 1
ATOM 4342 O O . SER A 1 551 ? -36.325 -21.297 84.679 1.00 45.50 551 SER A O 1
ATOM 4344 N N . VAL A 1 552 ? -36.745 -23.324 85.546 1.00 51.88 552 VAL A N 1
ATOM 4345 C CA . VAL A 1 552 ? -35.419 -23.881 85.221 1.00 51.88 552 VAL A CA 1
ATOM 4346 C C . VAL A 1 552 ? -35.311 -24.165 83.718 1.00 51.88 552 VAL A C 1
ATOM 4348 O O . VAL A 1 552 ? -34.269 -23.910 83.123 1.00 51.88 552 VAL A O 1
ATOM 4351 N N . GLN A 1 553 ? -36.411 -24.571 83.072 1.00 50.09 553 GLN A N 1
ATOM 4352 C CA . GLN A 1 553 ? -36.471 -24.774 81.621 1.00 50.09 553 GLN A CA 1
ATOM 4353 C C . GLN A 1 553 ? -36.409 -23.444 80.847 1.00 50.09 553 GLN A C 1
ATOM 4355 O O . GLN A 1 553 ? -35.745 -23.370 79.818 1.00 50.09 553 GLN A O 1
ATOM 4360 N N . SER A 1 554 ? -37.047 -22.376 81.348 1.00 51.31 554 SER A N 1
ATOM 4361 C CA . SER A 1 554 ? -37.037 -21.061 80.685 1.00 51.31 554 SER A CA 1
ATOM 4362 C C . SER A 1 554 ? -35.712 -20.306 80.865 1.00 51.31 554 SER A C 1
ATOM 4364 O O . SER A 1 554 ? -35.269 -19.653 79.928 1.00 51.31 554 SER A O 1
ATOM 4366 N N . GLN A 1 555 ? -35.031 -20.426 82.014 1.00 53.09 555 GLN A N 1
ATOM 4367 C CA . GLN A 1 555 ? -33.674 -19.880 82.191 1.00 53.09 555 GLN A CA 1
ATOM 4368 C C . GLN A 1 555 ? -32.612 -20.682 81.427 1.00 53.09 555 GLN A C 1
ATOM 4370 O O . GLN A 1 555 ? -31.699 -20.080 80.868 1.00 53.09 555 GLN A O 1
ATOM 4375 N N . LEU A 1 556 ? -32.746 -22.013 81.338 1.00 57.59 556 LEU A N 1
ATOM 4376 C CA . LEU A 1 556 ? -31.884 -22.830 80.477 1.00 57.59 556 LEU A CA 1
ATOM 4377 C C . LEU A 1 556 ? -32.105 -22.514 78.997 1.00 57.59 556 LEU A C 1
ATOM 4379 O O . LEU A 1 556 ? -31.123 -22.415 78.276 1.00 57.59 556 LEU A O 1
ATOM 4383 N N . ASN A 1 557 ? -33.349 -22.310 78.550 1.00 59.44 557 ASN A N 1
ATOM 4384 C CA . ASN A 1 557 ? -33.643 -21.943 77.161 1.00 59.44 557 ASN A CA 1
ATOM 4385 C C . ASN A 1 557 ? -33.104 -20.554 76.798 1.00 59.44 557 ASN A C 1
ATOM 4387 O O . ASN A 1 557 ? -32.474 -20.430 75.756 1.00 59.44 557 ASN A O 1
ATOM 4391 N N . VAL A 1 558 ? -33.254 -19.548 77.668 1.00 64.88 558 VAL A N 1
ATOM 4392 C CA . VAL A 1 558 ? -32.682 -18.207 77.437 1.00 64.88 558 VAL A CA 1
ATOM 4393 C C . VAL A 1 558 ? -31.153 -18.254 77.441 1.00 64.88 558 VAL A C 1
ATOM 4395 O O . VAL A 1 558 ? -30.529 -17.646 76.580 1.00 64.88 558 VAL A O 1
ATOM 4398 N N . SER A 1 559 ? -30.536 -19.023 78.350 1.00 69.81 559 SER A N 1
ATOM 4399 C CA . SER A 1 559 ? -29.077 -19.200 78.368 1.00 69.81 559 SER A CA 1
ATOM 4400 C C . SER A 1 559 ? -28.579 -19.892 77.093 1.00 69.81 559 SER A C 1
ATOM 4402 O O . SER A 1 559 ? -27.575 -19.473 76.518 1.00 69.81 559 SER A O 1
ATOM 4404 N N . ARG A 1 560 ? -29.317 -20.898 76.602 1.00 72.56 560 ARG A N 1
ATOM 4405 C CA . ARG A 1 560 ? -29.012 -21.607 75.352 1.00 72.56 560 ARG A CA 1
ATOM 4406 C C . ARG A 1 560 ? -29.175 -20.705 74.134 1.00 72.56 560 ARG A C 1
ATOM 4408 O O . ARG A 1 560 ? -28.301 -20.703 73.281 1.00 72.56 560 ARG A O 1
ATOM 4415 N N . GLU A 1 561 ? -30.237 -19.903 74.079 1.00 77.06 561 GLU A N 1
ATOM 4416 C CA . GLU A 1 561 ? -30.457 -18.912 73.020 1.00 77.06 561 GLU A CA 1
ATOM 4417 C C . GLU A 1 561 ? -29.365 -17.837 73.018 1.00 77.06 561 GLU A C 1
ATOM 4419 O O . GLU A 1 561 ? -28.881 -17.473 71.953 1.00 77.06 561 GLU A O 1
ATOM 4424 N N . THR A 1 562 ? -28.902 -17.370 74.184 1.00 75.06 562 THR A N 1
ATOM 4425 C CA . THR A 1 562 ? -27.783 -16.414 74.253 1.00 75.06 562 THR A CA 1
ATOM 4426 C C . THR A 1 562 ? -26.436 -17.024 73.869 1.00 75.06 562 THR A C 1
ATOM 4428 O O . THR A 1 562 ? -25.616 -16.344 73.255 1.00 75.06 562 THR A O 1
ATOM 4431 N N . GLU A 1 563 ? -26.188 -18.294 74.197 1.00 80.19 563 GLU A N 1
ATOM 4432 C CA . GLU A 1 563 ? -24.985 -19.012 73.755 1.00 80.19 563 GLU A CA 1
ATOM 4433 C C . GLU A 1 563 ? -25.005 -19.255 72.245 1.00 80.19 563 GLU A C 1
ATOM 4435 O O . GLU A 1 563 ? -23.984 -19.092 71.581 1.00 80.19 563 GLU A O 1
ATOM 4440 N N . GLN A 1 564 ? -26.176 -19.578 71.699 1.00 82.88 564 GLN A N 1
ATOM 4441 C CA . GLN A 1 564 ? -26.377 -19.810 70.275 1.00 82.88 564 GLN A CA 1
ATOM 4442 C C . GLN A 1 564 ? -26.264 -18.503 69.480 1.00 82.88 564 GLN A C 1
ATOM 4444 O O . GLN A 1 564 ? -25.529 -18.453 68.502 1.00 82.88 564 GLN A O 1
ATOM 4449 N N . LEU A 1 565 ? -26.843 -17.405 69.978 1.00 84.94 565 LEU A N 1
ATOM 4450 C CA . LEU A 1 565 ? -26.672 -16.073 69.396 1.00 84.94 565 LEU A CA 1
ATOM 4451 C C . LEU A 1 565 ? -25.206 -15.616 69.432 1.00 84.94 565 LEU A C 1
ATOM 4453 O O . LEU A 1 565 ? -24.732 -15.020 68.472 1.00 84.94 565 LEU A O 1
ATOM 4457 N N . ASN A 1 566 ? -24.468 -15.902 70.512 1.00 83.62 566 ASN A N 1
ATOM 4458 C CA . ASN A 1 566 ? -23.035 -15.600 70.593 1.00 83.62 566 ASN A CA 1
ATOM 4459 C C . ASN A 1 566 ? -22.199 -16.450 69.628 1.00 83.62 566 ASN A C 1
ATOM 4461 O O . ASN A 1 566 ? -21.221 -15.943 69.076 1.00 83.62 566 ASN A O 1
ATOM 4465 N N . ALA A 1 567 ? -22.568 -17.716 69.417 1.00 84.62 567 ALA A N 1
ATOM 4466 C CA . ALA A 1 567 ? -21.930 -18.576 68.426 1.00 84.62 567 ALA A CA 1
ATOM 4467 C C . ALA A 1 567 ? -22.168 -18.048 67.002 1.00 84.62 567 ALA A C 1
ATOM 4469 O O . ALA A 1 567 ? -21.205 -17.879 66.256 1.00 84.62 567 ALA A O 1
ATOM 4470 N N . ASP A 1 568 ? -23.407 -17.671 66.677 1.00 87.38 568 ASP A N 1
ATOM 4471 C CA . ASP A 1 568 ? -23.770 -17.077 65.386 1.00 87.38 568 ASP A CA 1
ATOM 4472 C C . ASP A 1 568 ? -23.069 -15.720 65.170 1.00 87.38 568 ASP A C 1
ATOM 4474 O O . ASP A 1 568 ? -22.637 -15.395 64.062 1.00 87.38 568 ASP A O 1
ATOM 4478 N N . LEU A 1 569 ? -22.904 -14.916 66.230 1.00 89.88 569 LEU A N 1
ATOM 4479 C CA . LEU A 1 569 ? -22.184 -13.639 66.165 1.00 89.88 569 LEU A CA 1
ATOM 4480 C C . LEU A 1 569 ? -20.687 -13.842 65.901 1.00 89.88 569 LEU A C 1
ATOM 4482 O O . LEU A 1 569 ? -20.090 -13.092 65.129 1.00 89.88 569 LEU A O 1
ATOM 4486 N N . LEU A 1 570 ? -20.078 -14.845 66.540 1.00 90.00 570 LEU A N 1
ATOM 4487 C CA . LEU A 1 570 ? -18.682 -15.220 66.313 1.00 90.00 570 LEU A CA 1
ATOM 4488 C C . LEU A 1 570 ? -18.474 -15.732 64.888 1.00 90.00 570 LEU A C 1
ATOM 4490 O O . LEU A 1 570 ? -17.535 -15.287 64.231 1.00 90.00 570 LEU A O 1
ATOM 4494 N N . GLU A 1 571 ? -1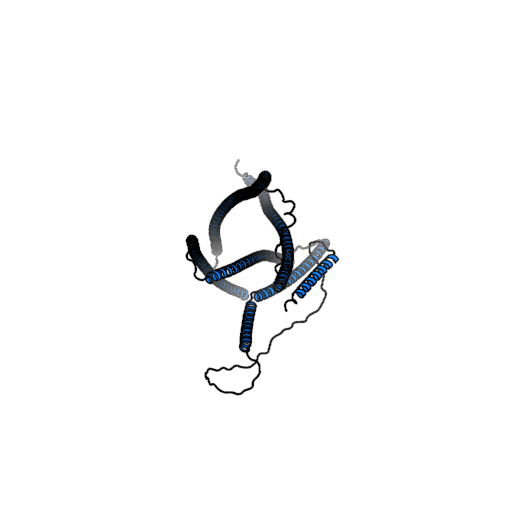9.374 -16.582 64.392 1.00 90.38 571 GLU A N 1
ATOM 4495 C CA . GLU A 1 571 ? -19.345 -17.065 63.011 1.00 90.38 571 GLU A CA 1
ATOM 4496 C C . GLU A 1 571 ? -19.466 -15.903 62.016 1.00 90.38 571 GLU A C 1
ATOM 4498 O O . GLU A 1 571 ? -18.663 -15.807 61.088 1.00 90.38 571 GLU A O 1
ATOM 4503 N N . ASN A 1 572 ? -20.366 -14.945 62.265 1.00 91.31 572 ASN A N 1
ATOM 4504 C CA . ASN A 1 572 ? -20.487 -13.732 61.451 1.00 91.31 572 ASN A CA 1
ATOM 4505 C C . ASN A 1 572 ? -19.237 -12.838 61.488 1.00 91.31 572 ASN A C 1
ATOM 4507 O O . ASN A 1 572 ? -18.878 -12.205 60.495 1.00 91.31 572 ASN A O 1
ATOM 4511 N N . ILE A 1 573 ? -18.554 -12.747 62.629 1.00 90.75 573 ILE A N 1
ATOM 4512 C CA . ILE A 1 573 ? -17.294 -11.997 62.728 1.00 90.75 573 ILE A CA 1
ATOM 4513 C C . ILE A 1 573 ? -16.181 -12.716 61.951 1.00 90.75 573 ILE A C 1
ATOM 4515 O O . ILE A 1 573 ? -15.348 -12.058 61.322 1.00 90.75 573 ILE A O 1
ATOM 4519 N N . GLU A 1 574 ? -16.153 -14.047 61.986 1.00 90.88 574 GLU A N 1
ATOM 4520 C CA . GLU A 1 574 ? -15.194 -14.878 61.254 1.00 90.88 574 GLU A CA 1
ATOM 4521 C C . GLU A 1 574 ? -15.397 -14.752 59.733 1.00 90.88 574 GLU A C 1
ATOM 4523 O O . GLU A 1 574 ? -14.433 -14.510 58.999 1.00 90.88 574 GLU A O 1
ATOM 4528 N N . THR A 1 575 ? -16.647 -14.819 59.257 1.00 90.31 575 THR A N 1
ATOM 4529 C CA . THR A 1 575 ? -16.992 -14.624 57.838 1.00 90.31 575 THR A CA 1
ATOM 4530 C C . THR A 1 575 ? -16.649 -13.213 57.375 1.00 90.31 575 THR A C 1
ATOM 4532 O O . THR A 1 575 ? -15.938 -13.061 56.383 1.00 90.31 575 THR A O 1
ATOM 4535 N N . MET A 1 576 ? -17.012 -12.182 58.143 1.00 88.25 576 MET A N 1
ATOM 4536 C CA . MET A 1 576 ? -16.645 -10.791 57.850 1.00 88.25 576 MET A CA 1
ATOM 4537 C C . MET A 1 576 ? -15.128 -10.576 57.793 1.00 88.25 576 MET A C 1
ATOM 4539 O O . MET A 1 576 ? -14.641 -9.822 56.950 1.00 88.25 576 MET A O 1
ATOM 4543 N N . LYS A 1 577 ? -14.349 -11.220 58.673 1.00 91.69 577 LYS A N 1
ATOM 4544 C CA . LYS A 1 577 ? -12.876 -11.159 58.632 1.00 91.69 577 LYS A CA 1
ATOM 4545 C C . LYS A 1 577 ? -12.320 -11.820 57.376 1.00 91.69 577 LYS A C 1
ATOM 4547 O O . LYS A 1 577 ? -11.392 -11.275 56.773 1.00 91.69 577 LYS A O 1
ATOM 4552 N N . LYS A 1 578 ? -12.883 -12.963 56.983 1.00 91.69 578 LYS A N 1
ATOM 4553 C CA . LYS A 1 578 ? -12.497 -13.674 55.765 1.00 91.69 578 LYS A CA 1
ATOM 4554 C C . LYS A 1 578 ? -12.797 -12.833 54.525 1.00 91.69 578 LYS A C 1
ATOM 4556 O O . LYS A 1 578 ? -11.881 -12.583 53.745 1.00 91.69 578 LYS A O 1
ATOM 4561 N N . GLU A 1 579 ? -14.004 -12.287 54.412 1.00 91.25 579 GLU A N 1
ATOM 4562 C CA . GLU A 1 579 ? -14.379 -11.372 53.328 1.00 91.25 579 GLU A CA 1
ATOM 4563 C C . GLU A 1 579 ? -13.473 -10.133 53.289 1.00 91.25 579 GLU A C 1
ATOM 4565 O O . GLU A 1 579 ? -12.979 -9.756 52.228 1.00 91.25 579 GLU A O 1
ATOM 4570 N N . ASN A 1 580 ? -13.146 -9.534 54.441 1.00 88.44 580 ASN A N 1
ATOM 4571 C CA . ASN A 1 580 ? -12.202 -8.412 54.494 1.00 88.44 580 ASN A CA 1
ATOM 4572 C C . ASN A 1 580 ? -10.806 -8.796 53.981 1.00 88.44 580 ASN A C 1
ATOM 4574 O O . ASN A 1 580 ? -10.140 -7.992 53.327 1.00 88.44 580 ASN A O 1
ATOM 4578 N N . SER A 1 581 ? -10.343 -10.011 54.284 1.00 91.75 581 SER A N 1
ATOM 4579 C CA . SER A 1 581 ? -9.049 -10.504 53.805 1.00 91.75 581 SER A CA 1
ATOM 4580 C C . SER A 1 581 ? -9.044 -10.735 52.290 1.00 91.75 581 SER A C 1
ATOM 4582 O O . SER A 1 581 ? -8.084 -10.354 51.617 1.00 91.75 581 SER A O 1
ATOM 4584 N N . GLU A 1 582 ? -10.144 -11.252 51.740 1.00 91.50 582 GLU A N 1
ATOM 4585 C CA . GLU A 1 582 ? -10.330 -11.465 50.302 1.00 91.50 582 GLU A CA 1
ATOM 4586 C C . GLU A 1 582 ? -10.416 -10.130 49.550 1.00 91.50 582 GLU A C 1
ATOM 4588 O O . GLU A 1 582 ? -9.735 -9.945 48.540 1.00 91.50 582 GLU A O 1
ATOM 4593 N N . ILE A 1 583 ? -11.150 -9.149 50.087 1.00 91.38 583 ILE A N 1
ATOM 4594 C CA . ILE A 1 583 ? -11.225 -7.790 49.530 1.00 91.38 583 ILE A CA 1
ATOM 4595 C C . ILE A 1 583 ? -9.842 -7.131 49.517 1.00 91.38 583 ILE A C 1
ATOM 4597 O O . ILE A 1 583 ? -9.457 -6.532 48.513 1.00 91.38 583 ILE A O 1
ATOM 4601 N N . ARG A 1 584 ? -9.062 -7.255 50.600 1.00 89.62 584 ARG A N 1
ATOM 4602 C CA . ARG A 1 584 ? -7.696 -6.706 50.662 1.00 89.62 584 ARG A CA 1
ATOM 4603 C C . ARG A 1 584 ? -6.774 -7.353 49.634 1.00 89.62 584 ARG A C 1
ATOM 4605 O O . ARG A 1 584 ? -6.061 -6.631 48.943 1.00 89.62 584 ARG A O 1
ATOM 4612 N N . SER A 1 585 ? -6.829 -8.676 49.493 1.00 91.62 585 SER A N 1
ATOM 4613 C CA . SER A 1 585 ? -6.048 -9.399 48.484 1.00 91.62 585 SER A CA 1
ATOM 4614 C C . SER A 1 585 ? -6.443 -8.985 47.061 1.00 91.62 585 SER A C 1
ATOM 4616 O O . SER A 1 585 ? -5.578 -8.672 46.242 1.00 91.62 585 SER A O 1
ATOM 4618 N N . SER A 1 586 ? -7.746 -8.863 46.784 1.00 93.06 586 SER A N 1
ATOM 4619 C CA . SER A 1 586 ? -8.241 -8.377 45.494 1.00 93.06 586 SER A CA 1
ATOM 4620 C C . SER A 1 586 ? -7.814 -6.932 45.214 1.00 93.06 586 SER A C 1
ATOM 4622 O O . SER A 1 586 ? -7.506 -6.598 44.069 1.00 93.06 586 SER A O 1
ATOM 4624 N N . LEU A 1 587 ? -7.795 -6.063 46.227 1.00 90.62 587 LEU A N 1
ATOM 4625 C CA . LEU A 1 587 ? -7.355 -4.674 46.089 1.00 90.62 587 LEU A CA 1
ATOM 4626 C C . LEU A 1 587 ? -5.854 -4.593 45.777 1.00 90.62 587 LEU A C 1
ATOM 4628 O O . LEU A 1 587 ? -5.437 -3.806 44.924 1.00 90.62 587 LEU A O 1
ATOM 4632 N N . GLU A 1 588 ? -5.044 -5.421 46.434 1.00 92.62 588 GLU A N 1
ATOM 4633 C CA . GLU A 1 588 ? -3.602 -5.507 46.199 1.00 92.62 588 GLU A CA 1
ATOM 4634 C C . GLU A 1 588 ? -3.301 -6.006 44.778 1.00 92.62 588 GLU A C 1
ATOM 4636 O O . GLU A 1 588 ? -2.519 -5.382 44.055 1.00 92.62 588 GLU A O 1
ATOM 4641 N N . GLN A 1 589 ? -4.017 -7.037 44.318 1.00 92.69 589 GLN A N 1
ATOM 4642 C CA . GLN A 1 589 ? -3.921 -7.527 42.943 1.00 92.69 589 GLN A CA 1
ATOM 4643 C C . GLN A 1 589 ? -4.299 -6.444 41.921 1.00 92.69 589 GLN A C 1
ATOM 4645 O O . GLN A 1 589 ? -3.557 -6.207 40.965 1.00 92.69 589 GLN A O 1
ATOM 4650 N N . LYS A 1 590 ? -5.408 -5.723 42.137 1.00 90.19 590 LYS A N 1
ATOM 4651 C CA . LYS A 1 590 ? -5.829 -4.627 41.246 1.00 90.19 590 LYS A CA 1
ATOM 4652 C C . LYS A 1 590 ? -4.842 -3.461 41.240 1.00 90.19 590 LYS A C 1
ATOM 4654 O O . LYS A 1 590 ? -4.645 -2.825 40.206 1.00 90.19 590 LYS A O 1
ATOM 4659 N N . THR A 1 591 ? -4.180 -3.203 42.363 1.00 89.94 591 THR A N 1
ATOM 4660 C CA . THR A 1 591 ? -3.130 -2.180 42.461 1.00 89.94 591 THR A CA 1
ATOM 4661 C C . THR A 1 591 ? -1.893 -2.569 41.644 1.00 89.94 591 THR A C 1
ATOM 4663 O O . THR A 1 591 ? -1.332 -1.722 40.943 1.00 89.94 591 THR A O 1
ATOM 4666 N N . LEU A 1 592 ? -1.503 -3.847 41.674 1.00 92.44 592 LEU A N 1
ATOM 4667 C CA . LEU A 1 592 ? -0.427 -4.404 40.846 1.00 92.44 592 LEU A CA 1
ATOM 4668 C C . LEU A 1 592 ? -0.756 -4.334 39.349 1.00 92.44 592 LEU A C 1
ATOM 4670 O O . LEU A 1 592 ? 0.058 -3.834 38.571 1.00 92.44 592 LEU A O 1
ATOM 4674 N N . GLU A 1 593 ? -1.963 -4.747 38.952 1.00 90.12 593 GLU A N 1
ATOM 4675 C CA . GLU A 1 593 ? -2.438 -4.637 37.563 1.00 90.12 593 GLU A CA 1
ATOM 4676 C C . GLU A 1 593 ? -2.392 -3.178 37.076 1.00 90.12 593 GLU A C 1
ATOM 4678 O O . GLU A 1 593 ? -1.894 -2.886 35.988 1.00 90.12 593 GLU A O 1
ATOM 4683 N N . LEU A 1 594 ? -2.825 -2.227 37.909 1.00 88.81 594 LEU A N 1
ATOM 4684 C CA . LEU A 1 594 ? -2.808 -0.804 37.574 1.00 88.81 594 LEU A CA 1
ATOM 4685 C C . LEU A 1 594 ? -1.382 -0.236 37.456 1.00 88.81 594 LEU A C 1
ATOM 4687 O O . LEU A 1 594 ? -1.118 0.599 36.585 1.00 88.81 594 LEU A O 1
ATOM 4691 N N . GLN A 1 595 ? -0.440 -0.686 38.290 1.00 89.12 595 GLN A N 1
ATOM 4692 C CA . GLN A 1 595 ? 0.977 -0.344 38.125 1.00 89.12 595 GLN A CA 1
ATOM 4693 C C . GLN A 1 595 ? 1.556 -0.914 36.827 1.00 89.12 595 GLN A C 1
ATOM 4695 O O . GLN A 1 595 ? 2.304 -0.209 36.143 1.00 89.12 595 GLN A O 1
ATOM 4700 N N . GLN A 1 596 ? 1.186 -2.142 36.461 1.00 89.56 596 GLN A N 1
ATOM 4701 C CA . GLN A 1 596 ? 1.632 -2.772 35.223 1.00 89.56 596 GLN A CA 1
ATOM 4702 C C . GLN A 1 596 ? 1.116 -2.020 33.990 1.00 89.56 596 GLN A C 1
ATOM 4704 O O . GLN A 1 596 ? 1.918 -1.658 33.128 1.00 89.56 596 GLN A O 1
ATOM 4709 N N . VAL A 1 597 ? -0.175 -1.676 33.951 1.00 87.94 597 VAL A N 1
ATOM 4710 C CA . VAL A 1 597 ? -0.765 -0.883 32.859 1.00 87.94 597 VAL A CA 1
ATOM 4711 C C . VAL A 1 597 ? -0.104 0.493 32.757 1.00 87.94 597 VAL A C 1
ATOM 4713 O O . VAL A 1 597 ? 0.227 0.942 31.663 1.00 87.94 597 VAL A O 1
ATOM 4716 N N . ARG A 1 598 ? 0.182 1.159 33.884 1.00 89.50 598 ARG A N 1
ATOM 4717 C CA . ARG A 1 598 ? 0.929 2.432 33.873 1.00 89.50 598 ARG A CA 1
ATOM 4718 C C . ARG A 1 598 ? 2.348 2.273 33.322 1.00 89.50 598 ARG A C 1
ATOM 4720 O O . ARG A 1 598 ? 2.834 3.168 32.636 1.00 89.50 598 ARG A O 1
ATOM 4727 N N . ALA A 1 599 ? 3.030 1.167 33.617 1.00 86.00 599 ALA A N 1
ATOM 4728 C CA . ALA A 1 599 ? 4.358 0.889 33.073 1.00 86.00 599 ALA A CA 1
ATOM 4729 C C . ALA A 1 599 ? 4.315 0.561 31.571 1.00 86.00 599 ALA A C 1
ATOM 4731 O O . ALA A 1 599 ? 5.210 0.959 30.827 1.00 86.00 599 ALA A O 1
ATOM 4732 N N . GLU A 1 600 ? 3.283 -0.142 31.107 1.00 88.44 600 GLU A N 1
ATOM 4733 C CA . GLU A 1 600 ? 3.036 -0.389 29.683 1.00 88.44 600 GLU A CA 1
ATOM 4734 C C . GLU A 1 600 ? 2.697 0.898 28.933 1.00 88.44 600 GLU A C 1
ATOM 4736 O O . GLU A 1 600 ? 3.285 1.142 27.885 1.00 88.44 600 GLU A O 1
ATOM 4741 N N . LEU A 1 601 ? 1.874 1.776 29.512 1.00 87.50 601 LEU A N 1
ATOM 4742 C CA . LEU A 1 601 ? 1.566 3.084 28.935 1.00 87.50 601 LEU A CA 1
ATOM 4743 C C . LEU A 1 601 ? 2.824 3.948 28.781 1.00 87.50 601 LEU A C 1
ATOM 4745 O O . LEU A 1 601 ? 3.034 4.533 27.725 1.00 87.50 601 LEU A O 1
ATOM 4749 N N . ARG A 1 602 ? 3.707 3.984 29.790 1.00 91.06 602 ARG A N 1
ATOM 4750 C CA . ARG A 1 602 ? 4.994 4.696 29.675 1.00 91.06 602 ARG A CA 1
ATOM 4751 C C . ARG A 1 602 ? 5.866 4.119 28.562 1.00 91.06 602 ARG A C 1
ATOM 4753 O O . ARG A 1 602 ? 6.397 4.882 27.769 1.00 91.06 602 ARG A O 1
ATOM 4760 N N . ARG A 1 603 ? 5.978 2.788 28.474 1.00 89.81 603 ARG A N 1
ATOM 4761 C CA . ARG A 1 603 ? 6.728 2.122 27.394 1.00 89.81 603 ARG A CA 1
ATOM 4762 C C . ARG A 1 603 ? 6.133 2.421 26.018 1.00 89.81 603 ARG A C 1
ATOM 4764 O O . ARG A 1 603 ? 6.887 2.664 25.084 1.00 89.81 603 ARG A O 1
ATOM 4771 N N . SER A 1 604 ? 4.806 2.435 25.909 1.00 87.94 604 SER A N 1
ATOM 4772 C CA . SER A 1 604 ? 4.103 2.781 24.674 1.00 87.94 604 SER A CA 1
ATOM 4773 C C . SER A 1 604 ? 4.338 4.236 24.277 1.00 87.94 604 SER A C 1
ATOM 4775 O O . SER A 1 604 ? 4.587 4.495 23.108 1.00 87.94 604 SER A O 1
ATOM 4777 N N . ASN A 1 605 ? 4.314 5.175 25.227 1.00 84.81 605 ASN A N 1
ATOM 4778 C CA . ASN A 1 605 ? 4.610 6.579 24.943 1.00 84.81 605 ASN A CA 1
ATOM 4779 C C . ASN A 1 605 ? 6.051 6.761 24.465 1.00 84.81 605 ASN A C 1
ATOM 4781 O O . ASN A 1 605 ? 6.261 7.398 23.444 1.00 84.81 605 ASN A O 1
ATOM 4785 N N . THR A 1 606 ? 7.029 6.129 25.122 1.00 87.94 606 THR A N 1
ATOM 4786 C CA . THR A 1 606 ? 8.425 6.173 24.660 1.00 87.94 606 THR A CA 1
ATOM 4787 C C . THR A 1 606 ? 8.588 5.551 23.270 1.00 87.94 606 THR A C 1
ATOM 4789 O O . THR A 1 606 ? 9.373 6.040 22.467 1.00 87.94 606 THR A O 1
ATOM 4792 N N . HIS A 1 607 ? 7.843 4.487 22.955 1.00 90.25 607 HIS A N 1
ATOM 4793 C CA . HIS A 1 607 ? 7.858 3.899 21.615 1.00 90.25 607 HIS A CA 1
ATOM 4794 C C . HIS A 1 607 ? 7.247 4.832 20.561 1.00 90.25 607 HIS A C 1
ATOM 4796 O O . HIS A 1 607 ? 7.795 4.945 19.469 1.00 90.25 607 HIS A O 1
ATOM 4802 N N . ASN A 1 608 ? 6.155 5.525 20.892 1.00 87.38 608 ASN A N 1
ATOM 4803 C CA . ASN A 1 608 ? 5.546 6.513 20.003 1.00 87.38 608 ASN A CA 1
ATOM 4804 C C . ASN A 1 608 ? 6.489 7.701 19.763 1.00 87.38 608 ASN A C 1
ATOM 4806 O O . ASN A 1 608 ? 6.699 8.069 18.617 1.00 87.38 608 ASN A O 1
ATOM 4810 N N . GLU A 1 609 ? 7.137 8.222 20.809 1.00 89.31 609 GLU A N 1
ATOM 4811 C CA . GLU A 1 609 ? 8.149 9.283 20.688 1.00 89.31 609 GLU A CA 1
ATOM 4812 C C . GLU A 1 609 ? 9.320 8.857 19.786 1.00 89.31 609 GLU A C 1
ATOM 4814 O O . GLU A 1 609 ? 9.779 9.631 18.951 1.00 89.31 609 GLU A O 1
ATOM 4819 N N . GLN A 1 610 ? 9.783 7.606 19.904 1.00 90.62 610 GLN A N 1
ATOM 4820 C CA . GLN A 1 610 ? 10.805 7.051 19.007 1.00 90.62 610 GLN A CA 1
ATOM 4821 C C . GLN A 1 610 ? 10.314 6.941 17.562 1.00 90.62 610 GLN A C 1
ATOM 4823 O O . GLN A 1 610 ? 11.087 7.167 16.635 1.00 90.62 610 GLN A O 1
ATOM 4828 N N . MET A 1 611 ? 9.045 6.588 17.359 1.00 90.25 611 MET A N 1
ATOM 4829 C CA . MET A 1 611 ? 8.461 6.502 16.025 1.00 90.25 611 MET A CA 1
ATOM 4830 C C . MET A 1 611 ? 8.330 7.884 15.383 1.00 90.25 611 MET A C 1
ATOM 4832 O O . MET A 1 611 ? 8.672 8.043 14.214 1.00 90.25 611 MET A O 1
ATOM 4836 N N . ASP A 1 612 ? 7.917 8.890 16.154 1.00 90.62 612 ASP A N 1
ATOM 4837 C CA . ASP A 1 612 ? 7.856 10.282 15.707 1.00 90.62 612 ASP A CA 1
ATOM 4838 C C . ASP A 1 612 ? 9.246 10.817 15.338 1.00 90.62 612 ASP A C 1
ATOM 4840 O O . ASP A 1 612 ? 9.386 11.549 14.356 1.00 90.62 612 ASP A O 1
ATOM 4844 N N . GLU A 1 613 ? 10.289 10.420 16.074 1.00 93.12 613 GLU A N 1
ATOM 4845 C CA . GLU A 1 613 ? 11.676 10.754 15.735 1.00 93.12 613 GLU A CA 1
ATOM 4846 C C . GLU A 1 613 ? 12.115 10.103 14.414 1.00 93.12 613 GLU A C 1
ATOM 4848 O O . GLU A 1 613 ? 12.672 10.781 13.554 1.00 93.12 613 GLU A O 1
ATOM 4853 N N . ILE A 1 614 ? 11.797 8.818 14.206 1.00 85.56 614 ILE A N 1
ATOM 4854 C CA . ILE A 1 614 ? 12.094 8.109 12.949 1.00 85.56 614 ILE A CA 1
ATOM 4855 C C . ILE A 1 614 ? 11.353 8.748 11.771 1.00 85.56 614 ILE A C 1
ATOM 4857 O O . ILE A 1 614 ? 11.935 8.925 10.705 1.00 85.56 614 ILE A O 1
ATOM 4861 N N . MET A 1 615 ? 10.081 9.122 11.941 1.00 89.00 615 MET A N 1
ATOM 4862 C CA . MET A 1 615 ? 9.329 9.805 10.885 1.00 89.00 615 MET A CA 1
ATOM 4863 C C . MET A 1 615 ? 9.949 11.157 10.535 1.00 89.00 615 MET A C 1
ATOM 4865 O O . MET A 1 615 ? 10.033 11.498 9.356 1.00 89.00 615 MET A O 1
ATOM 4869 N N . ARG A 1 616 ? 10.415 11.910 11.538 1.00 91.38 616 ARG A N 1
ATOM 4870 C CA . ARG A 1 616 ? 11.097 13.188 11.310 1.00 91.38 616 ARG A CA 1
ATOM 4871 C C . ARG A 1 616 ? 12.411 12.989 10.556 1.00 91.38 616 ARG A C 1
ATOM 4873 O O . ARG A 1 616 ? 12.668 13.723 9.609 1.00 91.38 616 ARG A O 1
ATOM 4880 N N . GLN A 1 617 ? 13.185 11.970 10.925 1.00 91.69 617 GLN A N 1
ATOM 4881 C CA . GLN A 1 617 ? 14.432 11.633 10.243 1.00 91.69 617 GLN A CA 1
ATOM 4882 C C . GLN A 1 617 ? 14.191 11.188 8.795 1.00 91.69 617 GLN A C 1
ATOM 4884 O O . GLN A 1 617 ? 14.872 11.667 7.900 1.00 91.69 617 GLN A O 1
ATOM 4889 N N . ASN A 1 618 ? 13.177 10.358 8.538 1.00 88.12 618 ASN A N 1
ATOM 4890 C CA . ASN A 1 618 ? 12.828 9.946 7.177 1.00 88.12 618 ASN A CA 1
ATOM 4891 C C . ASN A 1 618 ? 12.399 11.133 6.304 1.00 88.12 618 ASN A C 1
ATOM 4893 O O . ASN A 1 618 ? 12.791 11.204 5.144 1.00 88.12 618 ASN A O 1
ATOM 4897 N N . ALA A 1 619 ? 11.619 12.070 6.855 1.00 87.44 619 ALA A N 1
ATOM 4898 C CA . ALA A 1 619 ? 11.240 13.288 6.140 1.00 87.44 619 ALA A CA 1
ATOM 4899 C C . ALA A 1 619 ? 12.465 14.165 5.819 1.00 87.44 619 ALA A C 1
ATOM 4901 O O . ALA A 1 619 ? 12.529 14.797 4.765 1.00 87.44 619 ALA A O 1
ATOM 4902 N N . GLU A 1 620 ? 13.455 14.194 6.712 1.00 93.00 620 GLU A N 1
ATOM 4903 C CA . GLU A 1 620 ? 14.709 14.909 6.485 1.00 93.00 620 GLU A CA 1
ATOM 4904 C C . GLU A 1 620 ? 15.601 14.205 5.450 1.00 93.00 620 GLU A C 1
ATOM 4906 O O . GLU A 1 620 ? 16.132 14.871 4.563 1.00 93.00 620 GLU A O 1
ATOM 4911 N N . ASP A 1 621 ? 15.693 12.875 5.485 1.00 93.75 621 ASP A N 1
ATOM 4912 C CA . ASP A 1 621 ? 16.412 12.071 4.490 1.00 93.75 621 ASP A CA 1
ATOM 4913 C C . ASP A 1 621 ? 15.773 12.193 3.094 1.00 93.75 621 ASP A C 1
ATOM 4915 O O . ASP A 1 621 ? 16.476 12.290 2.086 1.00 93.75 621 ASP A O 1
ATOM 4919 N N . GLU A 1 622 ? 14.441 12.245 3.008 1.00 92.25 622 GLU A N 1
ATOM 4920 C CA . GLU A 1 622 ? 13.716 12.469 1.753 1.00 92.25 622 GLU A CA 1
ATOM 4921 C C . GLU A 1 622 ? 14.000 13.866 1.183 1.00 92.25 622 GLU A C 1
ATOM 4923 O O . GLU A 1 622 ? 14.296 14.006 -0.007 1.00 92.25 622 GLU A O 1
ATOM 4928 N N . ASN A 1 623 ? 14.026 14.890 2.040 1.00 93.69 623 ASN A N 1
ATOM 4929 C CA . ASN A 1 623 ? 14.429 16.240 1.650 1.00 93.69 623 ASN A CA 1
ATOM 4930 C C . ASN A 1 623 ? 15.892 16.280 1.164 1.00 93.69 623 ASN A C 1
ATOM 4932 O O . ASN A 1 623 ? 16.188 16.852 0.115 1.00 93.69 623 ASN A O 1
ATOM 4936 N N . GLN A 1 624 ? 16.815 15.615 1.870 1.00 93.19 624 GLN A N 1
ATOM 4937 C CA . GLN A 1 624 ? 18.218 15.514 1.450 1.00 93.19 624 GLN A CA 1
ATOM 4938 C C . GLN A 1 624 ? 18.367 14.799 0.101 1.00 93.19 624 GLN A C 1
ATOM 4940 O O . GLN A 1 624 ? 19.133 15.252 -0.753 1.00 93.19 624 GLN A O 1
ATOM 4945 N N . ASN A 1 625 ? 17.613 13.722 -0.126 1.00 93.06 625 ASN A N 1
ATOM 4946 C CA . ASN A 1 625 ? 17.599 13.018 -1.405 1.00 93.06 625 ASN A CA 1
ATOM 4947 C C . ASN A 1 625 ? 17.046 13.897 -2.532 1.00 93.06 625 ASN A C 1
ATOM 4949 O O . ASN A 1 625 ? 17.641 13.922 -3.611 1.00 93.06 625 ASN A O 1
ATOM 4953 N N . SER A 1 626 ? 15.975 14.660 -2.285 1.00 93.81 626 SER A N 1
ATOM 4954 C CA . SER A 1 626 ? 15.442 15.627 -3.256 1.00 93.81 626 SER A CA 1
ATOM 4955 C C . SER A 1 626 ? 16.508 16.650 -3.650 1.00 93.81 626 SER A C 1
ATOM 4957 O O . SER A 1 626 ? 16.799 16.824 -4.833 1.00 93.81 626 SER A O 1
ATOM 4959 N N . ILE A 1 627 ? 17.182 17.244 -2.659 1.00 90.50 627 ILE A N 1
ATOM 4960 C CA . ILE A 1 627 ? 18.276 18.198 -2.883 1.00 90.50 627 ILE A CA 1
ATOM 4961 C C . ILE A 1 627 ? 19.420 17.552 -3.677 1.00 90.50 627 ILE A C 1
ATOM 4963 O O . ILE A 1 627 ? 19.966 18.171 -4.590 1.00 90.50 627 ILE A O 1
ATOM 4967 N N . HIS A 1 628 ? 19.796 16.309 -3.368 1.00 94.62 628 HIS A N 1
ATOM 4968 C CA . HIS A 1 628 ? 20.859 15.606 -4.088 1.00 94.62 628 HIS A CA 1
ATOM 4969 C C . HIS A 1 628 ? 20.489 15.346 -5.557 1.00 94.62 628 HIS A C 1
ATOM 4971 O O . HIS A 1 628 ? 21.329 15.512 -6.447 1.00 94.62 628 HIS A O 1
ATOM 4977 N N . VAL A 1 629 ? 19.241 14.954 -5.833 1.00 96.12 629 VAL A N 1
ATOM 4978 C CA . VAL A 1 629 ? 18.738 14.763 -7.202 1.00 96.12 629 VAL A CA 1
ATOM 4979 C C . VAL A 1 629 ? 18.749 16.086 -7.966 1.00 96.12 629 VAL A C 1
ATOM 4981 O O . VAL A 1 629 ? 19.282 16.135 -9.076 1.00 96.12 629 VAL A O 1
ATOM 4984 N N . GLU A 1 630 ? 18.248 17.166 -7.366 1.00 95.19 630 GLU A N 1
ATOM 4985 C CA . GLU A 1 630 ? 18.259 18.505 -7.968 1.00 95.19 630 GLU A CA 1
ATOM 4986 C C . GLU A 1 630 ? 19.683 18.999 -8.248 1.00 95.19 630 GLU A C 1
ATOM 4988 O O . GLU A 1 630 ? 19.967 19.484 -9.344 1.00 95.19 630 GLU A O 1
ATOM 4993 N N . LEU A 1 631 ? 20.615 18.816 -7.307 1.00 94.56 631 LEU A N 1
ATOM 4994 C CA . LEU A 1 631 ? 22.030 19.141 -7.504 1.00 94.56 631 LEU A CA 1
ATOM 4995 C C . LEU A 1 631 ? 22.653 18.311 -8.627 1.00 94.56 631 LEU A C 1
ATOM 4997 O O . LEU A 1 631 ? 23.395 18.852 -9.444 1.00 94.56 631 LEU A O 1
ATOM 5001 N N . THR A 1 632 ? 22.340 17.017 -8.703 1.00 94.38 632 THR A N 1
ATOM 5002 C CA . THR A 1 632 ? 22.840 16.136 -9.768 1.00 94.38 632 THR A CA 1
ATOM 5003 C C . THR A 1 632 ? 22.341 16.603 -11.136 1.00 94.38 632 THR A C 1
ATOM 5005 O O . THR A 1 632 ? 23.131 16.704 -12.076 1.00 94.38 632 THR A O 1
ATOM 5008 N N . GLN A 1 633 ? 21.060 16.968 -11.246 1.00 93.75 633 GLN A N 1
ATOM 5009 C CA . GLN A 1 633 ? 20.496 17.537 -12.473 1.00 93.75 633 GLN A CA 1
ATOM 5010 C C . GLN A 1 633 ? 21.123 18.893 -12.819 1.00 93.75 633 GLN A C 1
ATOM 5012 O O . GLN A 1 633 ? 21.474 19.133 -13.975 1.00 93.75 633 GLN A O 1
ATOM 5017 N N . ALA A 1 634 ? 21.318 19.770 -11.830 1.00 94.88 634 ALA A N 1
ATOM 5018 C CA . ALA A 1 634 ? 21.958 21.066 -12.028 1.00 94.88 634 ALA A CA 1
ATOM 5019 C C . ALA A 1 634 ? 23.407 20.917 -12.518 1.00 94.88 634 ALA A C 1
ATOM 5021 O O . ALA A 1 634 ? 23.815 21.607 -13.452 1.00 94.88 634 ALA A O 1
ATOM 5022 N N . VAL A 1 635 ? 24.174 19.987 -11.941 1.00 95.75 635 VAL A N 1
ATOM 5023 C CA . VAL A 1 635 ? 25.540 19.669 -12.384 1.00 95.75 635 VAL A CA 1
ATOM 5024 C C . VAL A 1 635 ? 25.537 19.100 -13.802 1.00 95.75 635 VAL A C 1
ATOM 5026 O O . VAL A 1 635 ? 26.350 19.539 -14.615 1.00 95.75 635 VAL A O 1
ATOM 5029 N N . GLY A 1 636 ? 24.609 18.195 -14.130 1.00 94.50 636 GLY A N 1
ATOM 5030 C CA . GLY A 1 636 ? 24.439 17.679 -15.493 1.00 94.50 636 GLY A CA 1
ATOM 5031 C C . GLY A 1 636 ? 24.186 18.802 -16.502 1.00 94.50 636 GLY A C 1
ATOM 5032 O O . GLY A 1 636 ? 24.899 18.918 -17.496 1.00 94.50 636 GLY A O 1
ATOM 5033 N N . ARG A 1 637 ? 23.274 19.726 -16.182 1.00 96.44 637 ARG A N 1
ATOM 5034 C CA . ARG A 1 637 ? 22.992 20.896 -17.025 1.00 96.44 637 ARG A CA 1
ATOM 5035 C C . ARG A 1 637 ? 24.198 21.824 -17.182 1.00 96.44 637 ARG A C 1
ATOM 5037 O O . ARG A 1 637 ? 24.415 22.378 -18.255 1.00 96.44 637 ARG A O 1
ATOM 5044 N N . VAL A 1 638 ? 25.003 22.004 -16.134 1.00 95.62 638 VAL A N 1
ATOM 5045 C CA . VAL A 1 638 ? 26.256 22.774 -16.223 1.00 95.62 638 VAL A CA 1
ATOM 5046 C C . VAL A 1 638 ? 27.262 22.083 -17.146 1.00 95.62 638 VAL A C 1
ATOM 5048 O O . VAL A 1 638 ? 27.927 22.768 -17.919 1.00 95.62 638 VAL A O 1
ATOM 5051 N N . GLN A 1 639 ? 27.367 20.752 -17.104 1.00 94.81 639 GLN A N 1
ATOM 5052 C CA . GLN A 1 639 ? 28.240 19.991 -18.003 1.00 94.81 639 GLN A CA 1
ATOM 5053 C C . GLN A 1 639 ? 27.781 20.083 -19.463 1.00 94.81 639 GLN A C 1
ATOM 5055 O O . GLN A 1 639 ? 28.614 20.304 -20.339 1.00 94.81 639 GLN A O 1
ATOM 5060 N N . GLU A 1 640 ? 26.476 19.996 -19.724 1.00 95.12 640 GLU A N 1
ATOM 5061 C CA . GLU A 1 640 ? 25.900 20.198 -21.062 1.00 95.12 640 GLU A CA 1
ATOM 5062 C C . GLU A 1 640 ? 26.202 21.602 -21.597 1.00 95.12 640 GLU A C 1
ATOM 5064 O O . GLU A 1 640 ? 26.739 21.744 -22.694 1.00 95.12 640 GLU A O 1
ATOM 5069 N N . LEU A 1 641 ? 25.952 22.643 -20.795 1.00 95.44 641 LEU A N 1
ATOM 5070 C CA . LEU A 1 641 ? 26.268 24.028 -21.163 1.00 95.44 641 LEU A CA 1
ATOM 5071 C C . LEU A 1 641 ? 27.775 24.256 -21.356 1.00 95.44 641 LEU A C 1
ATOM 5073 O O . LEU A 1 641 ? 28.180 25.105 -22.155 1.00 95.44 641 LEU A O 1
ATOM 5077 N N . ALA A 1 642 ? 28.625 23.536 -20.621 1.00 94.56 642 ALA A N 1
ATOM 5078 C CA . ALA A 1 642 ? 30.071 23.583 -20.810 1.00 94.56 642 ALA A CA 1
ATOM 5079 C C . ALA A 1 642 ? 30.484 22.923 -22.134 1.00 94.56 642 ALA A C 1
ATOM 5081 O O . ALA A 1 642 ? 31.296 23.495 -22.859 1.00 94.56 642 ALA A O 1
ATOM 5082 N N . ALA A 1 643 ? 29.893 21.776 -22.479 1.00 94.56 643 ALA A N 1
ATOM 5083 C CA . ALA A 1 643 ? 30.117 21.105 -23.757 1.00 94.56 643 ALA A CA 1
ATOM 5084 C C . ALA A 1 643 ? 29.630 21.957 -24.942 1.00 94.56 643 ALA A C 1
ATOM 5086 O O . ALA A 1 643 ? 30.349 22.102 -25.928 1.00 94.56 643 ALA A O 1
ATOM 5087 N N . GLU A 1 644 ? 28.459 22.590 -24.823 1.00 95.69 644 GLU A N 1
ATOM 5088 C CA . GLU A 1 644 ? 27.939 23.529 -25.823 1.00 95.69 644 GLU A CA 1
ATOM 5089 C C . GLU A 1 644 ? 28.878 24.735 -26.000 1.00 95.69 644 GLU A C 1
ATOM 5091 O O . GLU A 1 644 ? 29.204 25.121 -27.122 1.00 95.69 644 GLU A O 1
ATOM 5096 N N . ASN A 1 645 ? 29.389 25.305 -24.901 1.00 94.81 645 ASN A N 1
ATOM 5097 C CA . ASN A 1 645 ? 30.384 26.377 -24.972 1.00 94.81 645 ASN A CA 1
ATOM 5098 C C . ASN A 1 645 ? 31.687 25.934 -25.653 1.00 94.81 645 ASN A C 1
ATOM 5100 O O . ASN A 1 645 ? 32.282 26.732 -26.379 1.00 94.81 645 ASN A O 1
ATOM 5104 N N . GLU A 1 646 ? 32.144 24.702 -25.424 1.00 94.94 646 GLU A N 1
ATOM 5105 C CA . GLU A 1 646 ? 33.339 24.165 -26.083 1.00 94.94 646 GLU A CA 1
ATOM 5106 C C . GLU A 1 646 ? 33.103 24.004 -27.592 1.00 94.94 646 GLU A C 1
ATOM 5108 O O . GLU A 1 646 ? 33.891 24.516 -28.386 1.00 94.94 646 GLU A O 1
ATOM 5113 N N . GLN A 1 647 ? 31.960 23.443 -28.002 1.00 93.94 647 GLN A N 1
ATOM 5114 C CA . GLN A 1 647 ? 31.571 23.351 -29.417 1.00 93.94 647 GLN A CA 1
ATOM 5115 C C . GLN A 1 647 ? 31.482 24.728 -30.086 1.00 93.94 647 GLN A C 1
ATOM 5117 O O . GLN A 1 647 ? 31.966 24.923 -31.201 1.00 93.94 647 GLN A O 1
ATOM 5122 N N . LEU A 1 648 ? 30.908 25.725 -29.403 1.00 94.31 648 LEU A N 1
ATOM 5123 C CA . LEU A 1 648 ? 30.861 27.097 -29.912 1.00 94.31 648 LEU A CA 1
ATOM 5124 C C . LEU A 1 648 ? 32.267 27.694 -30.065 1.00 94.31 648 LEU A C 1
ATOM 5126 O O . LEU A 1 648 ? 32.531 28.405 -31.038 1.00 94.31 648 LEU A O 1
ATOM 5130 N N . ARG A 1 649 ? 33.191 27.405 -29.142 1.00 94.19 649 ARG A N 1
ATOM 5131 C CA . ARG A 1 649 ? 34.596 27.829 -29.257 1.00 94.19 649 ARG A CA 1
ATOM 5132 C C . ARG A 1 649 ? 35.299 27.155 -30.432 1.00 94.19 649 ARG A C 1
ATOM 5134 O O . ARG A 1 649 ? 36.030 27.840 -31.151 1.00 94.19 649 ARG A O 1
ATOM 5141 N N . GLU A 1 650 ? 35.070 25.863 -30.649 1.00 92.69 650 GLU A N 1
ATOM 5142 C CA . GLU A 1 650 ? 35.586 25.118 -31.802 1.00 92.69 650 GLU A CA 1
ATOM 5143 C C . GLU A 1 650 ? 35.060 25.702 -33.116 1.00 92.69 650 GLU A C 1
ATOM 5145 O O . GLU A 1 650 ? 35.860 26.094 -33.967 1.00 92.69 650 GLU A O 1
ATOM 5150 N N . ALA A 1 651 ? 33.746 25.904 -33.237 1.00 91.00 651 ALA A N 1
ATOM 5151 C CA . ALA A 1 651 ? 33.123 26.510 -34.414 1.00 91.00 651 ALA A CA 1
ATOM 5152 C C . ALA A 1 651 ? 33.665 27.926 -34.700 1.00 91.00 651 ALA A C 1
ATOM 5154 O O . ALA A 1 651 ? 33.970 28.282 -35.843 1.00 91.00 651 ALA A O 1
ATOM 5155 N N . VAL A 1 652 ? 33.858 28.751 -33.662 1.00 90.88 652 VAL A N 1
ATOM 5156 C CA . VAL A 1 652 ? 34.482 30.078 -33.806 1.00 90.88 652 VAL A CA 1
ATOM 5157 C C . VAL A 1 652 ? 35.936 29.964 -34.280 1.00 90.88 652 VAL A C 1
ATOM 5159 O O . VAL A 1 652 ? 36.373 30.760 -35.121 1.00 90.88 652 VAL A O 1
ATOM 5162 N N . ASN A 1 653 ? 36.693 28.987 -33.777 1.00 89.94 653 ASN A N 1
ATOM 5163 C CA . ASN A 1 653 ? 38.062 28.730 -34.216 1.00 89.94 653 ASN A CA 1
ATOM 5164 C C . ASN A 1 653 ? 38.123 28.251 -35.672 1.00 89.94 653 ASN A C 1
ATOM 5166 O O . ASN A 1 653 ? 38.955 28.761 -36.425 1.00 89.94 653 ASN A O 1
ATOM 5170 N N . GLU A 1 654 ? 37.231 27.362 -36.106 1.00 88.12 654 GLU A N 1
ATOM 5171 C CA . GLU A 1 654 ? 37.138 26.919 -37.502 1.00 88.12 654 GLU A CA 1
ATOM 5172 C C . GLU A 1 654 ? 36.867 28.088 -38.453 1.00 88.12 654 GLU A C 1
ATOM 5174 O O . GLU A 1 654 ? 37.586 28.274 -39.443 1.00 88.12 654 GLU A O 1
ATOM 5179 N N . VAL A 1 655 ? 35.895 28.945 -38.120 1.00 85.12 655 VAL A N 1
ATOM 5180 C CA . VAL A 1 655 ? 35.592 30.164 -38.889 1.00 85.12 655 VAL A CA 1
ATOM 5181 C C . VAL A 1 655 ? 36.810 31.091 -38.942 1.00 85.12 655 VAL A C 1
ATOM 5183 O O . VAL A 1 655 ? 37.116 31.684 -39.984 1.00 85.12 655 VAL A O 1
ATOM 5186 N N . ARG A 1 656 ? 37.555 31.210 -37.838 1.00 83.44 656 ARG A N 1
ATOM 5187 C CA . ARG A 1 656 ? 38.778 32.019 -37.773 1.00 83.44 656 ARG A CA 1
ATOM 5188 C C . ARG A 1 656 ? 39.899 31.443 -38.647 1.00 83.44 656 ARG A C 1
ATOM 5190 O O . ARG A 1 656 ? 40.601 32.233 -39.280 1.00 83.44 656 ARG A O 1
ATOM 5197 N N . GLN A 1 657 ? 40.037 30.118 -38.728 1.00 79.31 657 GLN A N 1
ATOM 5198 C CA . GLN A 1 657 ? 41.008 29.428 -39.591 1.00 79.31 657 GLN A CA 1
ATOM 5199 C C . GLN A 1 657 ? 40.636 29.483 -41.083 1.00 79.31 657 GLN A C 1
ATOM 5201 O O . GLN A 1 657 ? 41.522 29.587 -41.931 1.00 79.31 657 GLN A O 1
ATOM 5206 N N . HIS A 1 658 ? 39.345 29.524 -41.425 1.00 70.75 658 HIS A N 1
ATOM 5207 C CA . HIS A 1 658 ? 38.878 29.661 -42.814 1.00 70.75 658 HIS A CA 1
ATOM 5208 C C . HIS A 1 658 ? 38.975 31.102 -43.353 1.00 70.75 658 HIS A C 1
ATOM 5210 O O . HIS A 1 658 ? 39.096 31.329 -44.562 1.00 70.75 658 HIS A O 1
ATOM 5216 N N . LYS A 1 659 ? 39.000 32.105 -42.468 1.00 65.94 659 LYS A N 1
ATOM 5217 C CA . LYS A 1 659 ? 39.109 33.532 -42.821 1.00 65.94 659 LYS A CA 1
ATOM 5218 C C . LYS A 1 659 ? 40.364 33.912 -43.643 1.00 65.94 659 LYS A C 1
ATOM 5220 O O . LYS A 1 659 ? 40.217 34.705 -44.577 1.00 65.94 659 LYS A O 1
ATOM 5225 N N . PRO A 1 660 ? 41.588 33.407 -43.372 1.00 59.72 660 PRO A N 1
ATOM 5226 C CA . PRO A 1 660 ? 42.753 33.654 -44.230 1.00 59.72 660 PRO A CA 1
ATOM 5227 C C . PRO A 1 660 ? 42.685 32.937 -45.588 1.00 59.72 660 PRO A C 1
ATOM 5229 O O . PRO A 1 660 ? 43.166 33.499 -46.571 1.00 59.72 660 PRO A O 1
ATOM 5232 N N . SER A 1 661 ? 42.032 31.772 -45.683 1.00 56.62 661 SER A N 1
ATOM 5233 C CA . SER A 1 661 ? 41.874 31.036 -46.951 1.00 56.62 661 SER A CA 1
ATOM 5234 C C . SER A 1 661 ? 40.966 31.784 -47.938 1.00 56.62 661 SER A C 1
ATOM 5236 O O . SER A 1 661 ? 41.318 31.971 -49.103 1.00 56.62 661 SER A O 1
ATOM 5238 N N . ILE A 1 662 ? 39.862 32.362 -47.449 1.00 58.38 662 ILE A N 1
ATOM 5239 C CA . ILE A 1 662 ? 38.971 33.226 -48.250 1.00 58.38 662 ILE A CA 1
ATOM 5240 C C . ILE A 1 662 ? 39.673 34.538 -48.651 1.00 58.38 662 ILE A C 1
ATOM 5242 O O . ILE A 1 662 ? 39.434 35.096 -49.723 1.00 58.38 662 ILE A O 1
ATOM 5246 N N . ARG A 1 663 ? 40.577 35.057 -47.809 1.00 56.72 663 ARG A N 1
ATOM 5247 C CA . ARG A 1 663 ? 41.335 36.282 -48.113 1.00 56.72 663 ARG A CA 1
ATOM 5248 C C . ARG A 1 663 ? 42.443 36.049 -49.149 1.00 56.72 663 ARG A C 1
ATOM 5250 O O . ARG A 1 663 ? 42.745 36.974 -49.903 1.00 56.72 663 ARG A O 1
ATOM 5257 N N . ASN A 1 664 ? 43.008 34.842 -49.209 1.00 54.97 664 ASN A N 1
ATOM 5258 C CA . ASN A 1 664 ? 43.997 34.449 -50.214 1.00 54.97 664 ASN A CA 1
ATOM 5259 C C . ASN A 1 664 ? 43.346 34.114 -51.563 1.00 54.97 664 ASN A C 1
ATOM 5261 O O . ASN A 1 664 ? 43.787 34.648 -52.577 1.00 54.97 664 ASN A O 1
ATOM 5265 N N . SER A 1 665 ? 42.230 33.381 -51.588 1.00 55.25 665 SER A N 1
ATOM 5266 C CA . SER A 1 665 ? 41.478 33.128 -52.831 1.00 55.25 665 SER A CA 1
ATOM 5267 C C . SER A 1 665 ? 40.916 34.414 -53.454 1.00 55.25 665 SER A C 1
ATOM 5269 O O . SER A 1 665 ? 40.927 34.580 -54.673 1.00 55.25 665 SER A O 1
ATOM 5271 N N . ARG A 1 666 ? 40.537 35.414 -52.645 1.00 54.22 666 ARG A N 1
ATOM 5272 C CA . ARG A 1 666 ? 40.140 36.742 -53.157 1.00 54.22 666 ARG A CA 1
ATOM 5273 C C . ARG A 1 666 ? 41.317 37.578 -53.688 1.00 54.22 666 ARG A C 1
ATOM 5275 O O . ARG A 1 666 ? 41.100 38.453 -54.525 1.00 54.22 666 ARG A O 1
ATOM 5282 N N . LYS A 1 667 ? 42.552 37.324 -53.236 1.00 53.62 667 LYS A N 1
ATOM 5283 C CA . LYS A 1 667 ? 43.771 37.940 -53.797 1.00 53.62 667 LYS A CA 1
ATOM 5284 C C . LYS A 1 667 ? 44.199 37.281 -55.109 1.00 53.62 667 LYS A C 1
ATOM 5286 O O . LYS A 1 667 ? 44.627 38.001 -56.004 1.00 53.62 667 LYS A O 1
ATOM 5291 N N . GLU A 1 668 ? 44.021 35.970 -55.260 1.00 52.50 668 GLU A N 1
ATOM 5292 C CA . GLU A 1 668 ? 44.321 35.264 -56.515 1.00 52.50 668 GLU A CA 1
ATOM 5293 C C . GLU A 1 668 ? 43.343 35.635 -57.641 1.00 52.50 668 GLU A C 1
ATOM 5295 O O . GLU A 1 668 ? 43.772 35.921 -58.757 1.00 52.50 668 GLU A O 1
ATOM 5300 N N . VAL A 1 669 ? 42.049 35.796 -57.337 1.00 54.03 669 VAL A N 1
ATOM 5301 C CA . VAL A 1 669 ? 41.053 36.278 -58.318 1.00 54.03 669 VAL A CA 1
ATOM 5302 C C . VAL A 1 669 ? 41.269 37.758 -58.691 1.00 54.03 669 VAL A C 1
ATOM 5304 O O . VAL A 1 669 ? 40.965 38.171 -59.807 1.00 54.03 669 VAL A O 1
ATOM 5307 N N . SER A 1 670 ? 41.860 38.565 -57.803 1.00 51.38 670 SER A N 1
ATOM 5308 C CA . SER A 1 670 ? 42.201 39.970 -58.087 1.00 51.38 670 SER A CA 1
ATOM 5309 C C . SER A 1 670 ? 43.540 40.155 -58.824 1.00 51.38 670 SER A C 1
ATOM 5311 O O . SER A 1 670 ? 43.815 41.265 -59.285 1.00 51.38 670 SER A O 1
ATOM 5313 N N . GLY A 1 671 ? 44.382 39.120 -58.923 1.00 49.75 671 GLY A N 1
ATOM 5314 C CA . GLY A 1 671 ? 45.701 39.183 -59.568 1.00 49.75 671 GLY A CA 1
ATOM 5315 C C . GLY A 1 671 ? 45.709 38.821 -61.059 1.00 49.75 671 GLY A C 1
ATOM 5316 O O . GLY A 1 671 ? 46.648 39.179 -61.763 1.00 49.75 671 GLY A O 1
ATOM 5317 N N . GLY A 1 672 ? 44.662 38.154 -61.557 1.00 46.75 672 GLY A N 1
ATOM 5318 C CA . GLY A 1 672 ? 44.602 37.619 -62.925 1.00 46.75 672 GLY A CA 1
ATOM 5319 C C . GLY A 1 672 ? 44.100 38.570 -64.019 1.00 46.75 672 GLY A C 1
ATOM 5320 O O . GLY A 1 672 ? 44.012 38.158 -65.168 1.00 46.75 672 GLY A O 1
ATOM 5321 N N . SER A 1 673 ? 43.763 39.829 -63.709 1.00 47.66 673 SER A N 1
ATOM 5322 C CA . SER A 1 673 ? 43.067 40.725 -64.655 1.00 47.66 673 SER A CA 1
ATOM 5323 C C . SER A 1 673 ? 43.811 42.034 -64.963 1.00 47.66 673 SER A C 1
ATOM 5325 O O . SER A 1 673 ? 43.199 43.103 -64.993 1.00 47.66 673 SER A O 1
ATOM 5327 N N . ARG A 1 674 ? 45.131 41.982 -65.197 1.00 50.97 674 ARG A N 1
ATOM 5328 C CA . ARG A 1 674 ? 45.900 43.116 -65.756 1.00 50.97 674 ARG A CA 1
ATOM 5329 C C . ARG A 1 674 ? 47.022 42.674 -66.706 1.00 50.97 674 ARG A C 1
ATOM 5331 O O . ARG A 1 674 ? 48.182 42.925 -66.425 1.00 50.97 674 ARG A O 1
ATOM 5338 N N . THR A 1 675 ? 46.692 42.058 -67.838 1.00 54.72 675 THR A N 1
ATOM 5339 C CA . THR A 1 675 ? 47.544 42.082 -69.051 1.00 54.72 675 THR A CA 1
ATOM 5340 C C . THR A 1 675 ? 46.704 41.832 -70.304 1.00 54.72 675 THR A C 1
ATOM 5342 O O . THR A 1 675 ? 46.814 40.815 -70.971 1.00 54.72 675 THR A O 1
ATOM 5345 N N . ALA A 1 676 ? 45.844 42.780 -70.648 1.00 50.91 676 ALA A N 1
ATOM 5346 C CA . ALA A 1 676 ? 45.422 42.976 -72.029 1.00 50.91 676 ALA A CA 1
ATOM 5347 C C . ALA A 1 676 ? 44.798 44.362 -72.134 1.00 50.91 676 ALA A C 1
ATOM 5349 O O . ALA A 1 676 ? 44.024 44.746 -71.256 1.00 50.91 676 ALA A O 1
ATOM 5350 N N . THR A 1 677 ? 45.058 45.025 -73.261 1.00 40.59 677 THR A N 1
ATOM 5351 C CA . THR A 1 677 ? 44.295 46.146 -73.836 1.00 40.59 677 THR A CA 1
ATOM 5352 C C . THR A 1 677 ? 44.970 47.534 -73.765 1.00 40.59 677 THR A C 1
ATOM 5354 O O . THR A 1 677 ? 44.705 48.329 -72.872 1.00 40.59 677 THR A O 1
ATOM 5357 N N . ILE A 1 678 ? 45.749 47.794 -74.830 1.00 45.50 678 ILE A N 1
ATOM 5358 C CA . ILE A 1 678 ? 45.727 48.985 -75.714 1.00 45.50 678 ILE A CA 1
ATOM 5359 C C . ILE A 1 678 ? 46.712 50.156 -75.471 1.00 45.50 678 ILE A C 1
ATOM 5361 O O . ILE A 1 678 ? 46.673 50.823 -74.442 1.00 45.50 678 ILE A O 1
ATOM 5365 N N . SER A 1 679 ? 47.433 50.429 -76.579 1.00 39.50 679 SER A N 1
ATOM 5366 C CA . SER A 1 679 ? 48.136 51.638 -77.062 1.00 39.50 679 SER A CA 1
ATOM 5367 C C . SER A 1 679 ? 49.497 52.009 -76.491 1.00 39.50 679 SER A C 1
ATOM 5369 O O . SER A 1 679 ? 49.563 52.511 -75.350 1.00 39.50 679 SER A O 1
#

Foldseek 3Di:
DPPPPVVVVVVVVVVVVVVVVVVVVVVVVVPDDDDDDDDDDDDDDDDDDDDDDDDDDDDDDDDDDDDDDDDDDDDDDDDDDDDDDPDDDCVVVVVVVVVVVVVVVVVVVVVVVVVVVVVVVCVVVPPVVVVVVVVVVVVVVVVVVVVVVVVVVVVVVVVVVVVVVVVVVVVVVVVVVVVVVVPDPDDDDDVPDVVVVVVVVVVVVVVVVVVVVVVVVVVVVVVVVVVVVVVVVVVVVVVVVVVVVVVVVVVVVVVVVVVVVVVVVVVVVVVVVVVVVVPPDDDPDDDPVVVVVVVVVVVVVVVVVVVVVVVVVVVVVVVVVVVVVVVVVVVVVVVVVVVVVVVVVVVVVVVVVVVVVVVVVVVVVVVVVVVVPDDDDDDDDDPCDPVNVVVVVVVVVVVVVVVVVVVVVVVVVVVVVVVVVVVVVVVVVVVVVVVVVVVVVVVVVVVVVVVVVVVVVVVVVVVVVVVVVVVVVVVVVVVVVVVVVVVVVVVVVVVVVVVVVVVVVVVVVVVVVVVVVVVVVCVVVVNPPDDVPVVVDDDDPDPDDDDPPVVVVVVVVVVVVVVVVVVVVVVVVVVVVVVVVVVVVVVVVVVVVVVVVVVVVVVVVVVVVVVVVVVVVVVVVVVVVVVVVVVVVVVVVVVVVVVVVVVVVVVVVVVVVCVVVVVVVVVVVVPPPPPDDDD

InterPro domains:
  IPR024858 Golgin subfamily A [PTHR10881] (9-659)